Protein AF-A0A158KS24-F1 (afdb_monomer)

Mean predicted aligned error: 11.57 Å

Structure (mmCIF, N/CA/C/O backbone):
data_AF-A0A158KS24-F1
#
_entry.id   AF-A0A158KS24-F1
#
loop_
_atom_site.group_PDB
_atom_site.id
_atom_site.type_symbol
_atom_site.label_atom_id
_atom_site.label_alt_id
_atom_site.label_comp_id
_atom_site.label_asym_id
_atom_site.label_entity_id
_atom_site.label_seq_id
_atom_site.pdbx_PDB_ins_code
_atom_site.Cartn_x
_atom_site.Cartn_y
_atom_site.Cartn_z
_atom_site.occupancy
_atom_site.B_iso_or_equiv
_atom_site.auth_seq_id
_atom_site.auth_comp_id
_atom_site.auth_asym_id
_atom_site.auth_atom_id
_atom_site.pdbx_PDB_model_num
ATOM 1 N N . MET A 1 1 ? 11.435 8.955 0.960 1.00 73.62 1 MET A N 1
ATOM 2 C CA . MET A 1 1 ? 10.889 8.291 2.183 1.00 73.62 1 MET A CA 1
ATOM 3 C C . MET A 1 1 ? 10.671 9.324 3.294 1.00 73.62 1 MET A C 1
ATOM 5 O O . MET A 1 1 ? 11.313 10.362 3.196 1.00 73.62 1 MET A O 1
ATOM 9 N N . PRO A 1 2 ? 9.770 9.121 4.281 1.00 81.19 2 PRO A N 1
ATOM 10 C CA . PRO A 1 2 ? 9.557 10.105 5.346 1.00 81.19 2 PRO A CA 1
ATOM 11 C C . PRO A 1 2 ? 10.813 10.253 6.207 1.00 81.19 2 PRO A C 1
ATOM 13 O O . PRO A 1 2 ? 11.483 9.257 6.505 1.00 81.19 2 PRO A O 1
ATOM 16 N N . ILE A 1 3 ? 11.122 11.485 6.601 1.00 86.06 3 ILE A N 1
ATOM 17 C CA . ILE A 1 3 ? 12.305 11.804 7.416 1.00 86.06 3 ILE A CA 1
ATOM 18 C C . ILE A 1 3 ? 11.972 12.008 8.900 1.00 86.06 3 ILE A C 1
ATOM 20 O O . ILE A 1 3 ? 12.880 12.151 9.714 1.00 86.06 3 ILE A O 1
ATOM 24 N N . TYR A 1 4 ? 10.691 11.911 9.259 1.00 86.12 4 TYR A N 1
ATOM 25 C CA . TYR A 1 4 ? 10.131 12.095 10.598 1.00 86.12 4 TYR A CA 1
ATOM 26 C C . TYR A 1 4 ? 10.320 13.515 11.140 1.00 86.12 4 TYR A C 1
ATOM 28 O O . TYR A 1 4 ? 10.617 13.713 12.319 1.00 86.12 4 TYR A O 1
ATOM 36 N N . ASP A 1 5 ? 10.112 14.490 10.255 1.00 84.88 5 ASP A N 1
ATOM 37 C CA . ASP A 1 5 ? 10.090 15.924 10.547 1.00 84.88 5 ASP A CA 1
ATOM 38 C C . ASP A 1 5 ? 8.749 16.511 10.087 1.00 84.88 5 ASP A C 1
ATOM 40 O O . ASP A 1 5 ? 8.489 16.598 8.889 1.00 84.88 5 ASP A O 1
ATOM 44 N N . ASP A 1 6 ? 7.900 16.923 11.032 1.00 77.44 6 ASP A N 1
ATOM 45 C CA . ASP A 1 6 ? 6.547 17.435 10.769 1.00 77.44 6 ASP A CA 1
ATOM 46 C C . ASP A 1 6 ? 6.523 18.676 9.858 1.00 77.44 6 ASP A C 1
ATOM 48 O O . ASP A 1 6 ? 5.489 18.965 9.251 1.00 77.44 6 ASP A O 1
ATOM 52 N N . GLU A 1 7 ? 7.619 19.442 9.779 1.00 79.44 7 GLU A N 1
ATOM 53 C CA . GLU A 1 7 ? 7.696 20.623 8.910 1.00 79.44 7 GLU A CA 1
ATOM 54 C C . GLU A 1 7 ? 7.936 20.258 7.439 1.00 79.44 7 GLU A C 1
ATOM 56 O O . GLU A 1 7 ? 7.632 21.054 6.545 1.00 79.44 7 GLU A O 1
ATOM 61 N N . GLN A 1 8 ? 8.465 19.062 7.183 1.00 81.88 8 GLN A N 1
ATOM 62 C CA . GLN A 1 8 ? 8.869 18.607 5.852 1.00 81.88 8 GLN A CA 1
ATOM 63 C C . GLN A 1 8 ? 8.015 17.445 5.347 1.00 81.88 8 GLN A C 1
ATOM 65 O O . GLN A 1 8 ? 7.700 17.376 4.159 1.00 81.88 8 GLN A O 1
ATOM 70 N N . ASP A 1 9 ? 7.621 16.541 6.235 1.00 86.25 9 ASP A N 1
ATOM 71 C CA . ASP A 1 9 ? 6.818 15.383 5.893 1.00 86.25 9 ASP A CA 1
ATOM 72 C C . ASP A 1 9 ? 5.349 15.745 5.631 1.00 86.25 9 ASP A C 1
ATOM 74 O O . ASP A 1 9 ? 4.784 16.718 6.133 1.00 86.25 9 ASP A O 1
ATOM 78 N N . VAL A 1 10 ? 4.699 14.918 4.814 1.00 88.31 10 VAL A N 1
ATOM 79 C CA . VAL A 1 10 ? 3.306 15.095 4.411 1.00 88.31 10 VAL A CA 1
ATOM 80 C C . VAL A 1 10 ? 2.449 14.014 5.045 1.00 88.31 10 VAL A C 1
ATOM 82 O O . VAL A 1 10 ? 2.680 12.822 4.862 1.00 88.31 10 VAL A O 1
ATOM 85 N N . PHE A 1 11 ? 1.384 14.426 5.725 1.00 91.00 11 PHE A N 1
ATOM 86 C CA . PHE A 1 11 ? 0.417 13.496 6.298 1.00 91.00 11 PHE A CA 1
ATOM 87 C C . PHE A 1 11 ? -0.672 13.118 5.291 1.00 91.00 11 PHE A C 1
ATOM 89 O O . PHE A 1 11 ? -1.158 13.939 4.510 1.00 91.00 11 PHE A O 1
ATOM 96 N N . LEU A 1 12 ? -1.107 11.867 5.352 1.00 90.62 12 LEU A N 1
ATOM 97 C CA . LEU A 1 12 ? -2.225 11.308 4.606 1.00 90.62 12 LEU A CA 1
ATOM 98 C C . LEU A 1 12 ? -3.311 10.873 5.582 1.00 90.62 12 LEU A C 1
ATOM 100 O O . LEU A 1 12 ? -3.012 10.261 6.602 1.00 90.62 12 LEU A O 1
ATOM 104 N N . LEU A 1 13 ? -4.571 11.108 5.226 1.00 85.38 13 LEU A N 1
ATOM 105 C CA . LEU A 1 13 ? -5.719 10.469 5.867 1.00 85.38 13 LEU A CA 1
ATOM 106 C C . LEU A 1 13 ? -6.294 9.429 4.901 1.00 85.38 13 LEU A C 1
ATOM 108 O O . LEU A 1 13 ? -6.628 9.765 3.767 1.00 85.38 13 LEU A O 1
ATOM 112 N N . SER A 1 14 ? -6.439 8.175 5.335 1.00 71.75 14 SER A N 1
ATOM 113 C CA . SER A 1 14 ? -7.040 7.122 4.506 1.00 71.75 14 SER A CA 1
ATOM 114 C C . SER A 1 14 ? -8.435 7.517 4.000 1.00 71.75 14 SER A C 1
ATOM 116 O O . SER A 1 14 ? -9.307 7.909 4.776 1.00 71.75 14 SER A O 1
ATOM 118 N N . GLY A 1 15 ? -8.644 7.425 2.683 1.00 64.00 15 GLY A N 1
ATOM 119 C CA . GLY A 1 15 ? -9.870 7.886 2.017 1.00 64.00 15 GLY A CA 1
ATOM 120 C C . GLY A 1 15 ? -9.907 9.389 1.700 1.00 64.00 15 GLY A C 1
ATOM 121 O O . GLY A 1 15 ? -10.891 9.855 1.130 1.00 64.00 15 GLY A O 1
ATOM 122 N N . ALA A 1 16 ? -8.850 10.134 2.031 1.00 65.19 16 ALA A N 1
ATOM 123 C CA . ALA A 1 16 ? -8.622 11.524 1.647 1.00 65.19 16 ALA A CA 1
ATOM 124 C C . ALA A 1 16 ? -7.295 11.672 0.877 1.00 65.19 16 ALA A C 1
ATOM 126 O O . ALA A 1 16 ? -6.543 10.713 0.702 1.00 65.19 16 ALA A O 1
ATOM 127 N N . GLU A 1 17 ? -7.011 12.889 0.415 1.00 77.94 17 GLU A N 1
ATOM 128 C CA . GLU A 1 17 ? -5.713 13.249 -0.163 1.00 77.94 17 GLU A CA 1
ATOM 129 C C . GLU A 1 17 ? -4.698 13.692 0.906 1.00 77.94 17 GLU A C 1
ATOM 131 O O . GLU A 1 17 ? -4.988 13.736 2.103 1.00 77.94 17 GLU A O 1
ATOM 136 N N . GLN A 1 18 ? -3.503 14.060 0.439 1.00 88.38 18 GLN A N 1
ATOM 137 C CA . GLN A 1 18 ? -2.458 14.728 1.213 1.00 88.38 18 GLN A CA 1
ATOM 138 C C . GLN A 1 18 ? -3.012 15.907 2.009 1.00 88.38 18 GLN A C 1
ATOM 140 O O . GLN A 1 18 ? -3.777 16.723 1.493 1.00 88.38 18 GLN A O 1
ATOM 145 N N . LEU A 1 19 ? -2.610 15.991 3.268 1.00 89.81 19 LEU A N 1
ATOM 146 C CA . LEU A 1 19 ? -3.019 17.031 4.189 1.00 89.81 19 LEU A CA 1
ATOM 147 C C . LEU A 1 19 ? -2.045 18.201 4.126 1.00 89.81 19 LEU A C 1
ATOM 149 O O . LEU A 1 19 ? -0.838 18.028 3.995 1.00 89.81 19 LEU A O 1
ATOM 153 N N . VAL A 1 20 ? -2.593 19.405 4.240 1.00 91.56 20 VAL A N 1
ATOM 154 C CA . VAL A 1 20 ? -1.836 20.654 4.269 1.00 91.56 20 VAL A CA 1
ATOM 155 C C . VAL A 1 20 ? -2.144 21.373 5.583 1.00 91.56 20 VAL A C 1
ATOM 157 O O . VAL A 1 20 ? -3.329 21.489 5.935 1.00 91.56 20 VAL A O 1
ATOM 160 N N . PRO A 1 21 ? -1.129 21.846 6.328 1.00 92.88 21 PRO A N 1
ATOM 161 C CA . PRO A 1 21 ? -1.353 22.628 7.536 1.00 92.88 21 PRO A CA 1
ATOM 162 C C . PRO A 1 21 ? -2.006 23.971 7.182 1.00 92.88 21 PRO A C 1
ATOM 164 O O . PRO A 1 21 ? -1.619 24.638 6.226 1.00 92.88 21 PRO A O 1
ATOM 167 N N . VAL A 1 22 ? -3.021 24.378 7.949 1.00 93.56 22 VAL A N 1
ATOM 168 C CA . VAL A 1 22 ? -3.781 25.621 7.700 1.00 93.56 22 VAL A CA 1
ATOM 169 C C . VAL A 1 22 ? -3.715 26.630 8.843 1.00 93.56 22 VAL A C 1
ATOM 171 O O . VAL A 1 22 ? -3.898 27.822 8.612 1.00 93.56 22 VAL A O 1
ATOM 174 N N . SER A 1 23 ? -3.509 26.182 10.083 1.00 93.19 23 SER A N 1
ATOM 175 C CA . SER A 1 23 ? -3.396 27.069 11.250 1.00 93.19 23 SER A CA 1
ATOM 176 C C . SER A 1 23 ? -2.910 26.310 12.481 1.00 93.19 23 SER A C 1
ATOM 178 O O . SER A 1 23 ? -3.326 25.169 12.666 1.00 93.19 23 SER A O 1
ATOM 180 N N . ALA A 1 24 ? -2.194 26.975 13.385 1.00 92.12 24 ALA A N 1
ATOM 181 C CA . ALA A 1 24 ? -1.879 26.467 14.722 1.00 92.12 24 ALA A CA 1
ATOM 182 C C . ALA A 1 24 ? -2.664 27.266 15.786 1.00 92.12 24 ALA A C 1
ATOM 184 O O . ALA A 1 24 ? -2.213 28.332 16.208 1.00 92.12 24 ALA A O 1
ATOM 185 N N . PRO A 1 25 ? -3.891 26.849 16.166 1.00 89.81 25 PRO A N 1
ATOM 186 C CA . PRO A 1 25 ? -4.750 27.634 17.061 1.00 89.81 25 PRO A CA 1
ATOM 187 C C . PRO A 1 25 ? -4.211 27.780 18.493 1.00 89.81 25 PRO A C 1
ATOM 189 O O . PRO A 1 25 ? -4.613 28.704 19.197 1.00 89.81 25 PRO A O 1
ATOM 192 N N . SER A 1 26 ? -3.349 26.868 18.936 1.00 91.44 26 SER A N 1
ATOM 193 C CA . SER A 1 26 ? -2.714 26.875 20.254 1.00 91.44 26 SER A CA 1
ATOM 194 C C . SER A 1 26 ? -1.425 26.048 20.213 1.00 91.44 26 SER A C 1
ATOM 196 O O . SER A 1 26 ? -1.286 25.215 19.314 1.00 91.44 26 SER A O 1
ATOM 198 N N . PRO A 1 27 ? -0.4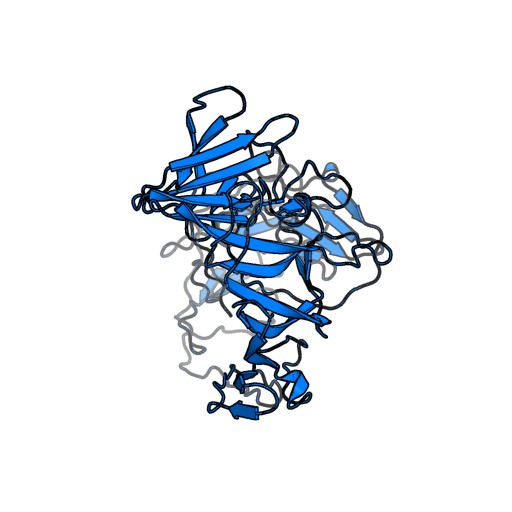98 26.226 21.174 1.00 90.44 27 PRO A N 1
ATOM 199 C CA . PRO A 1 27 ? 0.679 25.367 21.286 1.00 90.44 27 PRO A CA 1
ATOM 200 C C . PRO A 1 27 ? 0.288 23.885 21.304 1.00 90.44 27 PRO A C 1
ATOM 202 O O . PRO A 1 27 ? -0.660 23.509 21.995 1.00 90.44 27 PRO A O 1
ATOM 205 N N . GLY A 1 28 ? 0.989 23.075 20.510 1.00 90.38 28 GLY A N 1
ATOM 206 C CA . GLY A 1 28 ? 0.746 21.637 20.399 1.00 90.38 28 GLY A CA 1
ATOM 207 C C . GLY A 1 28 ? -0.499 21.233 19.605 1.00 90.38 28 GLY A C 1
ATOM 208 O O . GLY A 1 28 ? -0.863 20.065 19.618 1.00 90.38 28 GLY A O 1
ATOM 209 N N . ILE A 1 29 ? -1.183 22.161 18.924 1.00 93.62 29 ILE A N 1
ATOM 210 C CA . ILE A 1 29 ? -2.303 21.823 18.036 1.00 93.62 29 ILE A CA 1
ATOM 211 C C . ILE A 1 29 ? -2.079 22.444 16.664 1.00 93.62 29 ILE A C 1
ATOM 213 O O . ILE A 1 29 ? -2.064 23.668 16.527 1.00 93.62 29 ILE A O 1
ATOM 217 N N . THR A 1 30 ? -2.044 21.600 15.636 1.00 95.06 30 THR A N 1
ATOM 218 C CA . THR A 1 30 ? -1.982 22.013 14.231 1.00 95.06 30 THR A CA 1
ATOM 219 C C . THR A 1 30 ? -3.238 21.546 13.511 1.00 95.06 30 THR A C 1
ATOM 221 O O . THR A 1 30 ? -3.623 20.381 13.574 1.00 95.06 30 THR A O 1
ATOM 224 N N . ARG A 1 31 ? -3.931 22.457 12.825 1.00 95.25 31 ARG A N 1
ATOM 225 C CA . ARG A 1 31 ? -5.082 22.117 11.980 1.00 95.25 31 ARG A CA 1
ATOM 226 C C . ARG A 1 31 ? -4.636 21.855 10.560 1.00 95.25 31 ARG A C 1
ATOM 228 O O . ARG A 1 31 ? -3.862 22.632 10.004 1.00 95.25 31 ARG A O 1
ATOM 235 N N . TYR A 1 32 ? -5.257 20.850 9.963 1.00 93.75 32 TYR A N 1
ATOM 236 C CA . TYR A 1 32 ? -5.006 20.417 8.601 1.00 93.75 32 TYR A CA 1
ATOM 237 C C . TYR A 1 32 ? -6.282 20.444 7.761 1.00 93.75 32 TYR A C 1
ATOM 239 O O . TYR A 1 32 ? -7.402 20.428 8.285 1.00 93.75 32 TYR A O 1
ATOM 247 N N . ARG A 1 33 ? -6.105 20.468 6.440 1.00 91.62 33 ARG A N 1
ATOM 248 C CA . ARG A 1 33 ? -7.152 20.186 5.451 1.00 91.62 33 ARG A CA 1
ATOM 249 C C . ARG A 1 33 ? -6.604 19.295 4.339 1.00 91.62 33 ARG A C 1
ATOM 251 O O . ARG A 1 33 ? -5.416 19.405 4.041 1.00 91.62 33 ARG A O 1
ATOM 258 N N . PRO A 1 34 ? -7.435 18.459 3.699 1.00 90.25 34 PRO A N 1
ATOM 259 C CA . PRO A 1 34 ? -7.043 17.785 2.467 1.00 90.25 34 PRO A CA 1
ATOM 260 C C . PRO A 1 34 ? -6.690 18.803 1.377 1.00 90.25 34 PRO A C 1
ATOM 262 O O . PRO A 1 34 ? -7.338 19.847 1.273 1.00 90.25 34 PRO A O 1
ATOM 265 N N . ARG A 1 35 ? -5.687 18.494 0.552 1.00 88.06 35 ARG A N 1
ATOM 266 C CA . ARG A 1 35 ? -5.273 19.322 -0.589 1.00 88.06 35 ARG A CA 1
ATOM 267 C C . ARG A 1 35 ? -6.436 19.559 -1.552 1.00 88.06 35 ARG A C 1
ATOM 269 O O . ARG A 1 35 ? -6.678 20.700 -1.938 1.00 88.06 35 ARG A O 1
ATOM 276 N N . THR A 1 36 ? -7.178 18.503 -1.875 1.00 84.62 36 THR A N 1
ATOM 277 C CA . THR A 1 36 ? -8.478 18.596 -2.543 1.00 84.62 36 THR A CA 1
ATOM 278 C C . THR A 1 36 ? -9.585 18.366 -1.522 1.00 84.62 36 THR A C 1
ATOM 280 O O . THR A 1 36 ? -9.767 17.262 -1.011 1.00 84.62 36 THR A O 1
ATOM 283 N N . GLU A 1 37 ? -10.321 19.428 -1.196 1.00 83.69 37 GLU A N 1
ATOM 284 C CA . GLU A 1 37 ? -11.391 19.369 -0.199 1.00 83.69 37 GLU A CA 1
ATOM 285 C C . GLU A 1 37 ? -12.585 18.543 -0.701 1.00 83.69 37 GLU A C 1
ATOM 287 O O . GLU A 1 37 ? -13.064 18.715 -1.822 1.00 83.69 37 GLU A O 1
ATOM 292 N N . GLY A 1 38 ? -13.109 17.685 0.171 1.00 79.75 38 GLY A N 1
ATOM 293 C CA . GLY A 1 38 ? -14.256 16.823 -0.127 1.00 79.75 38 GLY A CA 1
ATOM 294 C C . GLY A 1 38 ? -14.955 16.295 1.123 1.00 79.75 38 GLY A C 1
ATOM 295 O O . GLY A 1 38 ? -16.163 16.064 1.109 1.00 79.75 38 GLY A O 1
ATOM 296 N N . LEU A 1 39 ? -14.219 16.170 2.231 1.00 80.75 39 LEU A N 1
ATOM 297 C CA . LEU A 1 39 ? -14.751 15.702 3.509 1.00 80.75 39 LEU A CA 1
ATOM 298 C C . LEU A 1 39 ? -15.432 16.820 4.306 1.00 80.75 39 LEU A C 1
ATOM 300 O O . LEU A 1 39 ? -16.329 16.540 5.105 1.00 80.75 39 LEU A O 1
ATOM 304 N N . PHE A 1 40 ? -14.996 18.072 4.123 1.00 84.12 40 PHE A N 1
ATOM 305 C CA . PHE A 1 40 ? -15.385 19.222 4.948 1.00 84.12 40 PHE A CA 1
ATOM 306 C C . PHE A 1 40 ? -15.275 18.915 6.451 1.00 84.12 40 PHE A C 1
ATOM 308 O O . PHE A 1 40 ? -16.082 19.371 7.266 1.00 84.12 40 PHE A O 1
ATOM 315 N N . ALA A 1 41 ? -14.292 18.085 6.806 1.00 89.50 41 ALA A N 1
ATOM 316 C CA . ALA A 1 41 ? -14.011 17.672 8.166 1.00 89.50 41 ALA A CA 1
ATOM 317 C C . ALA A 1 41 ? -13.015 18.640 8.806 1.00 89.50 41 ALA A C 1
ATOM 319 O O . ALA A 1 41 ? -12.132 19.190 8.148 1.00 89.50 41 ALA A O 1
ATOM 320 N N . ARG A 1 42 ? -13.134 18.834 10.118 1.00 92.69 42 ARG A N 1
ATOM 321 C CA . ARG A 1 42 ? -12.117 19.537 10.895 1.00 92.69 42 ARG A CA 1
ATOM 322 C C . ARG A 1 42 ? -11.087 18.522 11.368 1.00 92.69 42 ARG A C 1
ATOM 324 O O . ARG A 1 42 ? -11.419 17.679 12.196 1.00 92.69 42 ARG A O 1
ATOM 331 N N . ILE A 1 43 ? -9.869 18.635 10.854 1.00 94.75 43 ILE A N 1
ATOM 332 C CA . ILE A 1 43 ? -8.756 17.731 11.151 1.00 94.75 43 ILE A CA 1
ATOM 333 C C . ILE A 1 43 ? -7.741 18.491 12.004 1.00 94.75 43 ILE A C 1
ATOM 335 O O . ILE A 1 43 ? -7.317 19.587 11.629 1.00 94.75 43 ILE A O 1
ATOM 339 N N . SER A 1 44 ? -7.386 17.932 13.156 1.00 95.12 44 SER A N 1
ATOM 340 C CA . SER A 1 44 ? -6.373 18.493 14.053 1.00 95.12 44 SER A CA 1
ATOM 341 C C . SER A 1 44 ? -5.381 17.407 14.444 1.00 95.12 44 SER A C 1
ATOM 343 O O . SER A 1 44 ? -5.797 16.308 14.799 1.00 95.12 44 SER A O 1
ATOM 345 N N . HIS A 1 45 ? -4.098 17.734 14.403 1.00 94.69 45 HIS A N 1
ATOM 346 C CA . HIS A 1 45 ? -3.024 16.972 15.027 1.00 94.69 45 HIS A CA 1
ATOM 347 C C . HIS A 1 45 ? -2.725 17.615 16.375 1.00 94.69 45 HIS A C 1
ATOM 349 O O . HIS A 1 45 ? -2.569 18.838 16.450 1.00 94.69 45 HIS A O 1
ATOM 355 N N . ILE A 1 46 ? -2.736 16.813 17.431 1.00 93.31 46 ILE A N 1
ATOM 356 C CA . ILE A 1 46 ? -2.461 17.231 18.797 1.00 93.31 46 ILE A CA 1
ATOM 357 C C . ILE A 1 46 ? -1.154 16.560 19.198 1.00 93.31 46 ILE A C 1
ATOM 359 O O . ILE A 1 46 ? -1.100 15.334 19.276 1.00 93.31 46 ILE A O 1
ATOM 363 N N . ARG A 1 47 ? -0.12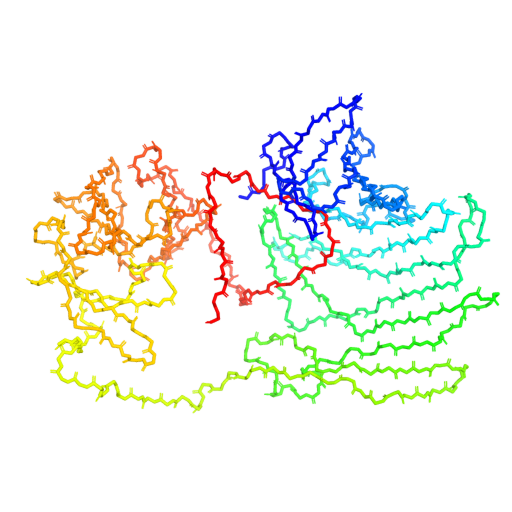7 17.370 19.448 1.00 89.38 47 ARG A N 1
ATOM 364 C CA . ARG A 1 47 ? 1.213 16.924 19.816 1.00 89.38 47 ARG A CA 1
ATOM 365 C C . ARG A 1 47 ? 1.731 17.696 21.029 1.00 89.38 47 ARG A C 1
ATOM 367 O O . ARG A 1 47 ? 1.809 18.924 21.014 1.00 89.38 47 ARG A O 1
ATOM 374 N N . SER A 1 48 ? 2.082 16.976 22.083 1.00 86.06 48 SER A N 1
ATOM 375 C CA . SER A 1 48 ? 2.690 17.472 23.319 1.00 86.06 48 SER A CA 1
ATOM 376 C C . SER A 1 48 ? 3.829 16.530 23.735 1.00 86.06 48 SER A C 1
ATOM 378 O O . SER A 1 48 ? 4.110 15.557 23.043 1.00 86.06 48 SER A O 1
ATOM 380 N N . GLU A 1 49 ? 4.490 16.779 24.869 1.00 80.50 49 GLU A N 1
ATOM 381 C CA . GLU A 1 49 ? 5.461 15.815 25.421 1.00 80.50 49 GLU A CA 1
ATOM 382 C C . GLU A 1 49 ? 4.822 14.460 25.788 1.00 80.50 49 GLU A C 1
ATOM 384 O O . GLU A 1 49 ? 5.532 13.472 25.950 1.00 80.50 49 GLU A O 1
ATOM 389 N N . GLN A 1 50 ? 3.497 14.417 25.963 1.00 78.06 50 GLN A N 1
ATOM 390 C CA . GLN A 1 50 ? 2.758 13.252 26.463 1.00 78.06 50 GLN A CA 1
ATOM 391 C C . GLN A 1 50 ? 1.750 12.693 25.454 1.00 78.06 50 GLN A C 1
ATOM 393 O O . GLN A 1 50 ? 1.330 11.548 25.592 1.00 78.06 50 GLN A O 1
ATOM 398 N N . ASP A 1 51 ? 1.366 13.483 24.454 1.00 84.88 51 ASP A N 1
ATOM 399 C CA . ASP A 1 51 ? 0.304 13.156 23.511 1.00 84.88 51 ASP A CA 1
ATOM 400 C C . ASP A 1 51 ? 0.800 13.298 22.075 1.00 84.88 51 ASP A C 1
ATOM 402 O O . ASP A 1 51 ? 1.400 14.310 21.729 1.00 84.88 51 ASP A O 1
ATOM 406 N N . ASP A 1 52 ? 0.472 12.334 21.222 1.00 90.75 52 ASP A N 1
ATOM 407 C CA . ASP A 1 52 ? 0.604 12.460 19.771 1.00 90.75 52 ASP A CA 1
ATOM 408 C C . ASP A 1 52 ? -0.558 11.718 19.101 1.00 90.75 52 ASP A C 1
ATOM 410 O O . ASP A 1 52 ? -0.586 10.484 19.031 1.00 90.75 52 ASP A O 1
ATOM 414 N N . TYR A 1 53 ? -1.578 12.468 18.683 1.00 92.81 53 TYR A N 1
ATOM 415 C CA . TYR A 1 53 ? -2.789 11.894 18.105 1.00 92.81 53 TYR A CA 1
ATOM 416 C C . TYR A 1 53 ? -3.518 12.836 17.158 1.00 92.81 53 TYR A C 1
ATOM 418 O O . TYR A 1 53 ? -3.344 14.056 17.164 1.00 92.81 53 TYR A O 1
ATOM 426 N N . TRP A 1 54 ? -4.412 12.254 16.365 1.00 94.12 54 TRP A N 1
ATOM 427 C CA . TRP A 1 54 ? -5.247 12.995 15.431 1.00 94.12 54 TRP A CA 1
ATOM 428 C C . TRP A 1 54 ? -6.710 12.983 15.856 1.00 94.12 54 TRP A C 1
ATOM 430 O O . TRP A 1 54 ? -7.270 11.941 16.193 1.00 94.12 54 TRP A O 1
ATOM 440 N N . GLU A 1 55 ? -7.351 14.145 15.769 1.00 94.62 55 GLU A N 1
ATOM 441 C CA . GLU A 1 55 ? -8.791 14.320 15.921 1.00 94.62 55 GLU A CA 1
ATOM 442 C C . GLU A 1 55 ? -9.410 14.727 14.579 1.00 94.62 55 GLU A C 1
ATOM 444 O O . GLU A 1 55 ? -9.060 15.755 13.992 1.00 94.62 55 GLU A O 1
ATOM 449 N N . VAL A 1 56 ? -10.403 13.961 14.127 1.00 94.00 56 VAL A N 1
ATOM 450 C CA . VAL A 1 56 ? -11.209 14.268 12.941 1.00 94.00 56 VAL A CA 1
ATOM 451 C C . VAL A 1 56 ? -12.663 14.453 13.345 1.00 94.00 56 VAL A C 1
ATOM 453 O O . VAL A 1 56 ? -13.320 13.513 13.789 1.00 94.00 56 VAL A O 1
ATOM 456 N N . ARG A 1 57 ? -13.205 15.656 13.141 1.00 94.19 57 ARG A N 1
ATOM 457 C CA . ARG A 1 57 ? -14.638 15.939 13.314 1.00 94.19 57 ARG A CA 1
ATOM 458 C C . ARG A 1 57 ? -15.307 16.108 11.962 1.00 94.19 57 ARG A C 1
ATOM 460 O O . ARG A 1 57 ? -15.035 17.069 11.244 1.00 94.19 57 ARG A O 1
ATOM 467 N N . SER A 1 58 ? -16.188 15.178 11.613 1.00 91.56 58 SER A N 1
ATOM 468 C CA . SER A 1 58 ? -16.949 15.233 10.361 1.00 91.56 58 SER A CA 1
ATOM 469 C C . SER A 1 58 ? -18.049 16.302 10.404 1.00 91.56 58 SER A C 1
ATOM 471 O O . SER A 1 58 ? -18.481 16.734 11.476 1.00 91.56 58 SER A O 1
ATOM 473 N N . ARG A 1 59 ? -18.600 16.660 9.235 1.00 90.50 59 ARG A N 1
ATOM 474 C CA . ARG A 1 59 ? -19.771 17.550 9.120 1.00 90.50 59 ARG A CA 1
ATOM 475 C C . ARG A 1 59 ? -21.008 17.038 9.873 1.00 90.50 59 ARG A C 1
ATOM 477 O O . ARG A 1 59 ? -21.835 17.839 10.295 1.00 90.50 59 ARG A O 1
ATOM 484 N N . SER A 1 60 ? -21.135 15.721 10.036 1.00 88.56 60 SER A N 1
ATOM 485 C CA . SER A 1 60 ? -22.253 15.099 10.762 1.00 88.56 60 SER A CA 1
ATOM 486 C C . SER A 1 60 ? -22.138 15.223 12.287 1.00 88.56 60 SER A C 1
ATOM 488 O O . SER A 1 60 ? -23.064 14.853 13.001 1.00 88.56 60 SER A O 1
ATOM 490 N N . GLY A 1 61 ? -21.010 15.736 12.793 1.00 89.69 61 GLY A N 1
ATOM 491 C CA . GLY A 1 61 ? -20.709 15.820 14.221 1.00 89.69 61 GLY A CA 1
ATOM 492 C C . GLY A 1 61 ? -20.031 14.571 14.797 1.00 89.69 61 GLY A C 1
ATOM 493 O O . GLY A 1 61 ? -19.613 14.604 15.950 1.00 89.69 61 GLY A O 1
ATOM 494 N N . LEU A 1 62 ? -19.856 13.506 14.002 1.00 93.62 62 LEU A N 1
ATOM 495 C CA . LEU A 1 62 ? -19.031 12.351 14.371 1.00 93.62 62 LEU A CA 1
ATOM 496 C C . LEU A 1 62 ? -17.585 12.791 14.637 1.00 93.62 62 LEU A C 1
ATOM 498 O O . LEU A 1 62 ? -16.974 13.422 13.767 1.00 93.62 62 LEU A O 1
ATOM 502 N N . THR A 1 63 ? -17.048 12.431 15.799 1.00 94.44 63 THR A N 1
ATOM 503 C CA . THR A 1 63 ? -15.650 12.662 16.187 1.00 94.44 63 THR A CA 1
ATOM 504 C C . THR A 1 63 ? -14.895 11.341 16.162 1.00 94.44 63 THR A C 1
ATOM 506 O O . THR A 1 63 ? -15.358 10.358 16.730 1.00 94.44 63 THR A O 1
ATOM 509 N N . SER A 1 64 ? -13.755 11.307 15.479 1.00 93.38 64 SER A N 1
ATOM 510 C CA . SER A 1 64 ? -12.869 10.145 15.369 1.00 93.38 64 SER A CA 1
ATOM 511 C C . SER A 1 64 ? -11.480 10.496 15.886 1.00 93.38 64 SER A C 1
ATOM 513 O O . SER A 1 64 ? -10.953 11.551 15.533 1.00 93.38 64 SER A O 1
ATOM 515 N N . LEU A 1 65 ? -10.908 9.617 16.702 1.00 92.56 65 LEU A N 1
ATOM 516 C CA . LEU A 1 65 ? -9.581 9.763 17.298 1.00 92.56 65 LEU A CA 1
ATOM 517 C C . LEU A 1 65 ? -8.649 8.683 16.757 1.00 92.56 65 LEU A C 1
ATOM 519 O O . LEU A 1 65 ? -9.059 7.528 16.654 1.00 92.56 65 LEU A O 1
ATOM 523 N N . TYR A 1 66 ? -7.415 9.052 16.421 1.00 93.25 66 TYR A N 1
ATOM 524 C CA . TYR A 1 66 ? -6.407 8.141 15.881 1.00 93.25 66 TYR A CA 1
ATOM 525 C C . TYR A 1 66 ? -5.127 8.230 16.711 1.00 93.25 66 TYR A C 1
ATOM 527 O O . TYR A 1 66 ? -4.621 9.327 16.928 1.00 93.25 66 TYR A O 1
ATOM 535 N N . GLY A 1 67 ? -4.595 7.092 17.161 1.00 87.31 67 GLY A N 1
ATOM 536 C CA . GLY A 1 67 ? -3.474 7.020 18.106 1.00 87.31 67 GLY A CA 1
ATOM 537 C C . GLY A 1 67 ? -3.915 7.052 19.574 1.00 87.31 67 GLY A C 1
ATOM 538 O O . GLY A 1 67 ? -3.840 6.028 20.247 1.00 87.31 67 GLY A O 1
ATOM 539 N N . GLN A 1 68 ? -4.421 8.184 20.083 1.00 74.38 68 GLN A N 1
ATOM 540 C CA . GLN A 1 68 ? -4.802 8.371 21.504 1.00 74.38 68 GLN A CA 1
ATOM 541 C C . GLN A 1 68 ? -5.953 9.384 21.686 1.00 74.38 68 GLN A C 1
ATOM 543 O O . GLN A 1 68 ? -6.169 10.147 20.747 1.00 74.38 68 GLN A O 1
ATOM 548 N N . PRO A 1 69 ? -6.714 9.441 22.817 1.00 55.44 69 PRO A N 1
ATOM 549 C CA . PRO A 1 69 ? -6.528 8.811 24.149 1.00 55.44 69 PRO A CA 1
ATOM 550 C C . PRO A 1 69 ? -7.850 8.250 24.768 1.00 55.44 69 PRO A C 1
ATOM 552 O O . PRO A 1 69 ? -8.801 8.979 25.007 1.00 55.44 69 PRO A O 1
ATOM 555 N N . ALA A 1 70 ? -8.086 7.005 25.149 1.00 58.78 70 ALA A N 1
ATOM 556 C CA . ALA A 1 70 ? -7.258 5.852 25.394 1.00 58.78 70 ALA A CA 1
ATOM 557 C C . ALA A 1 70 ? -8.182 4.617 25.388 1.00 58.78 70 ALA A C 1
ATOM 559 O O . ALA A 1 70 ? -9.165 4.572 26.133 1.00 58.78 70 ALA A O 1
ATOM 560 N N . PRO A 1 71 ? -7.854 3.578 24.616 1.00 57.12 71 PRO A N 1
ATOM 561 C CA . PRO A 1 71 ? -8.145 2.208 24.990 1.00 57.12 71 PRO A CA 1
ATOM 562 C C . PRO A 1 71 ? -7.039 1.675 25.923 1.00 57.12 71 PRO A C 1
ATOM 564 O O . PRO A 1 71 ? -5.965 2.258 25.992 1.00 57.12 71 PRO A O 1
ATOM 567 N N . THR A 1 72 ? -7.295 0.585 26.656 1.00 62.47 72 THR A N 1
ATOM 568 C CA . THR A 1 72 ? -6.503 0.058 27.803 1.00 62.47 72 THR A CA 1
ATOM 569 C C . THR A 1 72 ? -4.970 0.010 27.681 1.00 62.47 72 THR A C 1
ATOM 571 O O . THR A 1 72 ? -4.313 -0.066 28.714 1.00 62.47 72 THR A O 1
ATOM 574 N N . ASP A 1 73 ? -4.418 0.032 26.468 1.00 66.38 73 ASP A N 1
ATOM 575 C CA . ASP A 1 73 ? -2.986 0.166 26.201 1.00 66.38 73 ASP A CA 1
ATOM 576 C C . ASP A 1 73 ? -2.767 1.097 24.986 1.00 66.38 73 ASP A C 1
ATOM 578 O O . ASP A 1 73 ? -2.948 0.688 23.832 1.00 66.38 73 ASP A O 1
ATOM 582 N N . PRO A 1 74 ? -2.447 2.371 25.250 1.00 59.97 74 PRO A N 1
ATOM 583 C CA . PRO A 1 74 ? -2.186 3.401 24.263 1.00 59.97 74 PRO A CA 1
ATOM 584 C C . PRO A 1 74 ? -1.208 3.119 23.140 1.00 59.97 74 PRO A C 1
ATOM 586 O O . PRO A 1 74 ? -1.431 3.528 21.999 1.00 59.97 74 PRO A O 1
ATOM 589 N N . GLU A 1 75 ? -0.115 2.445 23.465 1.00 71.06 75 GLU A N 1
ATOM 590 C CA . GLU A 1 75 ? 1.010 2.296 22.554 1.00 71.06 75 GLU A CA 1
ATOM 591 C C . GLU A 1 75 ? 0.662 1.329 21.416 1.00 71.06 75 GLU A C 1
ATOM 593 O O . GLU A 1 75 ? 1.297 1.334 20.368 1.00 71.06 75 GLU A O 1
ATOM 598 N N . LEU A 1 76 ? -0.393 0.521 21.554 1.00 79.56 76 LEU A N 1
ATOM 599 C CA . LEU A 1 76 ? -0.767 -0.488 20.563 1.00 79.56 76 LEU A CA 1
ATOM 600 C C . LEU A 1 76 ? -1.458 0.070 19.311 1.00 79.56 76 LEU A C 1
ATOM 602 O O . LEU A 1 76 ? -1.613 -0.682 18.356 1.00 79.56 76 LEU A O 1
ATOM 606 N N . ALA A 1 77 ? -1.883 1.336 19.287 1.00 90.19 77 ALA A N 1
ATOM 607 C CA . ALA A 1 77 ? -2.658 1.909 18.175 1.00 90.19 77 ALA A CA 1
ATOM 608 C C . ALA A 1 77 ? -1.826 2.715 17.160 1.00 90.19 77 ALA A C 1
ATOM 610 O O . ALA A 1 77 ? -2.377 3.349 16.253 1.00 90.19 77 ALA A O 1
ATOM 611 N N . VAL A 1 78 ? -0.504 2.704 17.302 1.00 92.62 78 VAL A N 1
ATOM 612 C CA . VAL A 1 78 ? 0.422 3.359 16.378 1.00 92.62 78 VAL A CA 1
ATOM 613 C C . VAL A 1 78 ? 1.406 2.347 15.804 1.00 92.62 78 VAL A C 1
ATOM 615 O O . VAL A 1 78 ? 1.751 1.374 16.469 1.00 92.62 78 VAL A O 1
ATOM 618 N N . VAL A 1 79 ? 1.864 2.582 14.577 1.00 93.50 79 VAL A N 1
ATOM 619 C CA . VAL A 1 79 ? 3.025 1.888 14.001 1.00 93.50 79 VAL A CA 1
ATOM 620 C C . VAL A 1 79 ? 4.181 2.873 14.013 1.00 93.50 79 VAL A C 1
ATOM 622 O O . VAL A 1 79 ? 4.054 3.958 13.446 1.00 93.50 79 VAL A O 1
ATOM 625 N N . CYS A 1 80 ? 5.281 2.522 14.666 1.00 93.19 80 CYS A N 1
ATOM 626 C CA . CYS A 1 80 ? 6.423 3.403 14.900 1.00 93.19 80 CYS A CA 1
ATOM 627 C C . CYS A 1 80 ? 7.747 2.680 14.651 1.00 93.19 80 CYS A C 1
ATOM 629 O O . CYS A 1 80 ? 7.792 1.455 14.536 1.00 93.19 80 CYS A O 1
ATOM 631 N N . HIS A 1 81 ? 8.838 3.438 14.580 1.00 93.19 81 HIS A N 1
ATOM 632 C CA . HIS A 1 81 ? 10.163 2.855 14.436 1.00 93.19 81 HIS A CA 1
ATOM 633 C C . HIS A 1 81 ? 10.454 1.891 15.611 1.00 93.19 81 HIS A C 1
ATOM 635 O O . HIS A 1 81 ? 10.236 2.264 16.767 1.00 93.19 81 HIS A O 1
ATOM 641 N N . PRO A 1 82 ? 10.961 0.665 15.360 1.00 91.06 82 PRO A N 1
ATOM 642 C CA . PRO A 1 82 ? 11.161 -0.345 16.407 1.00 91.06 82 PRO A CA 1
ATOM 643 C C . PRO A 1 82 ? 12.091 0.097 17.544 1.00 91.06 82 PRO A C 1
ATOM 645 O O . PRO A 1 82 ? 11.888 -0.298 18.691 1.00 91.06 82 PRO A O 1
ATOM 648 N N . ASP A 1 83 ? 13.087 0.926 17.226 1.00 89.81 83 ASP A N 1
ATOM 649 C CA . ASP A 1 83 ? 14.071 1.440 18.190 1.00 89.81 83 ASP A CA 1
ATOM 650 C C . ASP A 1 83 ? 13.782 2.879 18.670 1.00 89.81 83 ASP A C 1
ATOM 652 O O . ASP A 1 83 ? 14.497 3.385 19.531 1.00 89.81 83 ASP A O 1
ATOM 656 N N . ASP A 1 84 ? 12.764 3.550 18.116 1.00 90.00 84 ASP A N 1
ATOM 657 C CA . ASP A 1 84 ? 12.423 4.940 18.456 1.00 90.00 84 ASP A CA 1
ATOM 658 C C . ASP A 1 84 ? 10.910 5.182 18.332 1.00 90.00 84 ASP A C 1
ATOM 660 O O . ASP A 1 84 ? 10.372 5.436 17.253 1.00 90.00 84 ASP A O 1
ATOM 664 N N . SER A 1 85 ? 10.204 5.124 19.461 1.00 87.50 85 SER A N 1
ATOM 665 C CA . SER A 1 85 ? 8.747 5.267 19.493 1.00 87.50 85 SER A CA 1
ATOM 666 C C . SER A 1 85 ? 8.244 6.671 19.147 1.00 87.50 85 SER A C 1
ATOM 668 O O . SER A 1 85 ? 7.053 6.820 18.883 1.00 87.50 85 SER A O 1
ATOM 670 N N . GLN A 1 86 ? 9.115 7.688 19.103 1.00 87.06 86 GLN A N 1
ATOM 671 C CA . GLN A 1 86 ? 8.742 9.043 18.678 1.00 87.06 86 GLN A CA 1
ATOM 672 C C . GLN A 1 86 ? 8.597 9.153 17.157 1.00 87.06 86 GLN A C 1
ATOM 674 O O . GLN A 1 86 ? 7.927 10.052 16.654 1.00 87.06 86 GLN A O 1
ATOM 679 N N . ARG A 1 87 ? 9.190 8.218 16.408 1.00 91.44 87 ARG A N 1
ATOM 680 C CA . ARG A 1 87 ? 9.079 8.144 14.949 1.00 91.44 87 ARG A CA 1
ATOM 681 C C . ARG A 1 87 ? 7.853 7.324 14.563 1.00 91.44 87 ARG A C 1
ATOM 683 O O . ARG A 1 87 ? 7.956 6.158 14.176 1.00 91.44 87 ARG A O 1
ATOM 690 N N . ILE A 1 88 ? 6.676 7.926 14.715 1.00 93.00 88 ILE A N 1
ATOM 691 C CA . ILE A 1 88 ? 5.390 7.305 14.379 1.00 93.00 88 ILE A CA 1
ATOM 692 C C . ILE A 1 88 ? 5.158 7.403 12.873 1.00 93.00 88 ILE A C 1
ATOM 694 O O . ILE A 1 88 ? 5.154 8.485 12.309 1.00 93.00 88 ILE A O 1
ATOM 698 N N . PHE A 1 89 ? 4.943 6.269 12.212 1.00 93.50 89 PHE A N 1
ATOM 699 C CA . PHE A 1 89 ? 4.591 6.218 10.795 1.00 93.50 89 PHE A CA 1
ATOM 700 C C . PHE A 1 89 ? 3.078 6.269 10.568 1.00 93.50 89 PHE A C 1
ATOM 702 O O . PHE A 1 89 ? 2.624 6.843 9.577 1.00 93.50 89 PHE A O 1
ATOM 709 N N . ALA A 1 90 ? 2.294 5.640 11.452 1.00 93.44 90 ALA A N 1
ATOM 710 C CA . ALA A 1 90 ? 0.847 5.574 11.289 1.00 93.44 90 ALA A CA 1
ATOM 711 C C . ALA A 1 90 ? 0.068 5.616 12.606 1.00 93.44 90 ALA A C 1
ATOM 713 O O . ALA A 1 90 ? 0.368 4.865 13.533 1.00 93.44 90 ALA A O 1
ATOM 714 N N . TRP A 1 91 ? -1.011 6.405 12.626 1.00 93.94 91 TRP A N 1
ATOM 715 C CA . TRP A 1 91 ? -1.979 6.479 13.725 1.00 93.94 91 TRP A CA 1
ATOM 716 C C . TRP A 1 91 ? -3.281 5.790 13.315 1.00 93.94 91 TRP A C 1
ATOM 718 O O . TRP A 1 91 ? -3.924 6.183 12.335 1.00 93.94 91 TRP A O 1
ATOM 728 N N . HIS A 1 92 ? -3.689 4.768 14.065 1.00 93.81 92 HIS A N 1
ATOM 729 C CA . HIS A 1 92 ? -4.895 3.997 13.771 1.00 93.81 92 HIS A CA 1
ATOM 730 C C . HIS A 1 92 ? -6.089 4.497 14.577 1.00 93.81 92 HIS A C 1
ATOM 732 O O . HIS A 1 92 ? -5.932 4.993 15.691 1.00 93.81 92 HIS A O 1
ATOM 738 N N . LEU A 1 93 ? -7.290 4.359 14.007 1.00 93.50 93 LEU A N 1
ATOM 739 C CA . LEU A 1 93 ? -8.546 4.762 14.639 1.00 93.50 93 LEU A CA 1
ATOM 740 C C . LEU A 1 93 ? -8.705 4.031 15.974 1.00 93.50 93 LEU A C 1
ATOM 742 O O . LEU A 1 93 ? -8.745 2.806 15.979 1.00 93.50 93 LEU A O 1
ATOM 746 N N . THR A 1 94 ? -8.812 4.759 17.080 1.00 92.75 94 THR A N 1
ATOM 747 C CA . THR A 1 94 ? -8.967 4.207 18.436 1.00 92.75 94 THR A CA 1
ATOM 748 C C . THR A 1 94 ? -10.363 4.402 18.987 1.00 92.75 94 THR A C 1
ATOM 750 O O . THR A 1 94 ? -10.854 3.560 19.743 1.00 92.75 94 THR A O 1
ATOM 753 N N . GLN A 1 95 ? -11.034 5.482 18.587 1.00 91.62 95 GLN A N 1
ATOM 754 C CA . GLN A 1 95 ? -12.364 5.796 19.078 1.00 91.62 95 GLN A CA 1
ATOM 755 C C . GLN A 1 95 ? -13.187 6.559 18.047 1.00 91.62 95 GLN A C 1
ATOM 757 O O . GLN A 1 95 ? -12.688 7.422 17.324 1.00 91.62 95 GLN A O 1
ATOM 7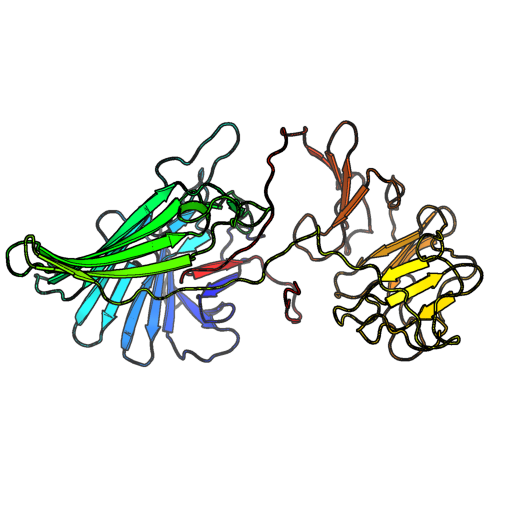62 N N . THR A 1 96 ? -14.486 6.283 18.037 1.00 92.88 96 THR A N 1
ATOM 763 C CA . THR A 1 96 ? -15.483 7.104 17.357 1.00 92.88 96 THR A CA 1
ATOM 764 C C . THR A 1 96 ? -16.600 7.450 18.332 1.00 92.88 96 THR A C 1
ATOM 766 O O . THR A 1 96 ? -17.106 6.562 19.013 1.00 92.88 96 THR A O 1
ATOM 769 N N . VAL A 1 97 ? -16.998 8.720 18.385 1.00 92.62 97 VAL A N 1
ATOM 770 C CA . VAL A 1 97 ? -18.105 9.208 19.218 1.00 92.62 97 VAL A CA 1
ATOM 771 C C . VAL A 1 97 ? -19.077 9.999 18.353 1.00 92.62 97 VAL A C 1
ATOM 773 O O . VAL A 1 97 ? -18.674 10.908 17.620 1.00 92.62 97 VAL A O 1
ATOM 776 N N . ASP A 1 98 ? -20.356 9.640 18.413 1.00 93.19 98 ASP A N 1
ATOM 777 C CA . ASP A 1 98 ? -21.419 10.357 17.712 1.00 93.19 98 ASP A CA 1
ATOM 778 C C . ASP A 1 98 ? -21.948 11.563 18.527 1.00 93.19 98 ASP A C 1
ATOM 780 O O . ASP A 1 98 ? -21.620 11.717 19.707 1.00 93.19 98 ASP A O 1
ATOM 784 N N . PRO A 1 99 ? -22.778 12.445 17.935 1.00 94.00 99 PRO A N 1
ATOM 785 C CA . PRO A 1 99 ? -23.335 13.600 18.647 1.00 94.00 99 PRO A CA 1
ATOM 786 C C . PRO A 1 99 ? -24.239 13.262 19.842 1.00 94.00 99 PRO A C 1
ATOM 788 O O . PRO A 1 99 ? -24.527 14.145 20.648 1.00 94.00 99 PRO A O 1
ATOM 791 N N . PHE A 1 100 ? -24.710 12.018 19.947 1.00 91.44 100 PHE A N 1
ATOM 792 C CA . PHE A 1 100 ? -25.536 11.538 21.054 1.00 91.44 100 PHE A CA 1
ATOM 793 C C . PHE A 1 100 ? -24.695 10.928 22.184 1.00 91.44 100 PHE A C 1
ATOM 795 O O . PHE A 1 100 ? -25.247 10.557 23.218 1.00 91.44 100 PHE A O 1
ATOM 802 N N . GLY A 1 101 ? -23.372 10.850 22.010 1.00 88.62 101 GLY A N 1
ATOM 803 C CA . GLY A 1 101 ? -22.442 10.266 22.970 1.00 88.62 101 GLY A CA 1
ATOM 804 C C . GLY A 1 101 ? -22.277 8.753 22.833 1.00 88.62 101 GLY A C 1
ATOM 805 O O . GLY A 1 101 ? -21.575 8.160 23.650 1.00 88.62 101 GLY A O 1
ATOM 806 N N . ASN A 1 102 ? -22.870 8.114 21.815 1.00 90.19 102 ASN A N 1
ATOM 807 C CA . ASN A 1 102 ? -22.604 6.701 21.559 1.00 90.19 102 ASN A CA 1
ATOM 808 C C . ASN A 1 102 ? -21.156 6.552 21.100 1.00 90.19 102 ASN A C 1
ATOM 810 O O . ASN A 1 102 ? -20.714 7.256 20.185 1.00 90.19 102 ASN A O 1
ATOM 814 N N . ARG A 1 103 ? -20.432 5.614 21.715 1.00 90.50 103 ARG A N 1
ATOM 815 C CA . ARG A 1 103 ? -19.021 5.381 21.415 1.00 90.50 103 ARG A CA 1
ATOM 816 C C . ARG A 1 103 ? -18.740 3.992 20.853 1.00 90.50 103 ARG A C 1
ATOM 818 O O . ARG A 1 103 ? -19.362 3.004 21.248 1.00 90.50 103 ARG A O 1
ATOM 825 N N . ILE A 1 104 ? -17.759 3.946 19.960 1.00 92.94 104 ILE A N 1
ATOM 826 C CA . ILE A 1 104 ? -17.124 2.738 19.436 1.00 92.94 104 ILE A CA 1
ATOM 827 C C . ILE A 1 104 ? -15.641 2.820 19.785 1.00 92.94 104 ILE A C 1
ATOM 829 O O . ILE A 1 104 ? -15.013 3.848 19.535 1.00 92.94 104 ILE A O 1
ATOM 833 N N . GLU A 1 105 ? -15.094 1.752 20.353 1.00 92.94 105 GLU A N 1
ATOM 834 C CA . GLU A 1 105 ? -13.667 1.617 20.653 1.00 92.94 105 GLU A CA 1
ATOM 835 C C . GLU A 1 105 ? -13.031 0.540 19.783 1.00 92.94 105 GLU A C 1
ATOM 837 O O . GLU A 1 105 ? -13.631 -0.508 19.534 1.00 92.94 105 GLU A O 1
ATOM 842 N N . TYR A 1 106 ? -11.796 0.797 19.364 1.00 93.19 106 TYR A N 1
ATOM 843 C CA . TYR A 1 106 ? -11.004 -0.072 18.505 1.00 93.19 106 TYR A CA 1
ATOM 844 C C . TYR A 1 106 ? -9.697 -0.386 19.231 1.00 93.19 106 TYR A C 1
ATOM 846 O O . TYR A 1 106 ? -8.901 0.504 19.534 1.00 93.19 106 TYR A O 1
ATOM 854 N N . LEU A 1 107 ? -9.506 -1.659 19.554 1.00 93.00 107 LEU A N 1
ATOM 855 C CA . LEU A 1 107 ? -8.356 -2.166 20.290 1.00 93.00 107 LEU A CA 1
ATOM 856 C C . LEU A 1 107 ? -7.464 -2.929 19.340 1.00 93.00 107 LEU A C 1
ATOM 858 O O . LEU A 1 107 ? -7.953 -3.732 18.545 1.00 93.00 107 LEU A O 1
ATOM 862 N N . TYR A 1 108 ? -6.166 -2.743 19.490 1.00 93.31 108 TYR A N 1
ATOM 863 C CA . TYR A 1 108 ? -5.161 -3.387 18.665 1.00 93.31 108 TYR A CA 1
ATOM 864 C C . TYR A 1 108 ? -4.303 -4.314 19.520 1.00 93.31 108 TYR A C 1
ATOM 866 O O . TYR A 1 108 ? -4.240 -4.188 20.742 1.00 93.31 108 TYR A O 1
ATOM 874 N N . GLU A 1 109 ? -3.647 -5.262 18.870 1.00 92.50 109 GLU A N 1
ATOM 875 C CA . GLU A 1 109 ? -2.492 -5.956 19.416 1.00 92.50 109 GLU A CA 1
ATOM 876 C C . GLU A 1 109 ? -1.290 -5.728 18.519 1.00 92.50 109 GLU A C 1
ATOM 878 O O . GLU A 1 109 ? -1.404 -5.715 17.296 1.00 92.50 109 GLU A O 1
ATOM 883 N N . ARG A 1 110 ? -0.129 -5.568 19.139 1.00 91.62 110 ARG A N 1
ATOM 884 C CA . ARG A 1 110 ? 1.142 -5.495 18.433 1.00 91.62 110 ARG A CA 1
ATOM 885 C C . ARG A 1 110 ? 1.662 -6.905 18.178 1.00 91.62 110 ARG A C 1
ATOM 887 O O . ARG A 1 110 ? 1.384 -7.817 18.962 1.00 91.62 110 ARG A O 1
ATOM 894 N N . ASP A 1 111 ? 2.380 -7.098 17.075 1.00 91.00 111 ASP A N 1
ATOM 895 C CA . ASP A 1 111 ? 2.983 -8.393 16.764 1.00 91.00 111 ASP A CA 1
ATOM 896 C C . ASP A 1 111 ? 3.876 -8.845 17.939 1.00 91.00 111 ASP A C 1
ATOM 898 O O . ASP A 1 111 ? 4.712 -8.063 18.404 1.00 91.00 111 ASP A O 1
ATOM 902 N N . PRO A 1 112 ? 3.695 -10.061 18.492 1.00 86.44 112 PRO A N 1
ATOM 903 C CA . PRO A 1 112 ? 4.500 -10.506 19.626 1.00 86.44 112 PRO A CA 1
ATOM 904 C C . PRO A 1 112 ? 5.951 -10.805 19.253 1.00 86.44 112 PRO A C 1
ATOM 906 O O . PRO A 1 112 ? 6.804 -10.814 20.138 1.00 86.44 112 PRO A O 1
ATOM 909 N N . SER A 1 113 ? 6.237 -11.077 17.976 1.00 87.19 113 SER A N 1
ATOM 910 C CA . SER A 1 113 ? 7.602 -11.148 17.464 1.00 87.19 113 SER A CA 1
ATOM 911 C C . SER A 1 113 ? 7.866 -9.883 16.661 1.00 87.19 113 SER A C 1
ATOM 913 O O . SER A 1 113 ? 7.049 -9.489 15.833 1.00 87.19 113 SER A O 1
ATOM 915 N N . ARG A 1 114 ? 8.986 -9.224 16.958 1.00 88.12 114 ARG A N 1
ATOM 916 C CA . ARG A 1 114 ? 9.422 -7.973 16.316 1.00 88.12 114 ARG A CA 1
ATOM 917 C C . ARG A 1 114 ? 10.897 -7.989 15.942 1.00 88.12 114 ARG A C 1
ATOM 919 O O . ARG A 1 114 ? 11.438 -6.976 15.515 1.00 88.12 114 ARG A O 1
ATOM 926 N N . GLU A 1 115 ? 11.544 -9.128 16.157 1.00 90.25 115 GLU A N 1
ATOM 927 C CA . GLU A 1 115 ? 12.956 -9.319 15.889 1.00 90.25 115 GLU A CA 1
ATOM 928 C C . GLU A 1 115 ? 13.201 -10.763 15.447 1.00 90.25 115 GLU A C 1
ATOM 930 O O . GLU A 1 115 ? 12.725 -11.704 16.089 1.00 90.25 115 GLU A O 1
ATOM 935 N N . ASP A 1 116 ? 13.933 -10.922 14.347 1.00 87.06 116 ASP A N 1
ATOM 936 C CA . ASP A 1 116 ? 14.422 -12.204 13.840 1.00 87.06 116 ASP A CA 1
ATOM 937 C C . ASP A 1 116 ? 15.759 -11.986 13.119 1.00 87.06 116 ASP A C 1
ATOM 939 O O . ASP A 1 116 ? 15.824 -11.436 12.015 1.00 87.06 116 ASP A O 1
ATOM 943 N N . GLY A 1 117 ? 16.856 -12.370 13.776 1.00 87.31 117 GLY A N 1
ATOM 944 C CA . GLY A 1 117 ? 18.205 -12.094 13.289 1.00 87.31 117 GLY A CA 1
ATOM 945 C C . GLY A 1 117 ? 18.441 -10.585 13.101 1.00 87.31 117 GLY A C 1
ATOM 946 O O . GLY A 1 117 ? 18.324 -9.845 14.074 1.00 87.31 117 GLY A O 1
ATOM 947 N N . PRO A 1 118 ? 18.797 -10.108 11.890 1.00 84.50 118 PRO A N 1
ATOM 948 C CA . PRO A 1 118 ? 19.002 -8.683 11.626 1.00 84.50 118 PRO A CA 1
ATOM 949 C C . PRO A 1 118 ? 17.694 -7.900 11.415 1.00 84.50 118 PRO A C 1
ATOM 951 O O . PRO A 1 118 ? 17.739 -6.678 11.298 1.00 84.50 118 PRO A O 1
ATOM 954 N N . HIS A 1 119 ? 16.545 -8.576 11.314 1.00 86.94 119 HIS A N 1
ATOM 955 C CA . HIS A 1 119 ? 15.264 -7.930 11.051 1.00 86.94 119 HIS A CA 1
ATOM 956 C C . HIS A 1 119 ? 14.662 -7.401 12.339 1.00 86.94 119 HIS A C 1
ATOM 958 O O . HIS A 1 119 ? 14.479 -8.162 13.287 1.00 86.94 119 HIS A O 1
ATOM 964 N N . ARG A 1 120 ? 14.294 -6.121 12.337 1.00 92.38 120 ARG A N 1
ATOM 965 C CA . ARG A 1 120 ? 13.510 -5.478 13.390 1.00 92.38 120 ARG A CA 1
ATOM 966 C C . ARG A 1 120 ? 12.351 -4.753 12.748 1.00 92.38 120 ARG A C 1
ATOM 968 O O . ARG A 1 120 ? 12.572 -3.923 11.870 1.00 92.38 120 ARG A O 1
ATOM 975 N N . TRP A 1 121 ? 11.136 -5.071 13.171 1.00 94.38 121 TRP A N 1
ATOM 976 C CA . TRP A 1 121 ? 9.933 -4.520 12.561 1.00 94.38 121 TRP A CA 1
ATOM 977 C C . TRP A 1 121 ? 8.909 -4.077 13.588 1.00 94.38 121 TRP A C 1
ATOM 979 O O . TRP A 1 121 ? 8.947 -4.466 14.756 1.00 94.38 121 TRP A O 1
ATOM 989 N N . ASP A 1 122 ? 7.953 -3.290 13.110 1.00 94.31 122 ASP A N 1
ATOM 990 C CA . ASP A 1 122 ? 6.754 -2.975 13.862 1.00 94.31 122 ASP A CA 1
ATOM 991 C C . ASP A 1 122 ? 5.500 -3.255 13.039 1.00 94.31 122 ASP A C 1
ATOM 993 O O . ASP A 1 122 ? 5.462 -3.015 11.832 1.00 94.31 122 ASP A O 1
ATOM 997 N N . GLN A 1 123 ? 4.483 -3.816 13.687 1.00 93.88 123 GLN A N 1
ATOM 998 C CA . GLN A 1 123 ? 3.189 -4.098 13.076 1.00 93.88 123 GLN A CA 1
ATOM 999 C C . GLN A 1 123 ? 2.128 -4.278 14.158 1.00 93.88 123 GLN A C 1
ATOM 1001 O O . GLN A 1 123 ? 2.384 -4.884 15.203 1.00 93.88 123 GLN A O 1
ATOM 1006 N N . ILE A 1 124 ? 0.919 -3.800 13.875 1.00 94.00 124 ILE A N 1
ATOM 1007 C CA . ILE A 1 124 ? -0.242 -3.952 14.748 1.00 94.00 124 ILE A CA 1
ATOM 1008 C C . ILE A 1 124 ? -1.417 -4.564 13.983 1.00 94.00 124 ILE A C 1
ATOM 1010 O O . ILE A 1 124 ? -1.543 -4.429 12.767 1.00 94.00 124 ILE A O 1
ATOM 1014 N N . TYR A 1 125 ? -2.304 -5.231 14.708 1.00 94.50 125 TYR A N 1
ATOM 10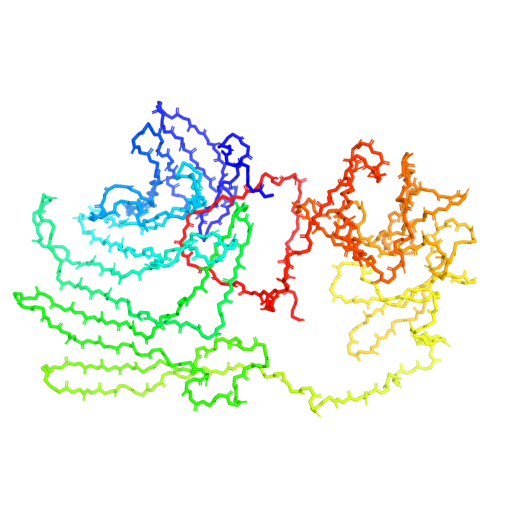15 C CA . TYR A 1 125 ? -3.490 -5.884 14.173 1.00 94.50 125 TYR A CA 1
ATOM 1016 C C . TYR A 1 125 ? -4.706 -5.456 14.988 1.00 94.50 125 TYR A C 1
ATOM 1018 O O . TYR A 1 125 ? -4.660 -5.434 16.218 1.00 94.50 125 TYR A O 1
ATOM 1026 N N . LEU A 1 126 ? -5.805 -5.113 14.314 1.00 95.06 126 LEU A N 1
ATOM 1027 C CA . LEU A 1 126 ? -7.067 -4.813 14.987 1.00 95.06 126 LEU A CA 1
ATOM 1028 C C . LEU A 1 126 ? -7.539 -6.064 15.726 1.00 95.06 126 LEU A C 1
ATOM 1030 O O . LEU A 1 126 ? -7.832 -7.070 15.099 1.00 95.06 126 LEU A O 1
ATOM 1034 N N . LYS A 1 127 ? -7.621 -6.000 17.049 1.00 94.75 127 LYS A N 1
ATOM 1035 C CA . LYS A 1 127 ? -7.934 -7.136 17.916 1.00 94.75 127 LYS A CA 1
ATOM 1036 C C . LYS A 1 127 ? -9.408 -7.203 18.272 1.00 94.75 127 LYS A C 1
ATOM 1038 O O . LYS A 1 127 ? -10.016 -8.263 18.167 1.00 94.75 127 LYS A O 1
ATOM 1043 N N . THR A 1 128 ? -9.975 -6.079 18.701 1.00 95.12 128 THR A N 1
ATOM 1044 C CA . THR A 1 128 ? -11.348 -6.029 19.207 1.00 95.12 128 THR A CA 1
ATOM 1045 C C . THR A 1 128 ? -11.996 -4.699 18.853 1.00 95.12 128 THR A C 1
ATOM 1047 O O . THR A 1 128 ? -11.418 -3.647 19.107 1.00 95.12 128 THR A O 1
ATOM 1050 N N . ILE A 1 129 ? -13.231 -4.728 18.354 1.00 95.88 129 ILE A N 1
ATOM 1051 C CA . ILE A 1 129 ? -14.114 -3.556 18.315 1.00 95.88 129 ILE A CA 1
ATOM 1052 C C . ILE A 1 129 ? -15.160 -3.705 19.415 1.00 95.88 129 ILE A C 1
ATOM 1054 O O . ILE A 1 129 ? -15.754 -4.774 19.565 1.00 95.88 129 ILE A O 1
ATOM 1058 N N . ARG A 1 130 ? -15.416 -2.639 20.172 1.00 94.31 130 ARG A N 1
ATOM 1059 C CA . ARG A 1 130 ? -16.450 -2.607 21.211 1.00 94.31 130 ARG A CA 1
ATOM 1060 C C . ARG A 1 130 ? -17.448 -1.496 20.934 1.00 94.31 130 ARG A C 1
ATOM 1062 O O . ARG A 1 130 ? -17.046 -0.370 20.656 1.00 94.31 130 ARG A O 1
ATOM 1069 N N . TYR A 1 131 ? -18.742 -1.796 21.007 1.00 94.69 131 TYR A N 1
ATOM 1070 C CA . TYR A 1 131 ? -19.795 -0.800 20.792 1.00 94.69 131 TYR A CA 1
ATOM 1071 C C . TYR A 1 131 ? -21.079 -1.125 21.561 1.00 94.69 131 TYR A C 1
ATOM 1073 O O . TYR A 1 131 ? -21.208 -2.176 22.195 1.00 94.69 131 TYR A O 1
ATOM 1081 N N . GLY A 1 132 ? -22.026 -0.184 21.530 1.00 93.38 132 GLY A N 1
ATOM 1082 C CA . GLY A 1 132 ? -23.221 -0.235 22.370 1.00 93.38 132 GLY A CA 1
ATOM 1083 C C . GLY A 1 132 ? -22.853 0.015 23.827 1.00 93.38 132 GLY A C 1
ATOM 1084 O O . GLY A 1 132 ? -23.127 -0.826 24.681 1.00 93.38 132 GLY A O 1
ATOM 1085 N N . ASP A 1 133 ? -22.150 1.122 24.077 1.00 91.06 133 ASP A N 1
ATOM 1086 C CA . ASP A 1 133 ? -21.774 1.530 25.426 1.00 91.06 133 ASP A CA 1
ATOM 1087 C C . ASP A 1 133 ? -23.010 1.778 26.297 1.00 91.06 133 ASP A C 1
ATOM 1089 O O . ASP A 1 133 ? -23.907 2.528 25.919 1.00 91.06 133 ASP A O 1
ATOM 1093 N N . TYR A 1 134 ? -23.039 1.150 27.466 1.00 89.88 134 TYR A N 1
ATOM 1094 C CA . TYR A 1 134 ? -24.061 1.336 28.496 1.00 89.88 134 TYR A CA 1
ATOM 1095 C C . TYR A 1 134 ? -23.445 1.581 29.885 1.00 89.88 134 TYR A C 1
ATOM 1097 O O . TYR A 1 134 ? -24.160 1.589 30.891 1.00 89.88 134 TYR A O 1
ATOM 1105 N N . GLY A 1 135 ? -22.118 1.737 29.956 1.00 86.19 135 GLY A N 1
ATOM 1106 C CA . GLY A 1 135 ? -21.389 2.000 31.193 1.00 86.19 135 GLY A CA 1
ATOM 1107 C C . GLY A 1 135 ? -21.467 3.460 31.640 1.00 86.19 135 GLY A C 1
ATOM 1108 O O . GLY A 1 135 ? -22.114 4.303 31.020 1.00 86.19 135 GLY A O 1
ATOM 1109 N N . SER A 1 136 ? -20.777 3.775 32.738 1.00 84.81 136 SER A N 1
ATOM 1110 C CA . SER A 1 136 ? -20.536 5.174 33.101 1.00 84.81 136 SER A CA 1
ATOM 1111 C C . SER A 1 136 ? -19.339 5.718 32.307 1.00 84.81 136 SER A C 1
ATOM 1113 O O . SER A 1 136 ? -18.482 4.938 31.887 1.00 84.81 136 SER A O 1
ATOM 1115 N N . PRO A 1 137 ? -19.197 7.048 32.159 1.00 78.81 137 PRO A N 1
ATOM 1116 C CA . PRO A 1 137 ? -18.044 7.634 31.470 1.00 78.81 137 PRO A CA 1
ATOM 1117 C C . PRO A 1 137 ? -16.677 7.226 32.044 1.00 78.81 137 PRO A C 1
ATOM 1119 O O . PRO A 1 137 ? -15.698 7.179 31.310 1.00 78.81 137 PRO A O 1
ATOM 1122 N N . SER A 1 138 ? -16.600 6.925 33.346 1.00 81.88 138 SER A N 1
ATOM 1123 C CA . SER A 1 138 ? -15.371 6.486 34.023 1.00 81.88 138 SER A CA 1
ATOM 1124 C C . SER A 1 138 ? -15.183 4.965 34.059 1.00 81.88 138 SER A C 1
ATOM 1126 O O . SER A 1 138 ? -14.103 4.495 34.406 1.00 81.88 138 SER A O 1
ATOM 1128 N N . ALA A 1 139 ? -16.226 4.198 33.741 1.00 84.88 139 ALA A N 1
ATOM 1129 C CA . ALA A 1 139 ? -16.232 2.739 33.745 1.00 84.88 139 ALA A CA 1
ATOM 1130 C C . ALA A 1 139 ? -17.018 2.234 32.518 1.00 84.88 139 ALA A C 1
ATOM 1132 O O . ALA A 1 139 ? -18.155 1.760 32.658 1.00 84.88 139 ALA A O 1
ATOM 1133 N N . PRO A 1 140 ? -16.430 2.380 31.317 1.00 86.88 140 PRO A N 1
ATOM 1134 C CA . PRO A 1 140 ? -17.020 1.946 30.057 1.00 86.88 140 PRO A CA 1
ATOM 1135 C C . PRO A 1 140 ? -17.479 0.477 30.084 1.00 86.88 140 PRO A C 1
ATOM 1137 O O . PRO A 1 140 ? -16.725 -0.397 30.510 1.00 86.88 140 PRO A O 1
ATOM 1140 N N . GLN A 1 141 ? -18.688 0.180 29.591 1.00 90.31 141 GLN A N 1
ATOM 1141 C CA . GLN A 1 141 ? -19.181 -1.196 29.408 1.00 90.31 141 GLN A CA 1
ATOM 1142 C C . GLN A 1 141 ? -19.888 -1.329 28.068 1.00 90.31 141 GLN A C 1
ATOM 1144 O O . GLN A 1 141 ? -20.675 -0.465 27.710 1.00 90.31 141 GLN A O 1
ATOM 1149 N N . PHE A 1 142 ? -19.639 -2.414 27.340 1.00 92.50 142 PHE A N 1
ATOM 1150 C CA . PHE A 1 142 ? -20.062 -2.547 25.949 1.00 92.50 142 PHE A CA 1
ATOM 1151 C C . PHE A 1 142 ? -20.964 -3.749 25.734 1.00 92.50 142 PHE A C 1
ATOM 1153 O O . PHE A 1 142 ? -20.623 -4.862 26.125 1.00 92.50 142 PHE A O 1
ATOM 1160 N N . MET A 1 143 ? -22.099 -3.525 25.073 1.00 95.44 143 MET A N 1
ATOM 1161 C CA . MET A 1 143 ? -23.075 -4.572 24.779 1.00 95.44 143 MET A CA 1
ATOM 1162 C C . MET A 1 143 ? -22.556 -5.565 23.740 1.00 95.44 143 MET A C 1
ATOM 1164 O O . MET A 1 143 ? -22.961 -6.725 23.760 1.00 95.44 143 MET A O 1
ATOM 1168 N N . VAL A 1 144 ? -21.684 -5.129 22.828 1.00 96.94 144 VAL A N 1
ATOM 1169 C CA . VAL A 1 144 ? -21.167 -5.971 21.746 1.00 96.94 144 VAL A CA 1
ATOM 1170 C C . VAL A 1 144 ? -19.651 -5.869 21.654 1.00 96.94 144 VAL A C 1
ATOM 1172 O O . VAL A 1 144 ? -19.088 -4.773 21.694 1.00 96.94 144 VAL A O 1
ATOM 1175 N N . THR A 1 145 ? -19.005 -7.021 21.482 1.00 96.62 145 THR A N 1
ATOM 1176 C CA . THR A 1 145 ? -17.595 -7.126 21.102 1.00 96.62 145 THR A CA 1
ATOM 1177 C C . THR A 1 145 ? -17.458 -7.884 19.790 1.00 96.62 145 THR A C 1
ATOM 1179 O O . THR A 1 145 ? -18.172 -8.855 19.540 1.00 96.62 145 THR A O 1
ATOM 1182 N N . VAL A 1 146 ? -16.548 -7.415 18.944 1.00 98.19 146 VAL A N 1
ATOM 1183 C CA . VAL A 1 146 ? -16.154 -8.058 17.691 1.00 98.19 146 VAL A CA 1
ATOM 1184 C C . VAL A 1 146 ? -14.671 -8.360 17.794 1.00 98.19 146 VAL A C 1
ATOM 1186 O O . VAL A 1 146 ? -13.861 -7.440 17.725 1.00 98.19 146 VAL A O 1
ATOM 1189 N N . ASP A 1 147 ? -14.328 -9.624 17.989 1.00 98.12 147 ASP A N 1
ATOM 1190 C CA . ASP A 1 147 ? -12.963 -10.087 18.195 1.00 98.12 147 ASP A CA 1
ATOM 1191 C C . ASP A 1 147 ? -12.394 -10.683 16.905 1.00 98.12 147 ASP A C 1
ATOM 1193 O O . ASP A 1 147 ? -13.037 -11.482 16.220 1.00 98.12 147 ASP A O 1
ATOM 1197 N N . PHE A 1 148 ? -11.173 -10.288 16.567 1.00 98.25 148 PHE A N 1
ATOM 1198 C CA . PHE A 1 148 ? -10.451 -10.747 15.391 1.00 98.25 148 PHE A CA 1
ATOM 1199 C C . PHE A 1 148 ? -9.427 -11.789 15.821 1.00 98.25 148 PHE A C 1
ATOM 1201 O O . PHE A 1 148 ? -8.522 -11.525 16.612 1.00 98.25 148 PHE A O 1
ATOM 1208 N N . VAL A 1 149 ? -9.567 -12.994 15.283 1.00 98.31 149 VAL A N 1
ATOM 1209 C CA . VAL A 1 149 ? -8.673 -14.111 15.570 1.00 98.31 149 VAL A CA 1
ATOM 1210 C C . VAL A 1 149 ? -7.740 -14.293 14.389 1.00 98.31 149 VAL A C 1
ATOM 1212 O O . VAL A 1 149 ? -8.176 -14.594 13.275 1.00 98.31 149 VAL A O 1
ATOM 1215 N N . TYR A 1 150 ? -6.451 -14.129 14.649 1.00 97.50 150 TYR A N 1
ATOM 1216 C CA . TYR A 1 150 ? -5.400 -14.227 13.650 1.00 97.50 150 TYR A CA 1
ATOM 1217 C C . TYR A 1 150 ? -4.680 -15.573 13.701 1.00 97.50 150 TYR A C 1
ATOM 1219 O O . TYR A 1 150 ? -4.572 -16.208 14.749 1.00 97.50 150 TYR A O 1
ATOM 1227 N N . GLU A 1 151 ? -4.147 -15.974 12.554 1.00 96.38 151 GLU A N 1
ATOM 1228 C CA . GLU A 1 151 ? -3.207 -17.082 12.409 1.00 96.38 151 GLU A CA 1
ATOM 1229 C C . GLU A 1 151 ? -1.934 -16.596 11.708 1.00 96.38 151 GLU A C 1
ATOM 1231 O O . GLU A 1 151 ? -1.949 -15.586 10.996 1.00 96.38 151 GLU A O 1
ATOM 1236 N N . THR A 1 152 ? -0.829 -17.318 11.894 1.00 94.56 152 THR A N 1
ATOM 1237 C CA . THR A 1 152 ? 0.392 -17.080 11.118 1.00 94.56 152 THR A CA 1
ATOM 1238 C C . THR A 1 152 ? 0.125 -17.402 9.654 1.00 94.56 152 THR A C 1
ATOM 1240 O O . THR A 1 152 ? -0.380 -18.477 9.328 1.00 94.56 152 THR A O 1
ATOM 1243 N N . ARG A 1 153 ? 0.469 -16.473 8.765 1.00 93.81 153 ARG A N 1
ATOM 1244 C CA . ARG A 1 153 ? 0.346 -16.689 7.322 1.00 93.81 153 ARG A CA 1
ATOM 1245 C C . ARG A 1 153 ? 1.575 -17.436 6.774 1.00 93.81 153 ARG A C 1
ATOM 1247 O O . ARG A 1 153 ? 2.671 -17.231 7.295 1.00 93.81 153 ARG A O 1
ATOM 1254 N N . PRO A 1 154 ? 1.431 -18.260 5.723 1.00 91.75 154 PRO A N 1
ATOM 1255 C CA . PRO A 1 154 ? 2.557 -18.972 5.107 1.00 91.75 154 PRO A CA 1
ATOM 1256 C C . PRO A 1 154 ? 3.476 -18.071 4.262 1.00 91.75 154 PRO A C 1
ATOM 1258 O O . PRO A 1 154 ? 4.575 -18.477 3.900 1.00 91.75 154 PRO A O 1
ATOM 1261 N N . ASP A 1 155 ? 3.028 -16.860 3.946 1.00 92.12 155 ASP A N 1
ATOM 1262 C CA . ASP A 1 155 ? 3.648 -15.902 3.030 1.00 92.12 155 ASP A CA 1
ATOM 1263 C C . ASP A 1 155 ? 3.869 -14.537 3.712 1.00 92.12 155 ASP A C 1
ATOM 1265 O O . ASP A 1 155 ? 3.217 -13.550 3.355 1.00 92.12 155 ASP A O 1
ATOM 1269 N N . PRO A 1 156 ? 4.721 -14.458 4.753 1.00 92.00 156 PRO A N 1
ATOM 1270 C CA . PRO A 1 156 ? 5.031 -13.185 5.390 1.00 92.00 156 PRO A CA 1
ATOM 1271 C C . PRO A 1 156 ? 5.687 -12.237 4.384 1.00 92.00 156 PRO A C 1
ATOM 1273 O O . PRO A 1 156 ? 6.500 -12.656 3.561 1.00 92.00 156 PRO A O 1
ATOM 1276 N N . PHE A 1 157 ? 5.360 -10.953 4.481 1.00 89.50 157 PHE A N 1
ATOM 1277 C CA . PHE A 1 157 ? 5.951 -9.920 3.636 1.00 89.50 157 PHE A CA 1
ATOM 1278 C C . PHE A 1 157 ? 6.266 -8.669 4.450 1.00 89.50 157 PHE A C 1
ATOM 1280 O O . PHE A 1 157 ? 5.649 -8.426 5.493 1.00 89.50 157 PHE A O 1
ATOM 1287 N N . SER A 1 158 ? 7.193 -7.868 3.937 1.00 91.81 158 SER A N 1
ATOM 1288 C CA . SER A 1 158 ? 7.643 -6.627 4.560 1.00 91.81 158 SER A CA 1
ATOM 1289 C C . SER A 1 158 ? 7.464 -5.451 3.612 1.00 91.81 158 SER A C 1
ATOM 1291 O O . SER A 1 158 ? 7.521 -5.603 2.395 1.00 91.81 158 SER A O 1
ATOM 1293 N N . THR A 1 159 ? 7.255 -4.267 4.175 1.00 87.62 159 THR A N 1
ATOM 1294 C CA . THR A 1 159 ? 7.272 -3.003 3.435 1.00 87.62 159 THR A CA 1
ATOM 1295 C C . THR A 1 159 ? 8.180 -2.010 4.140 1.00 87.62 159 THR A C 1
ATOM 1297 O O . THR A 1 159 ? 8.221 -2.005 5.368 1.00 87.62 159 THR A O 1
ATOM 1300 N N . TYR A 1 160 ? 8.858 -1.160 3.368 1.00 87.06 160 TYR A N 1
ATOM 1301 C CA . TYR A 1 160 ? 9.862 -0.215 3.877 1.00 87.06 160 TYR A CA 1
ATOM 1302 C C . TYR A 1 160 ? 9.554 1.242 3.523 1.00 87.06 160 TYR A C 1
ATOM 1304 O O . TYR A 1 160 ? 10.401 2.115 3.674 1.00 87.06 160 TYR A O 1
ATOM 1312 N N . LYS A 1 161 ? 8.325 1.540 3.082 1.00 83.38 161 LYS A N 1
ATOM 1313 C CA . LYS A 1 161 ? 7.911 2.917 2.756 1.00 83.38 161 LYS A CA 1
ATOM 1314 C C . LYS A 1 161 ? 8.023 3.871 3.951 1.00 83.38 161 LYS A C 1
ATOM 1316 O O . LYS A 1 161 ? 8.155 5.070 3.748 1.00 83.38 161 LYS A O 1
ATOM 1321 N N . SER A 1 162 ? 8.003 3.333 5.170 1.00 86.38 162 SER A N 1
ATOM 1322 C CA . SER A 1 162 ? 8.232 4.054 6.421 1.00 86.38 162 SER A CA 1
ATOM 1323 C C . SER A 1 162 ? 9.715 4.317 6.721 1.00 86.38 162 SER A C 1
ATOM 1325 O O . SER A 1 162 ? 10.030 5.028 7.663 1.00 86.38 162 SER A O 1
ATOM 1327 N N . GLY A 1 163 ? 10.667 3.744 5.988 1.00 86.81 163 GLY A N 1
ATOM 1328 C CA . GLY A 1 163 ? 12.085 3.789 6.372 1.00 86.81 163 GLY A CA 1
ATOM 1329 C C . GLY A 1 163 ? 12.471 2.917 7.553 1.00 86.81 163 GLY A C 1
ATOM 1330 O O . GLY A 1 163 ? 13.580 3.030 8.060 1.00 86.81 163 GLY A O 1
ATOM 1331 N N . PHE A 1 164 ? 11.589 2.003 7.941 1.00 89.81 164 PHE A N 1
ATOM 1332 C CA . PHE A 1 164 ? 11.898 0.845 8.768 1.00 89.81 164 PHE A CA 1
ATOM 1333 C C . PHE A 1 164 ? 11.042 -0.336 8.299 1.00 89.81 164 PHE A C 1
ATOM 1335 O O . PHE A 1 164 ? 10.137 -0.170 7.481 1.00 89.81 164 PHE A O 1
ATOM 1342 N N . GLU A 1 165 ? 11.325 -1.544 8.777 1.00 92.94 165 GLU A N 1
ATOM 1343 C CA . GLU A 1 165 ? 10.550 -2.714 8.372 1.00 92.94 165 GLU A CA 1
ATOM 1344 C C . GLU A 1 165 ? 9.154 -2.695 9.014 1.00 92.94 165 GLU A C 1
ATOM 1346 O O . GLU A 1 165 ? 9.015 -2.686 10.235 1.00 92.94 165 GLU A O 1
ATOM 1351 N N . ILE A 1 166 ? 8.103 -2.749 8.198 1.00 94.50 166 ILE A N 1
ATOM 1352 C CA . ILE A 1 166 ? 6.758 -3.134 8.642 1.00 94.50 166 ILE A CA 1
ATOM 1353 C C . ILE A 1 166 ? 6.492 -4.523 8.086 1.00 94.50 166 ILE A C 1
ATOM 1355 O O . ILE A 1 166 ? 6.301 -4.680 6.877 1.00 94.50 166 ILE A O 1
ATOM 1359 N N . ARG A 1 167 ? 6.491 -5.535 8.956 1.00 94.75 167 ARG A N 1
ATOM 1360 C CA . ARG A 1 167 ? 6.353 -6.941 8.561 1.00 94.75 167 ARG A CA 1
ATOM 1361 C C . ARG A 1 167 ? 4.983 -7.485 8.926 1.00 94.75 167 ARG A C 1
ATOM 1363 O O . ARG A 1 167 ? 4.567 -7.448 10.079 1.00 94.75 167 ARG A O 1
ATOM 1370 N N . THR A 1 168 ? 4.287 -8.043 7.942 1.00 94.00 168 THR A N 1
ATOM 1371 C CA . THR A 1 168 ? 2.984 -8.684 8.136 1.00 94.00 168 THR A CA 1
ATOM 1372 C C . THR A 1 168 ? 3.166 -10.191 8.227 1.00 94.00 168 THR A C 1
ATOM 1374 O O . THR A 1 168 ? 3.395 -10.860 7.221 1.00 94.00 168 THR A O 1
ATOM 1377 N N . MET A 1 169 ? 3.036 -10.736 9.436 1.00 93.81 169 MET A N 1
ATOM 1378 C CA . MET A 1 169 ? 3.210 -12.169 9.714 1.00 93.81 169 MET A CA 1
ATOM 1379 C C . MET A 1 169 ? 1.901 -12.916 9.955 1.00 93.81 169 MET A C 1
ATOM 1381 O O . MET A 1 169 ? 1.886 -14.146 10.049 1.00 93.81 169 MET A O 1
ATOM 1385 N N . ARG A 1 170 ? 0.788 -12.190 10.057 1.00 95.12 170 ARG A N 1
ATOM 1386 C CA . ARG A 1 170 ? -0.513 -12.765 10.386 1.00 95.12 170 ARG A CA 1
ATOM 1387 C C . ARG A 1 170 ? -1.567 -12.435 9.345 1.00 95.12 170 ARG A C 1
ATOM 1389 O O . ARG A 1 170 ? -1.494 -11.422 8.651 1.00 95.12 170 ARG A O 1
ATOM 1396 N N . ARG A 1 171 ? -2.575 -13.298 9.268 1.00 96.19 171 ARG A N 1
ATOM 1397 C CA . ARG A 1 171 ? -3.815 -13.082 8.516 1.00 96.19 171 ARG A CA 1
ATOM 1398 C C . ARG A 1 171 ? -5.012 -13.415 9.404 1.00 96.19 171 ARG A C 1
ATOM 1400 O O . ARG A 1 171 ? -4.904 -14.243 10.306 1.00 96.19 171 ARG A O 1
ATOM 1407 N N . CYS A 1 172 ? -6.137 -12.735 9.198 1.00 98.06 172 CYS A N 1
ATOM 1408 C CA . CYS A 1 172 ? -7.338 -12.967 10.001 1.00 98.06 172 CYS A CA 1
ATOM 1409 C C . CYS A 1 172 ? -7.975 -14.302 9.592 1.00 98.06 172 CYS A C 1
ATOM 1411 O O . CYS A 1 172 ? -8.284 -14.495 8.418 1.00 98.06 172 CYS A O 1
ATOM 1413 N N . ALA A 1 173 ? -8.167 -15.212 10.542 1.00 98.31 173 ALA A N 1
ATOM 1414 C CA . ALA A 1 173 ? -8.804 -16.509 10.325 1.00 98.31 173 ALA A CA 1
ATOM 1415 C C . ALA A 1 173 ? -10.291 -16.478 10.699 1.00 98.31 173 ALA A C 1
ATOM 1417 O O . ALA A 1 173 ? -11.119 -17.138 10.065 1.00 98.31 173 ALA A O 1
ATOM 1418 N N . ARG A 1 174 ? -10.650 -15.729 11.750 1.00 98.25 174 ARG A N 1
ATOM 1419 C CA . ARG A 1 174 ? -12.039 -15.600 12.203 1.00 98.25 174 ARG A CA 1
ATOM 1420 C C . ARG A 1 174 ? -12.354 -14.207 12.722 1.00 98.25 174 ARG A C 1
ATOM 1422 O O . ARG A 1 174 ? -11.491 -13.543 13.285 1.00 98.25 174 ARG A O 1
ATOM 1429 N N . ILE A 1 175 ? -13.622 -13.834 12.601 1.00 98.75 175 ILE A N 1
ATOM 1430 C CA . ILE A 1 175 ? -14.217 -12.692 13.293 1.00 98.75 175 ILE A CA 1
ATOM 1431 C C . ILE A 1 175 ? -15.359 -13.224 14.153 1.00 98.75 175 ILE A C 1
ATOM 1433 O O . ILE A 1 175 ? -16.280 -13.865 13.642 1.00 98.75 175 ILE A O 1
ATOM 1437 N N . GLU A 1 176 ? -15.294 -12.981 15.454 1.00 98.44 176 GLU A N 1
ATOM 1438 C CA . GLU A 1 176 ? -16.217 -13.512 16.452 1.00 98.44 176 GLU A CA 1
ATOM 1439 C C . GLU A 1 176 ? -17.011 -12.373 17.086 1.00 98.44 176 GLU A C 1
ATOM 1441 O O . GLU A 1 176 ? -16.440 -11.414 17.591 1.00 98.44 176 GLU A O 1
ATOM 1446 N N . ILE A 1 177 ? -18.341 -12.460 17.047 1.00 98.31 177 ILE A N 1
ATOM 1447 C CA . ILE A 1 177 ? -19.230 -11.436 17.599 1.00 98.31 177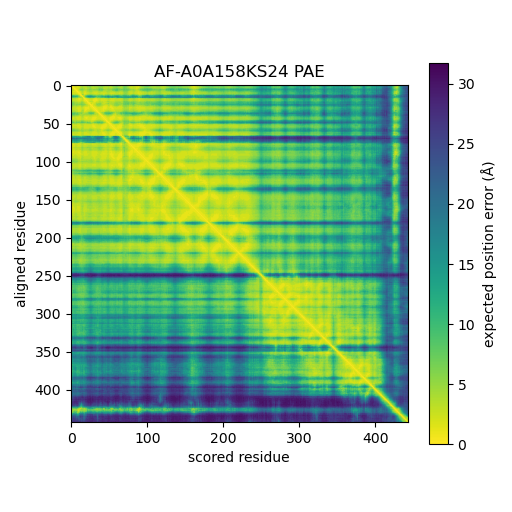 ILE A CA 1
ATOM 1448 C C . ILE A 1 177 ? -19.888 -11.974 18.860 1.00 98.31 177 ILE A C 1
ATOM 1450 O O . ILE A 1 177 ? -20.663 -12.938 18.808 1.00 98.31 177 ILE A O 1
ATOM 1454 N N . SER A 1 178 ? -19.632 -11.302 19.978 1.00 97.50 178 SER A N 1
ATOM 1455 C CA . SER A 1 178 ? -20.225 -11.624 21.272 1.00 97.50 178 SER A CA 1
ATOM 1456 C C . SER A 1 178 ? -21.114 -10.496 21.783 1.00 97.50 178 SER A C 1
ATOM 1458 O O . SER A 1 178 ? -20.791 -9.319 21.638 1.00 97.50 178 SER A O 1
ATOM 1460 N N . THR A 1 179 ? -22.228 -10.861 22.413 1.00 95.88 179 THR A N 1
ATOM 1461 C CA . THR A 1 179 ? -23.118 -9.927 23.119 1.00 95.88 179 THR A CA 1
ATOM 1462 C C . THR A 1 179 ? -22.985 -10.091 24.629 1.00 95.88 179 THR A C 1
ATOM 1464 O O . THR A 1 179 ? -22.847 -11.216 25.111 1.00 95.88 179 THR A O 1
ATOM 1467 N N . HIS A 1 180 ? -23.094 -8.994 25.374 1.00 91.69 180 HIS A N 1
ATOM 1468 C CA . HIS A 1 180 ? -22.849 -8.917 26.817 1.00 91.69 180 HIS A CA 1
ATOM 1469 C C . HIS A 1 180 ? -24.089 -8.416 27.570 1.00 91.69 180 HIS A C 1
ATOM 1471 O O . HIS A 1 180 ? -24.060 -7.405 28.263 1.00 91.69 180 HIS A O 1
ATOM 1477 N N . ALA A 1 181 ? -25.205 -9.139 27.463 1.00 81.19 181 ALA A N 1
ATOM 1478 C CA . ALA A 1 181 ? -26.412 -8.881 28.257 1.00 81.19 181 ALA A CA 1
ATOM 1479 C C . ALA A 1 181 ? -26.344 -9.627 29.608 1.00 81.19 181 ALA A C 1
ATOM 1481 O O . ALA A 1 181 ? -27.109 -10.556 29.869 1.00 81.19 181 ALA A O 1
ATOM 1482 N N . GLY A 1 182 ? -25.361 -9.273 30.443 1.00 79.00 182 GLY A N 1
ATOM 1483 C CA . GLY A 1 182 ? -25.088 -9.885 31.754 1.00 79.00 182 GLY A CA 1
ATOM 1484 C C . GLY A 1 182 ? -24.073 -11.037 31.733 1.00 79.00 182 GLY A C 1
ATOM 1485 O O . GLY A 1 182 ? -23.232 -11.116 32.622 1.00 79.00 182 GLY A O 1
ATOM 1486 N N . VAL A 1 183 ? -24.096 -11.893 30.706 1.00 85.88 183 VAL A N 1
ATOM 1487 C CA . VAL A 1 183 ? -23.064 -12.917 30.448 1.00 85.88 183 VAL A CA 1
ATOM 1488 C C . VAL A 1 183 ? -22.620 -12.803 28.994 1.00 85.88 183 VAL A C 1
ATOM 1490 O O . VAL A 1 183 ? -23.466 -12.637 28.115 1.00 85.88 183 VAL A O 1
ATOM 1493 N N . ALA A 1 184 ? -21.313 -12.907 28.745 1.00 90.75 184 ALA A N 1
ATOM 1494 C CA . ALA A 1 184 ? -20.758 -12.930 27.397 1.00 90.75 184 ALA A CA 1
ATOM 1495 C C . ALA A 1 184 ? -21.264 -14.162 26.634 1.00 90.75 184 ALA A C 1
ATOM 1497 O O . ALA A 1 184 ? -21.099 -15.297 27.085 1.00 90.75 184 ALA A O 1
ATOM 1498 N N . ARG A 1 185 ? -21.892 -13.937 25.479 1.00 94.75 185 ARG A N 1
ATOM 1499 C CA . ARG A 1 185 ? -22.400 -14.997 24.602 1.00 94.75 185 ARG A CA 1
ATOM 1500 C C . ARG A 1 185 ? -21.901 -14.775 23.190 1.00 94.75 185 ARG A C 1
ATOM 1502 O O . ARG A 1 185 ? -22.188 -13.732 22.607 1.00 94.75 185 ARG A O 1
ATOM 1509 N N . LEU A 1 186 ? -21.205 -15.765 22.642 1.00 96.69 186 LEU A N 1
ATOM 1510 C CA . LEU A 1 186 ? -20.865 -15.803 21.226 1.00 96.69 186 LEU A CA 1
ATOM 1511 C C . LEU A 1 186 ? -22.154 -15.992 20.421 1.00 96.69 186 LEU A C 1
ATOM 1513 O O . LEU A 1 186 ? -22.903 -16.929 20.678 1.00 96.69 186 LEU A O 1
ATOM 1517 N N . THR A 1 187 ? -22.404 -15.103 19.466 1.00 97.00 187 THR A N 1
ATOM 1518 C CA . THR A 1 187 ? -23.644 -15.098 18.667 1.00 97.00 187 THR A CA 1
ATOM 1519 C C . THR A 1 187 ? -23.391 -15.355 17.191 1.00 97.00 187 THR A C 1
ATOM 1521 O O . THR A 1 187 ? -24.253 -15.893 16.495 1.00 97.00 187 THR A O 1
ATOM 1524 N N . ARG A 1 188 ? -22.213 -14.972 16.686 1.00 97.94 188 ARG A N 1
ATOM 1525 C CA . ARG A 1 188 ? -21.882 -15.104 15.268 1.00 97.94 188 ARG A CA 1
ATOM 1526 C C . ARG A 1 188 ? -20.388 -15.280 15.056 1.00 97.94 188 ARG A C 1
ATOM 1528 O O . ARG A 1 188 ? -19.588 -14.619 15.711 1.00 97.94 188 ARG A O 1
ATOM 1535 N N . VAL A 1 189 ? -20.025 -16.134 14.107 1.00 98.38 189 VAL A N 1
ATOM 1536 C CA . VAL A 1 189 ? -18.642 -16.367 13.683 1.00 98.38 189 VAL A CA 1
ATOM 1537 C C . VAL A 1 189 ? -18.560 -16.233 12.169 1.00 98.38 189 VAL A C 1
ATOM 1539 O O . VAL A 1 189 ? -19.304 -16.889 11.444 1.00 98.38 189 VAL A O 1
ATOM 1542 N N . TYR A 1 190 ? -17.633 -15.410 11.695 1.00 98.56 190 TYR A N 1
ATOM 1543 C CA . TYR A 1 190 ? -17.192 -15.390 10.305 1.00 98.56 190 TYR A CA 1
ATOM 1544 C C . TYR A 1 190 ? -15.878 -16.155 10.232 1.00 98.56 190 TYR A C 1
ATOM 1546 O O . TYR A 1 190 ? -14.937 -15.810 10.944 1.00 98.56 190 TYR A O 1
ATOM 1554 N N . ARG A 1 191 ? -15.796 -17.188 9.397 1.00 98.44 191 ARG A N 1
ATOM 1555 C CA . ARG A 1 191 ? -14.555 -17.926 9.138 1.00 98.44 191 ARG A CA 1
ATOM 1556 C C . ARG A 1 191 ? -14.037 -17.519 7.772 1.00 98.44 191 ARG A C 1
ATOM 1558 O O . ARG A 1 191 ? -14.751 -17.668 6.784 1.00 98.44 191 ARG A O 1
ATOM 1565 N N . LEU A 1 192 ? -12.821 -16.992 7.741 1.00 98.50 192 LEU A N 1
ATOM 1566 C CA . LEU A 1 192 ? -12.120 -16.603 6.529 1.00 98.50 192 LEU A CA 1
ATOM 1567 C C . LEU A 1 192 ? -11.239 -17.780 6.122 1.00 98.50 192 LEU A C 1
ATOM 1569 O O . LEU A 1 192 ? -10.307 -18.132 6.840 1.00 98.50 192 LEU A O 1
ATOM 1573 N N . ILE A 1 193 ? -11.569 -18.409 5.000 1.00 97.62 193 ILE A N 1
ATOM 1574 C CA . ILE A 1 193 ? -10.886 -19.604 4.510 1.00 97.62 193 ILE A CA 1
ATOM 1575 C C . ILE A 1 193 ? -10.051 -19.210 3.300 1.00 97.62 193 ILE A C 1
ATOM 1577 O O . ILE A 1 193 ? -10.569 -18.637 2.341 1.00 97.62 193 ILE A O 1
ATOM 1581 N N . TYR A 1 194 ? -8.763 -19.530 3.326 1.00 96.12 194 TYR A N 1
ATOM 1582 C CA . TYR A 1 194 ? -7.807 -19.187 2.279 1.00 96.12 194 TYR A CA 1
ATOM 1583 C C . TYR A 1 194 ? -7.567 -20.357 1.316 1.00 96.12 194 TYR A C 1
ATOM 1585 O O . TYR A 1 194 ? -7.784 -21.526 1.639 1.00 96.12 194 TYR A O 1
ATOM 1593 N N . ARG A 1 195 ? -7.120 -20.049 0.094 1.00 93.31 195 ARG A N 1
ATOM 1594 C CA . ARG A 1 195 ? -6.909 -21.042 -0.970 1.00 93.31 195 ARG A CA 1
ATOM 1595 C C . ARG A 1 195 ? -5.935 -22.141 -0.558 1.00 93.31 195 ARG A C 1
ATOM 1597 O O . ARG A 1 195 ? -6.252 -23.307 -0.776 1.00 93.31 195 ARG A O 1
ATOM 1604 N N . ASP A 1 196 ? -4.832 -21.784 0.093 1.00 91.19 196 ASP A N 1
ATOM 1605 C CA . ASP A 1 196 ? -3.825 -22.719 0.606 1.00 91.19 196 ASP A CA 1
ATOM 1606 C C . ASP A 1 196 ? -4.383 -23.707 1.642 1.00 91.19 196 ASP A C 1
ATOM 1608 O O . ASP A 1 196 ? -3.869 -24.814 1.755 1.00 91.19 196 ASP A O 1
ATOM 1612 N N . GLN A 1 197 ? -5.464 -23.357 2.347 1.00 93.25 197 GLN A N 1
ATOM 1613 C CA . GLN A 1 197 ? -6.117 -24.245 3.318 1.00 93.25 197 GLN A CA 1
ATOM 1614 C C . GLN A 1 197 ? -7.068 -25.247 2.656 1.00 93.25 197 GLN A C 1
ATOM 1616 O O . GLN A 1 197 ? -7.325 -26.313 3.208 1.00 93.25 197 GLN A O 1
ATOM 1621 N N . THR A 1 198 ? -7.605 -24.905 1.482 1.00 91.06 198 THR A N 1
ATOM 1622 C CA . THR A 1 198 ? -8.561 -25.760 0.755 1.00 91.06 198 THR A CA 1
ATOM 1623 C C . THR A 1 198 ? -7.891 -26.679 -0.255 1.00 91.06 198 THR A C 1
ATOM 1625 O O . THR A 1 198 ? -8.194 -27.868 -0.302 1.00 91.06 198 THR A O 1
ATOM 1628 N N . ASP A 1 199 ? -6.965 -26.141 -1.046 1.00 87.12 199 ASP A N 1
ATOM 1629 C CA . ASP A 1 199 ? -6.153 -26.888 -1.995 1.00 87.12 199 ASP A CA 1
ATOM 1630 C C . ASP A 1 199 ? -4.788 -26.192 -2.123 1.00 87.12 199 ASP A C 1
ATOM 1632 O O . ASP A 1 199 ? -4.646 -25.240 -2.899 1.00 87.12 199 ASP A O 1
ATOM 1636 N N . PRO A 1 200 ? -3.761 -26.670 -1.395 1.00 81.56 200 PRO A N 1
ATOM 1637 C CA . PRO A 1 200 ? -2.408 -26.130 -1.479 1.00 81.56 200 PRO A CA 1
ATOM 1638 C C . PRO A 1 200 ? -1.832 -26.112 -2.901 1.00 81.56 200 PRO A C 1
ATOM 1640 O O . PRO A 1 200 ? -0.971 -25.291 -3.198 1.00 81.56 200 PRO A O 1
ATOM 1643 N N . ARG A 1 201 ? -2.292 -26.991 -3.805 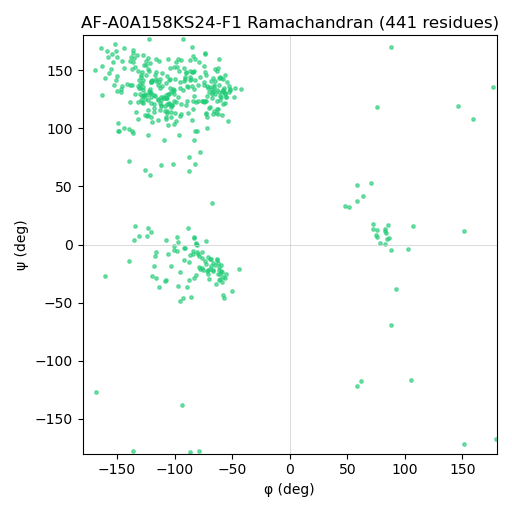1.00 80.75 201 ARG A N 1
ATOM 1644 C CA . ARG A 1 201 ? -1.825 -27.028 -5.204 1.00 80.75 201 ARG A CA 1
ATOM 1645 C C . ARG A 1 201 ? -2.476 -25.952 -6.068 1.00 80.75 201 ARG A C 1
ATOM 1647 O O . ARG A 1 201 ? -1.955 -25.635 -7.132 1.00 80.75 201 ARG A O 1
ATOM 1654 N N . ALA A 1 202 ? -3.611 -25.416 -5.627 1.00 79.00 202 ALA A N 1
ATOM 1655 C CA . ALA A 1 202 ? -4.290 -24.294 -6.260 1.00 79.00 202 ALA A CA 1
ATOM 1656 C C . ALA A 1 202 ? -3.848 -22.937 -5.691 1.00 79.00 202 ALA A C 1
ATOM 1658 O O . ALA A 1 202 ? -4.315 -21.902 -6.178 1.00 79.00 202 ALA A O 1
ATOM 1659 N N . ALA A 1 203 ? -2.972 -22.925 -4.679 1.00 81.19 203 ALA A N 1
ATOM 1660 C CA . ALA A 1 203 ? -2.311 -21.710 -4.234 1.00 81.19 203 ALA A CA 1
ATOM 1661 C C . ALA A 1 203 ? -1.472 -21.125 -5.388 1.00 81.19 203 ALA A C 1
ATOM 1663 O O . ALA A 1 203 ? -0.923 -21.873 -6.204 1.00 81.19 203 ALA A O 1
ATOM 1664 N N . PRO A 1 204 ? -1.392 -19.792 -5.507 1.00 84.31 204 PRO A N 1
ATOM 1665 C CA . PRO A 1 204 ? -0.601 -19.173 -6.558 1.00 84.31 204 PRO A CA 1
ATOM 1666 C C . PRO A 1 204 ? 0.883 -19.522 -6.381 1.00 84.31 204 PRO A C 1
ATOM 1668 O O . PRO A 1 204 ? 1.369 -19.695 -5.266 1.00 84.31 204 PRO A O 1
ATOM 1671 N N . ALA A 1 205 ? 1.621 -19.607 -7.491 1.00 81.94 205 ALA A N 1
ATOM 1672 C CA . ALA A 1 205 ? 3.025 -20.031 -7.485 1.00 81.94 205 ALA A CA 1
ATOM 1673 C C . ALA A 1 205 ? 3.951 -19.115 -6.660 1.00 81.94 205 ALA A C 1
ATOM 1675 O O . ALA A 1 205 ? 5.013 -19.550 -6.227 1.00 81.94 205 ALA A O 1
ATOM 1676 N N . ASN A 1 206 ? 3.546 -17.862 -6.428 1.00 82.50 206 ASN A N 1
ATOM 1677 C CA . ASN A 1 206 ? 4.250 -16.917 -5.559 1.00 82.50 206 ASN A CA 1
ATOM 1678 C C . ASN A 1 206 ? 3.954 -17.123 -4.058 1.00 82.50 206 ASN A C 1
ATOM 1680 O O . ASN A 1 206 ? 4.468 -16.373 -3.238 1.00 82.50 206 ASN A O 1
ATOM 1684 N N . GLY A 1 207 ? 3.118 -18.101 -3.697 1.00 85.69 207 GLY A N 1
ATOM 1685 C CA . GLY A 1 207 ? 2.756 -18.412 -2.314 1.00 85.69 207 GLY A CA 1
ATOM 1686 C C . GLY A 1 207 ? 1.721 -17.477 -1.688 1.00 85.69 207 GLY A C 1
ATOM 1687 O O . GLY A 1 207 ? 1.363 -17.685 -0.534 1.00 85.69 207 GLY A O 1
ATOM 1688 N N . ALA A 1 208 ? 1.213 -16.481 -2.420 1.00 90.19 208 ALA A N 1
ATOM 1689 C CA . ALA A 1 208 ? 0.305 -15.484 -1.866 1.00 90.19 208 ALA A CA 1
ATOM 1690 C C . ALA A 1 208 ? -0.984 -16.102 -1.286 1.00 90.19 208 ALA A C 1
ATOM 1692 O O . ALA A 1 208 ? -1.695 -16.868 -1.944 1.00 90.19 208 ALA A O 1
ATOM 1693 N N . SER A 1 209 ? -1.324 -15.699 -0.066 1.00 93.44 209 SER A N 1
ATOM 1694 C CA . SER A 1 209 ? -2.581 -16.016 0.605 1.00 93.44 209 SER A CA 1
ATOM 1695 C C . SER A 1 209 ? -3.754 -15.358 -0.126 1.00 93.44 209 SER A C 1
ATOM 1697 O O . SER A 1 209 ? -3.886 -14.135 -0.136 1.00 93.44 209 SER A O 1
ATOM 1699 N N . LEU A 1 210 ? -4.648 -16.164 -0.702 1.00 94.81 210 LEU A N 1
ATOM 1700 C CA . LEU A 1 210 ? -5.859 -15.691 -1.382 1.00 94.81 210 LEU A CA 1
ATOM 1701 C C . LEU A 1 210 ? -7.096 -16.110 -0.589 1.00 94.81 210 LEU A C 1
ATOM 1703 O O . LEU A 1 210 ? -7.314 -17.307 -0.404 1.00 94.81 210 LEU A O 1
ATOM 1707 N N . LEU A 1 211 ? -7.916 -15.156 -0.139 1.00 97.06 211 LEU A N 1
ATOM 1708 C CA . LEU A 1 211 ? -9.174 -15.456 0.552 1.00 97.06 211 LEU A CA 1
ATOM 1709 C C . LEU A 1 211 ? -10.109 -16.208 -0.401 1.00 97.06 211 LEU A C 1
ATOM 1711 O O . LEU A 1 211 ? -10.573 -15.658 -1.390 1.00 97.06 211 LEU A O 1
ATOM 1715 N N . HIS A 1 212 ? -10.388 -17.475 -0.127 1.00 96.19 212 HIS A N 1
ATOM 1716 C CA . HIS A 1 212 ? -11.252 -18.293 -0.965 1.00 96.19 212 HIS A CA 1
ATOM 1717 C C . HIS A 1 212 ? -12.721 -18.117 -0.602 1.00 96.19 212 HIS A C 1
ATOM 1719 O O . HIS A 1 212 ? -13.546 -17.990 -1.509 1.00 96.19 212 HIS A O 1
ATOM 1725 N N . SER A 1 213 ? -13.059 -18.137 0.683 1.00 97.75 213 SER A N 1
ATOM 1726 C CA . SER A 1 213 ? -14.451 -18.079 1.110 1.00 97.75 213 SER A CA 1
ATOM 1727 C C . SER A 1 213 ? -14.628 -17.477 2.499 1.00 97.75 213 SER A C 1
ATOM 1729 O O . SER A 1 213 ? -13.710 -17.457 3.320 1.00 97.75 213 SER A O 1
ATOM 1731 N N . ILE A 1 214 ? -15.833 -16.961 2.743 1.00 98.44 214 ILE A N 1
ATOM 1732 C CA . ILE A 1 214 ? -16.299 -16.542 4.063 1.00 98.44 214 ILE A CA 1
ATOM 1733 C C . ILE A 1 214 ? -17.502 -17.408 4.427 1.00 98.44 214 ILE A C 1
ATOM 1735 O O . ILE A 1 214 ? -18.563 -17.311 3.805 1.00 98.44 214 ILE A O 1
ATOM 1739 N N . GLU A 1 215 ? -17.339 -18.240 5.452 1.00 98.00 215 GLU A N 1
ATOM 1740 C CA . GLU A 1 215 ? -18.440 -18.978 6.069 1.00 98.00 215 GLU A CA 1
ATOM 1741 C C . GLU A 1 215 ? -18.995 -18.189 7.246 1.00 98.00 215 GLU A C 1
ATOM 1743 O O . GLU A 1 215 ? -18.240 -17.733 8.107 1.00 98.00 215 GLU A O 1
ATOM 1748 N N . VAL A 1 216 ? -20.318 -18.067 7.316 1.00 98.25 216 VAL A N 1
ATOM 1749 C CA . VAL A 1 216 ? -20.986 -17.375 8.417 1.00 98.25 216 VAL A CA 1
ATOM 1750 C C . VAL A 1 216 ? -21.811 -18.363 9.219 1.00 98.25 216 VAL A C 1
ATOM 1752 O O . VAL A 1 216 ? -22.680 -19.039 8.672 1.00 98.25 216 VAL A O 1
ATOM 1755 N N . GLU A 1 217 ? -21.551 -18.416 10.519 1.00 97.75 217 GLU A N 1
ATOM 1756 C CA . GLU A 1 217 ? -22.207 -19.304 11.472 1.00 97.75 217 GLU A CA 1
ATOM 1757 C C . GLU A 1 217 ? -22.901 -18.482 12.564 1.00 97.75 217 GLU A C 1
ATOM 1759 O O . GLU A 1 217 ? -22.277 -17.622 13.187 1.00 97.75 217 GLU A O 1
ATOM 1764 N N . GLY A 1 218 ? -24.192 -18.728 12.784 1.00 97.75 218 GLY A N 1
ATOM 1765 C CA . GLY A 1 218 ? -24.933 -18.271 13.957 1.00 97.75 218 GLY A CA 1
ATOM 1766 C C . GLY A 1 218 ? -24.776 -19.271 15.100 1.00 97.75 218 GLY A C 1
ATOM 1767 O O . GLY A 1 218 ? -24.750 -20.479 14.863 1.00 97.75 218 GLY A O 1
ATOM 1768 N N . VAL A 1 219 ? -24.657 -18.768 16.326 1.00 96.88 219 VAL A N 1
ATOM 1769 C CA . VAL A 1 219 ? -24.429 -19.570 17.534 1.00 96.88 219 VAL A CA 1
ATOM 1770 C C . VAL A 1 219 ? -25.503 -19.245 18.573 1.00 96.88 219 VAL A C 1
ATOM 1772 O O . VAL A 1 219 ? -25.720 -18.075 18.883 1.00 96.88 219 VAL A O 1
ATOM 1775 N N . ASP A 1 220 ? -26.148 -20.278 19.120 1.00 93.19 220 ASP A N 1
ATOM 1776 C CA . ASP A 1 220 ? -27.075 -20.181 20.255 1.00 93.19 220 ASP A CA 1
ATOM 1777 C C . ASP A 1 220 ? -26.807 -21.323 21.251 1.00 93.19 220 ASP A C 1
ATOM 1779 O O . ASP A 1 220 ? -27.226 -22.469 21.068 1.00 93.19 220 ASP A O 1
ATOM 1783 N N . GLY A 1 221 ? -26.017 -21.030 22.288 1.00 88.69 221 GLY A N 1
ATOM 1784 C CA . GLY A 1 221 ? -25.484 -22.049 23.192 1.00 88.69 221 GLY A CA 1
ATOM 1785 C C . GLY A 1 221 ? -24.586 -23.039 22.444 1.00 88.69 221 GLY A C 1
ATOM 1786 O O . GLY A 1 221 ? -23.563 -22.652 21.882 1.00 88.69 221 GLY A O 1
ATOM 1787 N N . GLU A 1 222 ? -24.980 -24.312 22.427 1.00 91.00 222 GLU A N 1
ATOM 1788 C CA . GLU A 1 222 ? -24.293 -25.364 21.663 1.00 91.00 222 GLU A CA 1
ATOM 1789 C C . GLU A 1 222 ? -24.797 -25.475 20.212 1.00 91.00 222 GLU A C 1
ATOM 1791 O O . GLU A 1 222 ? -24.149 -26.110 19.377 1.00 91.00 222 GLU A O 1
ATOM 1796 N N . ALA A 1 223 ? -25.950 -24.874 19.889 1.00 95.69 223 ALA A N 1
ATOM 1797 C CA . ALA A 1 223 ? -26.516 -24.930 18.548 1.00 95.69 223 ALA A CA 1
ATOM 1798 C C . ALA A 1 223 ? -25.737 -24.020 17.591 1.00 95.69 223 ALA A C 1
ATOM 1800 O O . ALA A 1 223 ? -25.382 -22.886 17.927 1.00 95.69 223 ALA A O 1
ATOM 1801 N N . ARG A 1 224 ? -25.478 -24.527 16.382 1.00 97.06 224 ARG A N 1
ATOM 1802 C CA . ARG A 1 224 ? -24.774 -23.809 15.316 1.00 97.06 224 ARG A CA 1
ATOM 1803 C C . ARG A 1 224 ? -25.506 -23.987 13.997 1.00 97.06 224 ARG A C 1
ATOM 1805 O O . ARG A 1 224 ? -25.780 -25.115 13.594 1.00 97.06 224 ARG A O 1
ATOM 1812 N N . GLU A 1 225 ? -25.765 -22.883 13.310 1.00 97.38 225 GLU A N 1
ATOM 1813 C CA . GLU A 1 225 ? -26.359 -22.880 11.971 1.00 97.38 225 GLU A CA 1
ATOM 1814 C C . GLU A 1 225 ? -25.511 -22.049 11.015 1.00 97.38 225 GLU A C 1
ATOM 1816 O O . GLU A 1 225 ? -24.985 -21.003 11.392 1.00 97.38 225 GLU A O 1
ATOM 1821 N N . LYS A 1 226 ? -25.374 -22.502 9.766 1.00 96.94 226 LYS A N 1
ATOM 1822 C CA . LYS A 1 226 ? -24.523 -21.854 8.764 1.00 96.94 226 LYS A CA 1
ATOM 1823 C C . LYS A 1 226 ? -25.345 -21.260 7.630 1.00 96.94 226 LYS A C 1
ATOM 1825 O O . LYS A 1 226 ? -26.274 -21.889 7.128 1.00 96.94 226 LYS A O 1
ATOM 1830 N N . LEU A 1 227 ? -24.943 -20.076 7.180 1.00 97.19 227 LEU A N 1
ATOM 1831 C CA . LEU A 1 227 ? -25.361 -19.550 5.885 1.00 97.19 227 LEU A CA 1
ATOM 1832 C C . LEU A 1 227 ? -24.547 -20.212 4.761 1.00 97.19 227 LEU A C 1
ATOM 1834 O O . LEU A 1 227 ? -23.424 -20.663 5.009 1.00 97.19 227 LEU A O 1
ATOM 1838 N N . PRO A 1 228 ? -25.067 -20.241 3.521 1.00 97.62 228 PRO A N 1
ATOM 1839 C CA . PRO A 1 228 ? -24.261 -20.594 2.359 1.00 97.62 228 PRO A CA 1
ATOM 1840 C C . PRO A 1 228 ? -22.990 -19.726 2.292 1.00 97.62 228 PRO A C 1
ATOM 1842 O O . PRO A 1 228 ? -23.080 -18.517 2.530 1.00 97.62 228 PRO A O 1
ATOM 1845 N N . PRO A 1 229 ? -21.816 -20.310 1.991 1.00 96.94 229 PRO A N 1
ATOM 1846 C CA . PRO A 1 229 ? -20.564 -19.566 1.952 1.00 96.94 229 PRO A CA 1
ATOM 1847 C C . PRO A 1 229 ? -20.551 -18.546 0.812 1.00 96.94 229 PRO A C 1
ATOM 1849 O O . PRO A 1 229 ? -21.037 -18.810 -0.288 1.00 96.94 229 PRO A O 1
ATOM 1852 N N . LEU A 1 230 ? -19.936 -17.391 1.065 1.00 97.94 230 LEU A N 1
ATOM 1853 C CA . LEU A 1 230 ? -19.538 -16.465 0.008 1.00 97.94 230 LEU A CA 1
ATOM 1854 C C . LEU A 1 230 ? -18.181 -16.912 -0.535 1.00 97.94 230 LEU A C 1
ATOM 1856 O O . LEU A 1 230 ? -17.228 -16.996 0.236 1.00 97.94 230 LEU A O 1
ATOM 1860 N N . GLU A 1 231 ? -18.080 -17.168 -1.837 1.00 97.38 231 GLU A N 1
ATOM 1861 C CA . GLU A 1 231 ? -16.842 -17.621 -2.477 1.00 97.38 231 GLU A CA 1
ATOM 1862 C C . GLU A 1 231 ? -16.236 -16.569 -3.411 1.00 97.38 231 GLU A C 1
ATOM 1864 O O . GLU A 1 231 ? -16.937 -15.822 -4.094 1.00 97.38 231 GLU A O 1
ATOM 1869 N N . PHE A 1 232 ? -14.906 -16.570 -3.480 1.00 95.94 232 PHE A N 1
ATOM 1870 C CA . PHE A 1 232 ? -14.098 -15.693 -4.316 1.00 95.94 232 PHE A CA 1
ATOM 1871 C C . PHE A 1 232 ? -13.246 -16.495 -5.310 1.00 95.94 232 PHE A C 1
ATOM 1873 O O . PHE A 1 232 ? -12.668 -17.553 -5.010 1.00 95.94 232 PHE A O 1
ATOM 1880 N N . GLY A 1 233 ? -13.146 -15.953 -6.522 1.00 92.19 233 GLY A N 1
ATOM 1881 C CA . GLY A 1 233 ? -12.286 -16.441 -7.593 1.00 92.19 233 GLY A CA 1
ATOM 1882 C C . GLY A 1 233 ? -11.215 -15.415 -7.950 1.00 92.19 233 GLY A C 1
ATOM 1883 O O . GLY A 1 233 ? -11.451 -14.212 -7.882 1.00 92.19 233 GLY A O 1
ATOM 1884 N N . TYR A 1 234 ? -10.050 -15.905 -8.370 1.00 91.19 234 TYR A N 1
ATOM 1885 C CA . TYR A 1 234 ? -8.929 -15.078 -8.815 1.00 91.19 234 TYR A CA 1
ATOM 1886 C C . TYR A 1 234 ? -8.453 -15.550 -10.186 1.00 91.19 234 TYR A C 1
ATOM 1888 O O . TYR A 1 234 ? -8.515 -16.744 -10.501 1.00 91.19 234 TYR A O 1
ATOM 1896 N N . THR A 1 235 ? -7.952 -14.614 -10.991 1.00 89.50 235 THR A N 1
ATOM 1897 C CA . THR A 1 235 ? -7.219 -14.928 -12.221 1.00 89.50 235 THR A CA 1
ATOM 1898 C C . THR A 1 235 ? -6.026 -15.815 -11.887 1.00 89.50 235 THR A C 1
ATOM 1900 O O . THR A 1 235 ? -5.272 -15.514 -10.963 1.00 89.50 235 THR A O 1
ATOM 1903 N N . ARG A 1 236 ? -5.854 -16.907 -12.633 1.00 83.44 236 ARG A N 1
ATOM 1904 C CA . ARG A 1 236 ? -4.766 -17.864 -12.418 1.00 83.44 236 ARG A CA 1
ATOM 1905 C C . ARG A 1 236 ? -3.642 -17.609 -13.411 1.00 83.44 236 ARG A C 1
ATOM 1907 O O . ARG A 1 236 ? -3.911 -17.336 -14.578 1.00 83.44 236 ARG A O 1
ATOM 1914 N N . PHE A 1 237 ? -2.407 -17.760 -12.952 1.00 83.25 237 PHE A N 1
ATOM 1915 C CA . PHE A 1 237 ? -1.230 -17.790 -13.809 1.00 83.25 237 PHE A CA 1
ATOM 1916 C C . PHE A 1 237 ? -0.767 -19.237 -13.960 1.00 83.25 237 PHE A C 1
ATOM 1918 O O . PHE A 1 237 ? -0.363 -19.866 -12.984 1.00 83.25 237 PHE A O 1
ATOM 1925 N N . ASP A 1 238 ? -0.866 -19.767 -15.177 1.00 82.94 238 ASP A N 1
ATOM 1926 C CA . ASP A 1 238 ? -0.412 -21.113 -15.514 1.00 82.94 238 ASP A CA 1
ATOM 1927 C C . ASP A 1 238 ? 0.605 -21.029 -16.662 1.00 82.94 238 ASP A C 1
ATOM 1929 O O . ASP A 1 238 ? 0.214 -21.001 -17.835 1.00 82.94 238 ASP A O 1
ATOM 1933 N N . PRO A 1 239 ? 1.913 -20.982 -16.354 1.00 83.62 239 PRO A N 1
ATOM 1934 C CA . PRO A 1 239 ? 2.947 -20.844 -17.373 1.00 83.62 239 PRO A CA 1
ATOM 1935 C C . PRO A 1 239 ? 3.040 -22.065 -18.297 1.00 83.62 239 PRO A C 1
ATOM 1937 O O . PRO A 1 239 ? 3.626 -21.965 -19.376 1.00 83.62 239 PRO A O 1
ATOM 1940 N N . THR A 1 240 ? 2.456 -23.211 -17.923 1.00 86.56 240 THR A N 1
ATOM 1941 C CA . THR A 1 240 ? 2.427 -24.406 -18.782 1.00 86.56 240 THR A CA 1
ATOM 1942 C C . THR A 1 240 ? 1.476 -24.240 -19.965 1.00 86.56 240 THR A C 1
ATOM 1944 O O . THR A 1 240 ? 1.673 -24.861 -21.007 1.00 86.56 240 THR A O 1
ATOM 1947 N N . ARG A 1 241 ? 0.495 -23.337 -19.844 1.00 87.75 241 ARG A N 1
ATOM 1948 C CA . ARG A 1 241 ? -0.457 -22.979 -20.903 1.00 87.75 241 ARG A CA 1
ATOM 1949 C C . ARG A 1 241 ? 0.032 -21.848 -21.805 1.00 87.75 241 ARG A C 1
ATOM 1951 O O . ARG A 1 241 ? -0.768 -21.284 -22.549 1.00 87.75 241 ARG A O 1
ATOM 1958 N N . ARG A 1 242 ? 1.322 -21.499 -21.749 1.00 87.75 242 ARG A N 1
ATOM 1959 C CA . ARG A 1 242 ? 1.907 -20.493 -22.643 1.00 87.75 242 ARG A CA 1
ATOM 1960 C C . ARG A 1 242 ? 1.691 -20.884 -24.106 1.00 87.75 242 ARG A C 1
ATOM 1962 O O . ARG A 1 242 ? 1.930 -22.026 -24.499 1.00 87.75 242 ARG A O 1
ATOM 1969 N N . VAL A 1 243 ? 1.272 -19.916 -24.908 1.00 86.00 243 VAL A N 1
ATOM 1970 C CA . VAL A 1 243 ? 1.121 -20.058 -26.356 1.00 86.00 243 VAL A CA 1
ATOM 1971 C C . VAL A 1 243 ? 2.080 -19.077 -27.006 1.00 86.00 243 VAL A C 1
ATOM 1973 O O . VAL A 1 243 ? 2.091 -17.900 -26.660 1.00 86.00 243 VAL A O 1
ATOM 1976 N N . TYR A 1 244 ? 2.894 -19.570 -27.936 1.00 85.44 244 TYR A N 1
ATOM 1977 C CA . TYR A 1 244 ? 3.697 -18.714 -28.799 1.00 85.44 244 TYR A CA 1
ATOM 1978 C C . TYR A 1 244 ? 2.878 -18.409 -30.041 1.00 85.44 244 TYR A C 1
ATOM 1980 O O . TYR A 1 244 ? 2.479 -19.321 -30.765 1.00 85.44 244 TYR A O 1
ATOM 1988 N N . GLN A 1 245 ? 2.626 -17.130 -30.272 1.00 79.56 245 GLN A N 1
ATOM 1989 C CA . GLN A 1 245 ? 1.981 -16.654 -31.480 1.00 79.56 245 GLN A CA 1
ATOM 1990 C C . GLN A 1 245 ? 3.008 -15.858 -32.274 1.00 79.56 245 GLN A C 1
ATOM 1992 O O . GLN A 1 245 ? 3.652 -14.960 -31.736 1.00 79.56 245 GLN A O 1
ATOM 1997 N N . ALA A 1 246 ? 3.185 -16.213 -33.546 1.00 78.06 246 ALA A N 1
ATOM 1998 C CA . ALA A 1 246 ? 3.920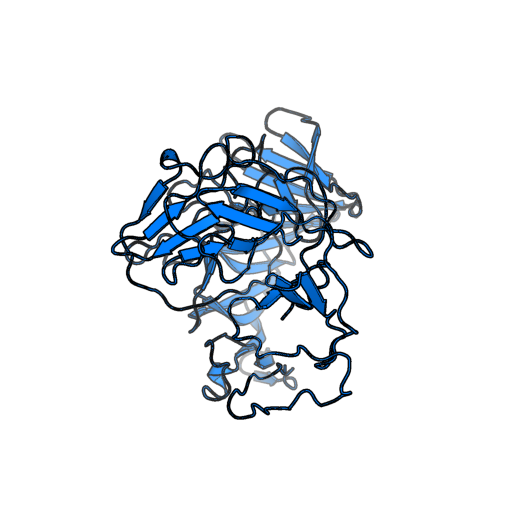 -15.352 -34.454 1.00 78.06 246 ALA A CA 1
ATOM 1999 C C . ALA A 1 246 ? 3.113 -14.062 -34.643 1.00 78.06 246 ALA A C 1
ATOM 2001 O O . ALA A 1 246 ? 1.908 -14.120 -34.894 1.00 78.06 246 ALA A O 1
ATOM 2002 N N . MET A 1 247 ? 3.775 -12.915 -34.525 1.00 73.44 247 MET A N 1
ATOM 2003 C CA . MET A 1 247 ? 3.235 -11.662 -35.045 1.00 73.44 247 MET A CA 1
ATOM 2004 C C . MET A 1 247 ? 3.167 -11.858 -36.563 1.00 73.44 247 MET A C 1
ATOM 2006 O O . MET A 1 247 ? 4.183 -12.176 -37.172 1.00 73.44 247 MET A O 1
ATOM 2010 N N . SER A 1 248 ? 1.962 -11.896 -37.132 1.00 58.44 248 SER A N 1
ATOM 2011 C CA . SER A 1 248 ? 1.767 -12.260 -38.543 1.00 58.44 248 SER A CA 1
ATOM 2012 C C . SER A 1 248 ? 0.810 -11.326 -39.277 1.00 58.44 248 SER A C 1
ATOM 2014 O O . SER A 1 248 ? 0.312 -11.678 -40.347 1.00 58.44 248 SER A O 1
ATOM 2016 N N . ASP A 1 249 ? 0.519 -10.156 -38.708 1.00 56.88 249 ASP A N 1
ATOM 2017 C CA . ASP A 1 249 ? -0.327 -9.157 -39.355 1.00 56.88 249 ASP A CA 1
ATOM 2018 C C . ASP A 1 249 ? 0.531 -8.115 -40.088 1.00 56.88 249 ASP A C 1
ATOM 2020 O O . ASP A 1 249 ? 0.906 -7.072 -39.563 1.00 56.88 249 ASP A O 1
ATOM 2024 N N . SER A 1 250 ? 0.714 -8.403 -41.378 1.00 54.50 250 SER A N 1
ATOM 2025 C CA . SER A 1 250 ? 1.081 -7.507 -42.481 1.00 54.50 250 SER A CA 1
ATOM 2026 C C . SER A 1 250 ? 2.543 -7.035 -42.588 1.00 54.50 250 SER A C 1
ATOM 2028 O O . SER A 1 250 ? 3.098 -6.294 -41.784 1.00 54.50 250 SER A O 1
ATOM 2030 N N . SER A 1 251 ? 3.132 -7.420 -43.718 1.00 54.97 251 SER A N 1
ATOM 2031 C CA . SER A 1 251 ? 4.528 -7.318 -44.148 1.00 54.97 251 SER A CA 1
ATOM 2032 C C . SER A 1 251 ? 5.062 -5.895 -44.418 1.00 54.97 251 SER A C 1
ATOM 2034 O O . SER A 1 251 ? 5.839 -5.708 -45.354 1.00 54.97 251 SER A O 1
ATOM 2036 N N . ALA A 1 252 ? 4.639 -4.883 -43.655 1.00 58.50 252 ALA A N 1
ATOM 2037 C CA . ALA A 1 252 ? 5.134 -3.504 -43.782 1.00 58.50 252 ALA A CA 1
ATOM 2038 C C . ALA A 1 252 ? 5.361 -2.771 -42.446 1.00 58.50 252 ALA A C 1
ATOM 2040 O O . ALA A 1 252 ? 6.015 -1.729 -42.442 1.00 58.50 252 ALA A O 1
ATOM 2041 N N . SER A 1 253 ? 4.848 -3.285 -41.324 1.00 68.50 253 SER A N 1
ATOM 2042 C CA . SER A 1 253 ? 4.949 -2.632 -40.010 1.00 68.50 253 SER A CA 1
ATOM 2043 C C . SER A 1 253 ? 5.669 -3.469 -38.951 1.00 68.50 253 SER A C 1
ATOM 2045 O O . SER A 1 253 ? 5.682 -3.100 -37.782 1.00 68.50 253 SER A O 1
ATOM 2047 N N . GLU A 1 254 ? 6.308 -4.572 -39.338 1.00 75.75 254 GLU A N 1
ATOM 2048 C CA . GLU A 1 254 ? 7.101 -5.389 -38.418 1.00 75.75 254 GLU A CA 1
ATOM 2049 C C . GLU A 1 254 ? 8.567 -4.919 -38.373 1.00 75.75 254 GLU A C 1
ATOM 2051 O O . GLU A 1 254 ? 9.103 -4.455 -39.389 1.00 75.75 254 GLU A O 1
ATOM 2056 N N . PRO A 1 255 ? 9.245 -5.041 -37.218 1.00 81.75 255 PRO A N 1
ATOM 2057 C CA . PRO A 1 255 ? 10.687 -4.856 -37.138 1.00 81.75 255 PRO A CA 1
ATOM 2058 C C . PRO A 1 255 ? 11.423 -5.800 -38.095 1.00 81.75 255 PRO A C 1
ATOM 2060 O O . PRO A 1 255 ? 11.219 -7.010 -38.093 1.00 81.75 255 PRO A O 1
ATOM 2063 N N . GLU A 1 256 ? 12.332 -5.247 -38.896 1.00 82.19 256 GLU A N 1
ATOM 2064 C CA . GLU A 1 256 ? 13.071 -5.998 -39.926 1.00 82.19 256 GLU A CA 1
ATOM 2065 C C . GLU A 1 256 ? 14.091 -7.001 -39.345 1.00 82.19 256 GLU A C 1
ATOM 2067 O O . GLU A 1 256 ? 14.648 -7.826 -40.072 1.00 82.19 256 GLU A O 1
ATOM 2072 N N . ARG A 1 257 ? 14.389 -6.911 -38.042 1.00 84.62 257 ARG A N 1
ATOM 2073 C CA . ARG A 1 257 ? 15.355 -7.757 -37.328 1.00 84.62 257 ARG A CA 1
ATOM 2074 C C . ARG A 1 257 ? 14.760 -8.267 -36.019 1.00 84.62 257 ARG A C 1
ATOM 2076 O O . ARG A 1 257 ? 13.783 -7.734 -35.507 1.00 84.62 257 ARG A O 1
ATOM 2083 N N . SER A 1 258 ? 15.397 -9.300 -35.468 1.00 86.12 258 SER A N 1
ATOM 2084 C CA . SER A 1 258 ? 15.102 -9.799 -34.123 1.00 86.12 258 SER A CA 1
ATOM 2085 C C . SER A 1 258 ? 15.209 -8.682 -33.083 1.00 86.12 258 SER A C 1
ATOM 2087 O O . SER A 1 258 ? 16.173 -7.920 -33.108 1.00 86.12 258 SER A O 1
ATOM 2089 N N . LEU A 1 259 ? 14.289 -8.664 -32.115 1.00 85.50 259 LEU A N 1
ATOM 2090 C CA . LEU A 1 259 ? 14.375 -7.805 -30.926 1.00 85.50 259 LEU A CA 1
ATOM 2091 C C . LEU A 1 259 ? 15.586 -8.133 -30.037 1.00 85.50 259 LEU A C 1
ATOM 2093 O O . LEU A 1 259 ? 15.932 -7.352 -29.168 1.00 85.50 259 LEU A O 1
ATOM 2097 N N . GLY A 1 260 ? 16.244 -9.278 -30.251 1.00 86.31 260 GLY A N 1
ATOM 2098 C CA . GLY A 1 260 ? 17.527 -9.596 -29.615 1.00 86.31 260 GLY A CA 1
ATOM 2099 C C . GLY A 1 260 ? 18.743 -8.964 -30.304 1.00 86.31 260 GLY A C 1
ATOM 2100 O O . GLY A 1 260 ? 19.873 -9.254 -29.919 1.00 86.31 260 GLY A O 1
ATOM 2101 N N . HIS A 1 261 ? 18.548 -8.181 -31.369 1.00 92.56 261 HIS A N 1
ATOM 2102 C CA . HIS A 1 261 ? 19.629 -7.434 -32.005 1.00 92.56 261 HIS A CA 1
ATOM 2103 C C . HIS A 1 261 ? 20.054 -6.265 -31.096 1.00 92.56 261 HIS A C 1
ATOM 2105 O O . HIS A 1 261 ? 19.178 -5.562 -30.610 1.00 92.56 261 HIS A O 1
ATOM 2111 N N . PRO A 1 262 ? 21.361 -5.999 -30.905 1.00 91.06 262 PRO A N 1
ATOM 2112 C CA . PRO A 1 262 ? 21.839 -5.024 -29.913 1.00 91.06 262 PRO A CA 1
ATOM 2113 C C . PRO A 1 262 ? 21.374 -3.581 -30.164 1.00 91.06 262 PRO A C 1
ATOM 2115 O O . PRO A 1 262 ? 21.268 -2.802 -29.231 1.00 91.06 262 PRO A O 1
ATOM 2118 N N . ASP A 1 263 ? 21.062 -3.230 -31.413 1.00 93.12 263 ASP A N 1
ATOM 2119 C CA . ASP A 1 263 ? 20.522 -1.905 -31.762 1.00 93.12 263 ASP A CA 1
ATOM 2120 C C . ASP A 1 263 ? 18.996 -1.767 -31.560 1.00 93.12 263 ASP A C 1
ATOM 2122 O O . ASP A 1 263 ? 18.426 -0.771 -32.006 1.00 93.12 263 ASP A O 1
ATOM 2126 N N . PHE A 1 264 ? 18.323 -2.775 -30.989 1.00 92.44 264 PHE A N 1
ATOM 2127 C CA . PHE A 1 264 ? 16.875 -2.797 -30.763 1.00 92.44 264 PHE A CA 1
ATOM 2128 C C . PHE A 1 264 ? 16.549 -2.938 -29.277 1.00 92.44 264 PHE A C 1
ATOM 2130 O O . PHE A 1 264 ? 17.153 -3.747 -28.579 1.00 92.44 264 PHE A O 1
ATOM 2137 N N . GLU A 1 265 ? 15.531 -2.212 -28.822 1.00 90.69 265 GLU A N 1
ATOM 2138 C CA . GLU A 1 265 ? 15.057 -2.264 -27.439 1.00 90.69 265 GLU A CA 1
ATOM 2139 C C . GLU A 1 265 ? 13.533 -2.075 -27.363 1.00 90.69 265 GLU A C 1
ATOM 2141 O O . GLU A 1 265 ? 12.909 -1.555 -28.295 1.00 90.69 265 GLU A O 1
ATOM 2146 N N . LEU A 1 266 ? 12.927 -2.537 -26.266 1.00 90.56 266 LEU A N 1
ATOM 2147 C CA . LEU A 1 266 ? 11.519 -2.311 -25.945 1.00 90.56 266 LEU A CA 1
ATOM 2148 C C . LEU A 1 266 ? 11.397 -1.211 -24.891 1.00 90.56 266 LEU A C 1
ATOM 2150 O O . LEU A 1 266 ? 11.904 -1.364 -23.785 1.00 90.56 266 LEU A O 1
ATOM 2154 N N . ALA A 1 267 ? 10.695 -0.133 -25.227 1.00 88.38 267 ALA A N 1
ATOM 2155 C CA . ALA A 1 267 ? 10.644 1.084 -24.423 1.00 88.38 267 ALA A CA 1
ATOM 2156 C C . ALA A 1 267 ? 9.293 1.798 -24.605 1.00 88.38 267 ALA A C 1
ATOM 2158 O O . ALA A 1 267 ? 8.840 1.983 -25.730 1.00 88.38 267 ALA A O 1
ATOM 2159 N N . ASP A 1 268 ? 8.621 2.208 -23.525 1.00 86.69 268 ASP A N 1
ATOM 2160 C CA . ASP A 1 268 ? 7.384 3.005 -23.599 1.00 86.69 268 ASP A CA 1
ATOM 2161 C C . ASP A 1 268 ? 7.676 4.483 -23.905 1.00 86.69 268 ASP A C 1
ATOM 2163 O O . ASP A 1 268 ? 7.657 5.347 -23.031 1.00 86.69 268 ASP A O 1
ATOM 2167 N N . LEU A 1 269 ? 7.922 4.785 -25.181 1.00 85.81 269 LEU A N 1
ATOM 2168 C CA . LEU A 1 269 ? 8.289 6.126 -25.655 1.00 85.81 269 LEU A CA 1
ATOM 2169 C C . LEU A 1 269 ? 7.213 7.203 -25.431 1.00 85.81 269 LEU A C 1
ATOM 2171 O O . LEU A 1 269 ? 7.477 8.387 -25.635 1.00 85.81 269 LEU A O 1
ATOM 2175 N N . PHE A 1 270 ? 5.983 6.812 -25.088 1.00 83.06 270 PHE A N 1
ATOM 2176 C CA . PHE A 1 270 ? 4.848 7.733 -24.970 1.00 83.06 270 PHE A CA 1
ATOM 2177 C C . PHE A 1 270 ? 4.178 7.689 -23.591 1.00 83.06 270 PHE A C 1
ATOM 2179 O O . PHE A 1 270 ? 3.114 8.292 -23.439 1.00 83.06 270 PHE A O 1
ATOM 2186 N N . GLY A 1 271 ? 4.746 6.967 -22.618 1.00 80.19 271 GLY A N 1
ATOM 2187 C CA . GLY A 1 271 ? 4.209 6.865 -21.256 1.00 80.19 271 GLY A CA 1
ATOM 2188 C C . GLY A 1 271 ? 2.777 6.316 -21.191 1.00 80.19 271 GLY A C 1
ATOM 2189 O O . GLY A 1 271 ? 1.954 6.814 -20.423 1.00 80.19 271 GLY A O 1
ATOM 2190 N N . ARG A 1 272 ? 2.424 5.346 -22.046 1.00 84.38 272 ARG A N 1
ATOM 2191 C CA . ARG A 1 272 ? 1.061 4.778 -22.131 1.00 84.38 272 ARG A CA 1
ATOM 2192 C C . ARG A 1 272 ? 0.923 3.359 -21.573 1.00 84.38 272 ARG A C 1
ATOM 2194 O O . ARG A 1 272 ? -0.147 2.766 -21.703 1.00 84.38 272 ARG A O 1
ATOM 2201 N N . GLY A 1 273 ? 1.989 2.800 -21.009 1.00 84.56 273 GLY A N 1
ATOM 2202 C CA . GLY A 1 273 ? 2.062 1.432 -20.496 1.00 84.56 273 GLY A CA 1
ATOM 2203 C C . GLY A 1 273 ? 2.172 0.351 -21.576 1.00 84.56 273 GLY A C 1
ATOM 2204 O O . GLY A 1 273 ? 1.997 -0.827 -21.276 1.00 84.56 273 GLY A O 1
ATOM 2205 N N . LEU A 1 274 ? 2.443 0.722 -22.835 1.00 88.31 274 LEU A N 1
ATOM 2206 C CA . LEU A 1 274 ? 2.668 -0.222 -23.934 1.00 88.31 274 LEU A CA 1
ATOM 2207 C C . LEU A 1 274 ? 4.064 0.005 -24.524 1.00 88.31 274 LEU A C 1
ATOM 2209 O O . LEU A 1 274 ? 4.249 1.016 -25.204 1.00 88.31 274 LEU A O 1
ATOM 2213 N N . PRO A 1 275 ? 5.023 -0.919 -24.321 1.00 89.69 275 PRO A N 1
ATOM 2214 C CA . PRO A 1 275 ? 6.381 -0.737 -24.814 1.00 89.69 275 PRO A CA 1
ATOM 2215 C C . PRO A 1 275 ? 6.420 -0.775 -26.344 1.00 89.69 275 PRO A C 1
ATOM 2217 O O . PRO A 1 275 ? 5.890 -1.696 -26.970 1.00 89.69 275 PRO A O 1
ATOM 2220 N N . ASP A 1 276 ? 7.057 0.228 -26.935 1.00 90.38 276 ASP A N 1
ATOM 2221 C CA . ASP A 1 276 ? 7.346 0.367 -28.359 1.00 90.38 276 ASP A CA 1
ATOM 2222 C C . ASP A 1 276 ? 8.652 -0.328 -28.727 1.00 90.38 276 ASP A C 1
ATOM 2224 O O . ASP A 1 276 ? 9.511 -0.538 -27.876 1.00 90.38 276 ASP A O 1
ATOM 2228 N N . VAL A 1 277 ? 8.827 -0.657 -30.009 1.00 92.25 277 VAL A N 1
ATOM 2229 C CA . VAL A 1 277 ? 10.126 -1.127 -30.505 1.00 92.25 277 VAL A CA 1
ATOM 2230 C C . VAL A 1 277 ? 10.931 0.080 -30.944 1.00 92.25 277 VAL A C 1
ATOM 2232 O O . VAL A 1 277 ? 10.494 0.829 -31.818 1.00 92.25 277 VAL A O 1
ATOM 2235 N N . VAL A 1 278 ? 12.119 0.241 -30.381 1.00 91.50 278 VAL A N 1
ATOM 2236 C CA . VAL A 1 278 ? 13.041 1.331 -30.691 1.00 91.50 278 VAL A CA 1
ATOM 2237 C C . VAL A 1 278 ? 14.262 0.756 -31.383 1.00 91.50 278 VAL A C 1
ATOM 2239 O O . VAL A 1 278 ? 14.799 -0.257 -30.948 1.00 91.50 278 VAL A O 1
ATOM 2242 N N . GLN A 1 279 ? 14.695 1.396 -32.467 1.00 93.06 279 GLN A N 1
ATOM 2243 C CA . GLN A 1 279 ? 15.956 1.099 -33.129 1.00 93.06 279 GLN A CA 1
ATOM 2244 C C . GLN A 1 279 ? 16.810 2.361 -33.197 1.00 93.06 279 GLN A C 1
ATOM 2246 O O . GLN A 1 279 ? 16.390 3.364 -33.779 1.00 93.06 279 GLN A O 1
ATOM 2251 N N . ILE A 1 280 ? 18.032 2.284 -32.675 1.00 91.44 280 ILE A N 1
ATOM 2252 C CA . ILE A 1 280 ? 19.052 3.328 -32.816 1.00 91.44 280 ILE A CA 1
ATOM 2253 C C . ILE A 1 280 ? 20.342 2.632 -33.239 1.00 91.44 280 ILE A C 1
ATOM 2255 O O . ILE A 1 280 ? 20.954 1.897 -32.468 1.00 91.44 280 ILE A O 1
ATOM 2259 N N . GLY A 1 281 ? 20.732 2.827 -34.493 1.00 91.00 281 GLY A N 1
ATOM 2260 C CA . GLY A 1 281 ? 21.886 2.169 -35.098 1.00 91.00 281 GLY A CA 1
ATOM 2261 C C . GLY A 1 281 ? 22.227 2.814 -36.437 1.00 91.00 281 GLY A C 1
ATOM 2262 O O . GLY A 1 281 ? 22.342 4.032 -36.536 1.00 91.00 281 GLY A O 1
ATOM 2263 N N . ASP A 1 282 ? 22.320 2.011 -37.501 1.00 88.19 282 ASP A N 1
ATOM 2264 C CA . ASP A 1 282 ? 22.435 2.546 -38.873 1.00 88.19 282 ASP A CA 1
ATOM 2265 C C . ASP A 1 282 ? 21.222 3.412 -39.263 1.00 88.19 282 ASP A C 1
ATOM 2267 O O . ASP A 1 282 ? 21.329 4.338 -40.067 1.00 88.19 282 ASP A O 1
ATOM 2271 N N . THR A 1 283 ? 20.064 3.099 -38.682 1.00 88.69 283 THR A N 1
ATOM 2272 C CA . THR A 1 283 ? 18.827 3.867 -38.791 1.00 88.69 283 THR A CA 1
ATOM 2273 C C . THR A 1 283 ? 18.273 4.129 -37.405 1.00 88.69 283 THR A C 1
ATOM 2275 O O . THR A 1 283 ? 18.312 3.243 -36.549 1.00 88.69 283 THR A O 1
ATOM 2278 N N . THR A 1 284 ? 17.680 5.303 -37.238 1.00 90.50 284 THR A N 1
ATOM 2279 C CA . THR A 1 284 ? 17.078 5.743 -35.985 1.00 90.50 284 THR A CA 1
ATOM 2280 C C . THR A 1 284 ? 15.569 5.885 -36.177 1.00 90.50 284 THR A C 1
ATOM 2282 O O . THR A 1 284 ? 15.108 6.784 -36.885 1.00 90.50 284 THR A O 1
ATOM 2285 N N . ARG A 1 285 ? 14.791 4.961 -35.608 1.00 90.50 285 ARG A N 1
ATOM 2286 C CA . ARG A 1 285 ? 13.338 4.851 -35.816 1.00 90.50 285 ARG A CA 1
ATOM 2287 C C . ARG A 1 285 ? 12.656 4.080 -34.687 1.00 90.50 285 ARG A C 1
ATOM 2289 O O . ARG A 1 285 ? 13.318 3.395 -33.916 1.00 90.50 285 ARG A O 1
ATOM 2296 N N . TYR A 1 286 ? 11.333 4.150 -34.625 1.00 91.38 286 TYR A N 1
ATOM 2297 C CA . TYR A 1 286 ? 10.516 3.342 -33.722 1.00 91.38 286 TYR A CA 1
ATOM 2298 C C . TYR A 1 286 ? 9.286 2.771 -34.425 1.00 91.38 286 TYR A C 1
ATOM 2300 O O . TYR A 1 286 ? 8.797 3.341 -35.403 1.00 91.38 286 TYR A O 1
ATOM 2308 N N . TRP A 1 287 ? 8.754 1.682 -33.877 1.00 92.00 287 TRP A N 1
ATOM 2309 C CA . TRP A 1 287 ? 7.455 1.121 -34.223 1.00 92.00 287 TRP A CA 1
ATOM 2310 C C . TRP A 1 287 ? 6.511 1.271 -33.041 1.00 92.00 287 TRP A C 1
ATOM 2312 O O . TRP A 1 287 ? 6.776 0.755 -31.952 1.00 92.00 287 TRP A O 1
ATOM 2322 N N . ARG A 1 288 ? 5.391 1.965 -33.264 1.00 90.12 288 ARG A N 1
ATOM 2323 C CA . ARG A 1 288 ? 4.417 2.209 -32.203 1.00 90.12 288 ARG A CA 1
ATOM 2324 C C . ARG A 1 288 ? 3.616 0.941 -31.909 1.00 90.12 288 ARG A C 1
ATOM 2326 O O . ARG A 1 288 ? 2.938 0.446 -32.800 1.00 90.12 288 ARG A O 1
ATOM 2333 N N . ASN A 1 289 ? 3.632 0.459 -30.673 1.00 89.06 289 ASN A N 1
ATOM 2334 C CA . ASN A 1 289 ? 2.822 -0.659 -30.201 1.00 89.06 289 ASN A CA 1
ATOM 2335 C C . ASN A 1 289 ? 1.333 -0.276 -30.139 1.00 89.06 289 ASN A C 1
ATOM 2337 O O . ASN A 1 289 ? 0.933 0.633 -29.407 1.00 89.06 289 ASN A O 1
ATOM 2341 N N . LEU A 1 290 ? 0.505 -0.963 -30.918 1.00 88.69 290 LEU A N 1
ATOM 2342 C CA . LEU A 1 290 ? -0.936 -0.729 -31.009 1.00 88.69 290 LEU A CA 1
ATOM 2343 C C . LEU A 1 290 ? -1.751 -1.684 -30.117 1.00 88.69 290 LEU A C 1
ATOM 2345 O O . LEU A 1 290 ? -2.978 -1.601 -30.118 1.00 88.69 290 LEU A O 1
ATOM 2349 N N . GLY A 1 291 ? -1.087 -2.558 -29.354 1.00 87.94 291 GLY A N 1
ATOM 2350 C CA . GLY A 1 291 ? -1.708 -3.652 -28.610 1.00 87.94 291 GLY A CA 1
ATOM 2351 C C . GLY A 1 291 ? -1.848 -4.925 -29.449 1.00 87.94 291 GLY A C 1
ATOM 2352 O O . GLY A 1 291 ? -1.598 -4.927 -30.653 1.00 87.94 291 GLY A O 1
ATOM 2353 N N . ASP A 1 292 ? -2.211 -6.030 -28.794 1.00 85.44 292 ASP A N 1
ATOM 2354 C CA . ASP A 1 292 ? -2.496 -7.330 -29.429 1.00 85.44 292 ASP A CA 1
ATOM 2355 C C . ASP A 1 292 ? -1.401 -7.838 -30.392 1.00 85.44 292 ASP A C 1
ATOM 2357 O O . ASP A 1 292 ? -1.678 -8.502 -31.390 1.00 85.44 292 ASP A O 1
ATOM 2361 N N . GLY A 1 293 ? -0.136 -7.510 -30.103 1.00 81.25 293 GLY A N 1
ATOM 2362 C CA . GLY A 1 293 ? 1.013 -7.894 -30.932 1.00 81.25 293 GLY A CA 1
ATOM 2363 C C . GLY A 1 293 ? 1.114 -7.145 -32.265 1.00 81.25 293 GLY A C 1
ATOM 2364 O O . GLY A 1 293 ? 1.804 -7.614 -33.167 1.00 81.25 293 GLY A O 1
ATOM 2365 N N . ARG A 1 294 ? 0.428 -6.004 -32.412 1.00 85.31 294 ARG A N 1
ATOM 2366 C CA . ARG A 1 294 ? 0.448 -5.169 -33.617 1.00 85.31 294 ARG A CA 1
ATOM 2367 C C . ARG A 1 294 ? 1.301 -3.927 -33.419 1.00 85.31 294 ARG A C 1
ATOM 2369 O O . ARG A 1 294 ? 1.251 -3.275 -32.377 1.00 85.31 294 ARG A O 1
ATOM 2376 N N . PHE A 1 295 ? 2.008 -3.558 -34.476 1.00 87.50 295 PHE A N 1
ATOM 2377 C CA . PHE A 1 295 ? 2.824 -2.358 -34.531 1.00 87.50 295 PHE A CA 1
ATOM 2378 C C . PHE A 1 295 ? 2.429 -1.488 -35.726 1.00 87.50 295 PHE A C 1
ATOM 2380 O O . PHE A 1 295 ? 2.018 -1.997 -36.771 1.00 87.50 295 PHE A O 1
ATOM 2387 N N . ASP A 1 296 ? 2.527 -0.173 -35.553 1.00 88.50 296 ASP A N 1
ATOM 2388 C CA . ASP A 1 296 ? 2.392 0.806 -36.632 1.00 88.50 296 ASP A CA 1
ATOM 2389 C C . ASP A 1 296 ? 3.643 0.806 -37.528 1.00 88.50 296 ASP A C 1
ATOM 2391 O O . ASP A 1 296 ? 4.699 0.302 -37.143 1.00 88.50 296 ASP A O 1
ATOM 2395 N N . VAL A 1 297 ? 3.544 1.394 -38.721 1.00 88.44 297 VAL A N 1
ATOM 2396 C CA . VAL A 1 297 ? 4.694 1.559 -39.624 1.00 88.44 297 VAL A CA 1
ATOM 2397 C C . VAL A 1 297 ? 5.838 2.323 -38.938 1.00 88.44 297 VAL A C 1
ATOM 2399 O O . VAL A 1 297 ? 5.571 3.229 -38.138 1.00 88.44 297 VAL A O 1
ATOM 2402 N N . PRO A 1 298 ? 7.112 1.999 -39.244 1.00 90.25 298 PRO A N 1
ATOM 2403 C CA . PRO A 1 298 ? 8.245 2.638 -38.592 1.00 90.25 298 PRO A CA 1
ATOM 2404 C C . PRO A 1 298 ? 8.277 4.140 -38.858 1.00 90.25 298 PRO A C 1
ATOM 2406 O O . PRO A 1 298 ? 8.111 4.591 -39.994 1.00 90.25 298 PRO A O 1
ATOM 2409 N N . ARG A 1 299 ? 8.563 4.918 -37.815 1.00 89.06 299 ARG A N 1
ATOM 2410 C CA . ARG A 1 299 ? 8.713 6.376 -37.887 1.00 89.06 299 ARG A CA 1
ATOM 2411 C C . ARG A 1 299 ? 10.113 6.780 -37.427 1.00 89.06 299 ARG A C 1
ATOM 2413 O O . ARG A 1 299 ? 10.609 6.187 -36.472 1.00 89.06 299 ARG A O 1
ATOM 2420 N N . PRO A 1 300 ? 10.763 7.760 -38.075 1.00 88.94 300 PRO A N 1
ATOM 2421 C CA . PRO A 1 300 ? 12.089 8.210 -37.663 1.00 88.94 300 PRO A CA 1
ATOM 2422 C C . PRO A 1 300 ? 12.058 8.858 -36.271 1.00 88.94 300 PRO A C 1
ATOM 2424 O O . PRO A 1 300 ? 11.049 9.453 -35.881 1.00 88.94 300 PRO A O 1
ATOM 2427 N N . ILE A 1 301 ? 13.174 8.760 -35.540 1.00 86.00 301 ILE A N 1
ATOM 2428 C CA . ILE A 1 301 ? 13.436 9.599 -34.359 1.00 86.00 301 ILE A CA 1
ATOM 2429 C C . ILE A 1 301 ? 14.487 10.631 -34.763 1.00 86.00 301 ILE A C 1
ATOM 2431 O O . ILE A 1 301 ? 15.673 10.330 -34.877 1.00 86.00 301 ILE A O 1
ATOM 2435 N N . ASP A 1 302 ? 14.041 11.858 -35.003 1.00 81.50 302 ASP A N 1
ATOM 2436 C CA . ASP A 1 302 ? 14.927 12.968 -35.341 1.00 81.50 302 ASP A CA 1
ATOM 2437 C C . ASP A 1 302 ? 15.461 13.648 -34.076 1.00 81.50 302 ASP A C 1
ATOM 2439 O O . ASP A 1 302 ? 14.753 13.737 -33.073 1.00 81.50 302 ASP A O 1
ATOM 2443 N N . GLY A 1 303 ? 16.673 14.205 -34.145 1.00 78.38 303 GLY A N 1
ATOM 2444 C CA . GLY A 1 303 ? 17.257 15.022 -33.070 1.00 78.38 303 GLY A CA 1
ATOM 2445 C C . GLY A 1 303 ? 18.311 14.324 -32.209 1.00 78.38 303 GLY A C 1
ATOM 2446 O O . GLY A 1 303 ? 18.937 14.988 -31.388 1.00 78.38 303 GLY A O 1
ATOM 2447 N N . LEU A 1 304 ? 18.565 13.030 -32.429 1.00 81.75 304 LEU A N 1
ATOM 2448 C CA . LEU A 1 304 ? 19.663 12.329 -31.761 1.00 81.75 304 LEU A CA 1
ATOM 2449 C C . LEU A 1 304 ? 21.036 12.732 -32.325 1.00 81.75 304 LEU A C 1
ATOM 2451 O O . LEU A 1 304 ? 21.149 13.011 -33.526 1.00 81.75 304 LEU A O 1
ATOM 2455 N N . PRO A 1 305 ? 22.100 12.729 -31.499 1.00 81.06 305 PRO A N 1
ATOM 2456 C CA . PRO A 1 305 ? 23.453 12.934 -31.991 1.00 81.06 305 PRO A CA 1
ATOM 2457 C C . PRO A 1 305 ? 23.844 11.882 -33.044 1.00 81.06 305 PRO A C 1
ATOM 2459 O O . PRO A 1 305 ? 23.485 10.708 -32.926 1.00 81.06 305 PRO A O 1
ATOM 2462 N N . PRO A 1 306 ? 24.591 12.269 -34.092 1.00 81.50 306 PRO A N 1
ATOM 2463 C CA . PRO A 1 306 ? 24.964 11.345 -35.153 1.00 81.50 306 PRO A CA 1
ATOM 2464 C C . PRO A 1 306 ? 25.950 10.279 -34.658 1.00 81.50 306 PRO A C 1
ATOM 2466 O O . PRO A 1 306 ? 26.908 10.579 -33.943 1.00 81.50 306 PRO A O 1
ATOM 2469 N N . GLY A 1 307 ? 25.767 9.044 -35.130 1.00 84.19 307 GLY A N 1
ATOM 2470 C CA . GLY A 1 307 ? 26.690 7.932 -34.881 1.00 84.19 307 GLY A CA 1
ATOM 2471 C C . GLY A 1 307 ? 26.496 7.207 -33.549 1.00 84.19 307 GLY A C 1
ATOM 2472 O O . GLY A 1 307 ? 27.345 6.394 -33.206 1.00 84.19 307 GLY A O 1
ATOM 2473 N N . VAL A 1 308 ? 25.411 7.494 -32.831 1.00 86.88 308 VAL A N 1
ATOM 2474 C CA . VAL A 1 308 ? 25.003 6.777 -31.617 1.00 86.88 308 VAL A CA 1
ATOM 2475 C C . VAL A 1 308 ? 24.304 5.478 -32.007 1.00 86.88 308 VAL A C 1
ATOM 2477 O O . VAL A 1 308 ? 23.473 5.482 -32.918 1.00 86.88 308 VAL A O 1
ATOM 2480 N N . ARG A 1 309 ? 24.618 4.378 -31.318 1.00 90.94 309 ARG A N 1
ATOM 2481 C CA . ARG A 1 309 ? 23.929 3.089 -31.461 1.00 90.94 309 ARG A CA 1
ATOM 2482 C C . ARG A 1 309 ? 23.550 2.544 -30.090 1.00 90.94 309 ARG A C 1
ATOM 2484 O O . ARG A 1 309 ? 24.353 2.639 -29.171 1.00 90.94 309 ARG A O 1
ATOM 2491 N N . LEU A 1 310 ? 22.380 1.921 -29.964 1.00 89.56 310 LEU A N 1
ATOM 2492 C CA . LEU A 1 310 ? 21.999 1.221 -28.727 1.00 89.56 310 LEU A CA 1
ATOM 2493 C C . LEU A 1 310 ? 22.953 0.065 -28.409 1.00 89.56 310 LEU A C 1
ATOM 2495 O O . LEU A 1 310 ? 23.224 -0.207 -27.245 1.00 89.56 310 LEU A O 1
ATOM 2499 N N . GLY A 1 311 ? 23.530 -0.570 -29.433 1.00 87.75 311 GLY A N 1
ATOM 2500 C CA . GLY A 1 311 ? 24.529 -1.612 -29.235 1.00 87.75 311 GLY A CA 1
ATOM 2501 C C . GLY A 1 311 ? 25.889 -1.119 -28.733 1.00 87.75 311 GLY A C 1
ATOM 2502 O O . GLY A 1 311 ? 26.734 -1.949 -28.381 1.00 87.75 311 GLY A O 1
ATOM 2503 N N . ASP A 1 312 ? 26.138 0.195 -28.715 1.00 87.88 312 ASP A N 1
ATOM 2504 C CA . ASP A 1 312 ? 27.395 0.741 -28.215 1.00 87.88 312 ASP A CA 1
ATOM 2505 C C . ASP A 1 312 ? 27.460 0.645 -26.685 1.00 87.88 312 ASP A C 1
ATOM 2507 O O . ASP A 1 312 ? 26.473 0.782 -25.961 1.00 87.88 312 ASP A O 1
ATOM 2511 N N . ARG A 1 313 ? 28.668 0.429 -26.156 1.00 83.06 313 ARG A N 1
ATOM 2512 C CA . ARG A 1 313 ? 28.881 0.475 -24.705 1.00 83.06 313 ARG A CA 1
ATOM 2513 C C . ARG A 1 313 ? 28.588 1.878 -24.181 1.00 83.06 313 ARG A C 1
ATOM 2515 O O . ARG A 1 313 ? 29.111 2.847 -24.723 1.00 83.06 313 ARG A O 1
ATOM 2522 N N . GLY A 1 314 ? 27.821 1.944 -23.094 1.00 80.94 314 GLY A N 1
ATOM 2523 C CA . GLY A 1 314 ? 27.464 3.199 -22.435 1.00 80.94 314 GLY A CA 1
ATOM 2524 C C . GLY A 1 314 ? 26.276 3.931 -23.060 1.00 80.94 314 GLY A C 1
ATOM 2525 O O . GLY A 1 314 ? 26.040 5.078 -22.701 1.00 80.94 314 GLY A O 1
ATOM 2526 N N . VAL A 1 315 ? 25.529 3.297 -23.968 1.00 87.19 315 VAL A N 1
ATOM 2527 C CA . VAL A 1 315 ? 24.247 3.816 -24.461 1.00 87.19 315 VAL A CA 1
ATOM 2528 C C . VAL A 1 315 ? 23.111 3.008 -23.839 1.00 87.19 315 VAL A C 1
ATOM 2530 O O . VAL A 1 315 ? 23.165 1.780 -23.856 1.00 87.19 315 VAL A O 1
ATOM 2533 N N . GLN A 1 316 ? 22.113 3.679 -23.260 1.00 87.75 316 GLN A N 1
ATOM 2534 C CA . GLN A 1 316 ? 20.989 3.004 -22.602 1.00 87.75 316 GLN A CA 1
ATOM 2535 C C . GLN A 1 316 ? 19.729 3.870 -22.558 1.00 87.75 316 GLN A C 1
ATOM 2537 O O . GLN A 1 316 ? 19.821 5.097 -22.509 1.00 87.75 316 GLN A O 1
ATOM 2542 N N . LEU A 1 317 ? 18.565 3.218 -22.557 1.00 87.31 317 LEU A N 1
ATOM 2543 C CA . LEU A 1 317 ? 17.263 3.845 -22.364 1.00 87.31 317 LEU A CA 1
ATOM 2544 C C . LEU A 1 317 ? 16.793 3.686 -20.913 1.00 87.31 317 LEU A C 1
ATOM 2546 O O . LEU A 1 317 ? 16.681 2.563 -20.424 1.00 87.31 317 LEU A O 1
ATOM 2550 N N . ALA A 1 318 ? 16.510 4.796 -20.236 1.00 82.75 318 ALA A N 1
ATOM 2551 C CA . ALA A 1 318 ? 15.832 4.834 -18.936 1.00 82.75 318 ALA A CA 1
ATOM 2552 C C . ALA A 1 318 ? 15.324 6.255 -18.653 1.00 82.75 318 ALA A C 1
ATOM 2554 O O . ALA A 1 318 ? 15.681 7.176 -19.376 1.00 82.75 318 ALA A O 1
ATOM 2555 N N . ASP A 1 319 ? 14.500 6.431 -17.625 1.00 83.75 319 ASP A N 1
ATOM 2556 C CA . ASP A 1 319 ? 14.044 7.750 -17.165 1.00 83.75 319 ASP A CA 1
ATOM 2557 C C . ASP A 1 319 ? 15.124 8.374 -16.260 1.00 83.75 319 ASP A C 1
ATOM 2559 O O . ASP A 1 319 ? 15.266 7.989 -15.096 1.00 83.75 319 ASP A O 1
ATOM 2563 N N . PHE A 1 320 ? 15.960 9.257 -16.811 1.00 82.56 320 PHE A N 1
ATOM 2564 C CA . PHE A 1 320 ? 17.101 9.846 -16.093 1.00 82.56 320 PHE A CA 1
ATOM 2565 C C . PHE A 1 320 ? 16.790 11.228 -15.518 1.00 82.56 320 PHE A C 1
ATOM 2567 O O . PHE A 1 320 ? 17.630 11.812 -14.824 1.00 82.56 320 PHE A O 1
ATOM 2574 N N . ASP A 1 321 ? 15.612 11.766 -15.813 1.00 79.69 321 ASP A N 1
ATOM 2575 C CA . ASP A 1 321 ? 15.210 13.102 -15.406 1.00 79.69 321 ASP A CA 1
ATOM 2576 C C . ASP A 1 321 ? 13.992 13.119 -14.463 1.00 79.69 321 ASP A C 1
ATOM 2578 O O . ASP A 1 321 ? 13.744 14.156 -13.830 1.00 79.69 321 ASP A O 1
ATOM 2582 N N . GLY A 1 322 ? 13.339 11.963 -14.301 1.00 77.31 322 GLY A N 1
ATOM 2583 C CA . GLY A 1 322 ? 12.252 11.676 -13.373 1.00 77.31 322 GLY A CA 1
ATOM 2584 C C . GLY A 1 322 ? 10.872 12.099 -13.881 1.00 77.31 322 GLY A C 1
ATOM 2585 O O . GLY A 1 322 ? 9.930 12.195 -13.080 1.00 77.31 322 GLY A O 1
ATOM 2586 N N . ASP A 1 323 ? 10.731 12.418 -15.173 1.00 78.12 323 ASP A N 1
ATOM 2587 C CA . ASP A 1 323 ? 9.479 12.896 -15.765 1.00 78.12 323 ASP A CA 1
ATOM 2588 C C . ASP A 1 323 ? 8.502 11.771 -16.166 1.00 78.12 323 ASP A C 1
ATOM 2590 O O . ASP A 1 323 ? 7.343 12.044 -16.506 1.00 78.12 323 ASP A O 1
ATOM 2594 N N . GLY A 1 324 ? 8.917 10.506 -16.045 1.00 76.94 324 GLY A N 1
ATOM 2595 C CA . GLY A 1 324 ? 8.144 9.325 -16.421 1.00 76.94 324 GLY A CA 1
ATOM 2596 C C . GLY A 1 324 ? 8.250 8.956 -17.903 1.00 76.94 324 GLY A C 1
ATOM 2597 O O . GLY A 1 324 ? 7.549 8.041 -18.354 1.00 76.94 324 GLY A O 1
ATOM 2598 N N . HIS A 1 325 ? 9.081 9.654 -18.674 1.00 81.19 325 HIS A N 1
ATOM 2599 C CA . HIS A 1 325 ? 9.416 9.343 -20.053 1.00 81.19 325 HIS A CA 1
ATOM 2600 C C . HIS A 1 325 ? 10.825 8.761 -20.154 1.00 81.19 325 HIS A C 1
ATOM 2602 O O . HIS A 1 325 ? 11.652 8.838 -19.258 1.00 81.19 325 HIS A O 1
ATOM 2608 N N . ILE A 1 326 ? 11.072 8.064 -21.259 1.00 84.12 326 ILE A N 1
ATOM 2609 C CA . ILE A 1 326 ? 12.357 7.414 -21.481 1.00 84.12 326 ILE A CA 1
ATOM 2610 C C . ILE A 1 326 ? 13.326 8.427 -22.074 1.00 84.12 326 ILE A C 1
ATOM 2612 O O . ILE A 1 326 ? 13.004 9.106 -23.045 1.00 84.12 326 ILE A O 1
ATOM 2616 N N . ASP A 1 327 ? 14.547 8.424 -21.570 1.00 86.06 327 ASP A N 1
ATOM 2617 C CA . ASP A 1 327 ? 15.661 9.214 -22.060 1.00 86.06 327 ASP A CA 1
ATOM 2618 C C . ASP A 1 327 ? 16.744 8.319 -22.660 1.00 86.06 327 ASP A C 1
ATOM 2620 O O . ASP A 1 327 ? 16.858 7.135 -22.342 1.00 86.06 327 ASP A O 1
ATOM 2624 N N . LEU A 1 328 ? 17.573 8.890 -23.536 1.00 88.56 328 LEU A N 1
ATOM 2625 C CA . LEU A 1 328 ? 18.749 8.218 -24.082 1.00 88.56 328 LEU A CA 1
ATOM 2626 C C . LEU A 1 328 ? 20.006 8.690 -23.368 1.00 88.56 328 LEU A C 1
ATOM 2628 O O . LEU A 1 328 ? 20.526 9.764 -23.682 1.00 88.56 328 LEU A O 1
ATOM 2632 N N . LEU A 1 329 ? 20.539 7.863 -22.479 1.00 87.06 329 LEU A N 1
ATOM 2633 C CA . LEU A 1 329 ? 21.866 8.075 -21.927 1.00 87.06 329 LEU A CA 1
ATOM 2634 C C . LEU A 1 329 ? 22.940 7.716 -22.945 1.00 87.06 329 LEU A C 1
ATOM 2636 O O . LEU A 1 329 ? 22.864 6.698 -23.632 1.00 87.06 329 LEU A O 1
ATOM 2640 N N . MET A 1 330 ? 23.983 8.537 -22.981 1.00 87.06 330 MET A N 1
ATOM 2641 C CA . MET A 1 330 ? 25.230 8.272 -23.675 1.00 87.06 330 MET A CA 1
ATOM 2642 C C . MET A 1 330 ? 26.394 8.611 -22.745 1.00 87.06 330 MET A C 1
ATOM 2644 O O . MET A 1 330 ? 26.624 9.771 -22.407 1.00 87.06 330 MET A O 1
ATOM 2648 N N . SER A 1 331 ? 27.151 7.590 -22.359 1.00 81.81 331 SER A N 1
ATOM 2649 C CA . SER A 1 331 ? 28.344 7.700 -21.530 1.00 81.81 331 SER A CA 1
ATOM 2650 C C . SER A 1 331 ? 29.540 7.077 -22.246 1.00 81.81 331 SER A C 1
ATOM 2652 O O . SER A 1 331 ? 29.620 5.869 -22.463 1.00 81.81 331 SER A O 1
ATOM 2654 N N . GLY A 1 332 ? 30.480 7.916 -22.667 1.00 76.62 332 GLY A N 1
ATOM 2655 C CA . GLY A 1 332 ? 31.684 7.489 -23.361 1.00 76.62 332 GLY A CA 1
ATOM 2656 C C . GLY A 1 332 ? 32.582 8.658 -23.749 1.00 76.62 332 GLY A C 1
ATOM 2657 O O . GLY A 1 332 ? 32.400 9.792 -23.325 1.00 76.62 332 GLY A O 1
ATOM 2658 N N . ALA A 1 333 ? 33.567 8.398 -24.610 1.00 68.06 333 ALA A N 1
ATOM 2659 C CA . ALA A 1 333 ? 34.582 9.398 -24.960 1.00 68.06 333 ALA A CA 1
ATOM 2660 C C . ALA A 1 333 ? 34.042 10.632 -25.715 1.00 68.06 333 ALA A C 1
ATOM 2662 O O . ALA A 1 333 ? 34.747 11.632 -25.824 1.00 68.06 333 ALA A O 1
ATOM 2663 N N . ARG A 1 334 ? 32.839 10.546 -26.303 1.00 75.31 334 ARG A N 1
ATOM 2664 C CA . ARG A 1 334 ? 32.247 11.612 -27.135 1.00 75.31 334 ARG A CA 1
ATOM 2665 C C . ARG A 1 334 ? 31.087 12.347 -26.477 1.00 75.31 334 ARG A C 1
ATOM 2667 O O . ARG A 1 334 ? 30.892 13.518 -26.774 1.00 75.31 334 ARG A O 1
ATOM 2674 N N . PHE A 1 335 ? 30.325 11.653 -25.643 1.00 81.12 335 PHE A N 1
ATOM 2675 C CA . PHE A 1 335 ? 29.132 12.163 -24.984 1.00 81.12 335 PHE A CA 1
ATOM 2676 C C . PHE A 1 335 ? 29.145 11.649 -23.552 1.00 81.12 335 PHE A C 1
ATOM 2678 O O . PHE A 1 335 ? 29.474 10.483 -23.331 1.00 81.12 335 PHE A O 1
ATOM 2685 N N . ASN A 1 336 ? 28.807 12.517 -22.607 1.00 84.81 336 ASN A N 1
ATOM 2686 C CA . ASN A 1 336 ? 28.584 12.134 -21.225 1.00 84.81 336 ASN A CA 1
ATOM 2687 C C . ASN A 1 336 ? 27.348 12.859 -20.707 1.00 84.81 336 ASN A C 1
ATOM 2689 O O . ASN A 1 336 ? 27.429 14.042 -20.394 1.00 84.81 336 ASN A O 1
ATOM 2693 N N . GLY A 1 337 ? 26.206 12.183 -20.708 1.00 85.00 337 GLY A N 1
ATOM 2694 C CA . GLY A 1 337 ? 24.921 12.816 -20.439 1.00 85.00 337 GLY A CA 1
ATOM 2695 C C . GLY A 1 337 ? 23.772 12.109 -21.139 1.00 85.00 337 GLY A C 1
ATOM 2696 O O . GLY A 1 337 ? 23.969 11.058 -21.750 1.00 85.00 337 GLY A O 1
ATOM 2697 N N . TYR A 1 338 ? 22.581 12.696 -21.103 1.00 85.50 338 TYR A N 1
ATOM 2698 C CA . TYR A 1 338 ? 21.380 12.107 -21.695 1.00 85.50 338 TYR A CA 1
ATOM 2699 C C . TYR A 1 338 ? 20.658 13.059 -22.653 1.00 85.50 338 TYR A C 1
ATOM 2701 O O . TYR A 1 338 ? 20.891 14.269 -22.673 1.00 85.50 338 TYR A O 1
ATOM 2709 N N . VAL A 1 339 ? 19.785 12.503 -23.492 1.00 86.12 339 VAL A N 1
ATOM 2710 C CA . VAL A 1 339 ? 18.829 13.253 -24.316 1.00 86.12 339 VAL A CA 1
ATOM 2711 C C . VAL A 1 339 ? 17.419 12.858 -23.900 1.00 86.12 339 VAL A C 1
ATOM 2713 O O . VAL A 1 339 ? 17.074 11.688 -24.082 1.00 86.12 339 VAL A O 1
ATOM 2716 N N . PRO A 1 340 ? 16.586 13.812 -23.452 1.00 83.25 340 PRO A N 1
ATOM 2717 C CA . PRO A 1 340 ? 15.183 13.527 -23.209 1.00 83.25 340 PRO A CA 1
ATOM 2718 C C . PRO A 1 340 ? 14.447 13.067 -24.469 1.00 83.25 340 PRO A C 1
ATOM 2720 O O . PRO A 1 340 ? 14.445 13.792 -25.479 1.00 83.25 340 PRO A O 1
ATOM 2723 N N . LEU A 1 341 ? 13.804 11.891 -24.440 1.00 79.50 341 LEU A N 1
ATOM 2724 C CA . LEU A 1 341 ? 13.027 11.388 -25.584 1.00 79.50 341 LEU A CA 1
ATOM 2725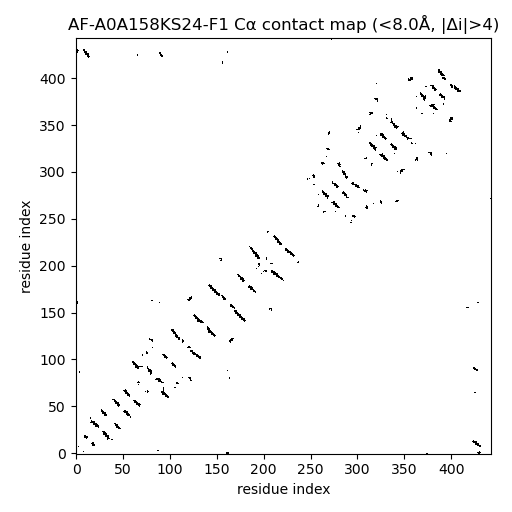 C C . LEU A 1 341 ? 11.528 11.594 -25.383 1.00 79.50 341 LEU A C 1
ATOM 2727 O O . LEU A 1 341 ? 10.738 10.656 -25.336 1.00 79.50 341 LEU A O 1
ATOM 2731 N N . THR A 1 342 ? 11.081 12.845 -25.412 1.00 68.81 342 THR A N 1
ATOM 2732 C CA . THR A 1 342 ? 9.648 13.1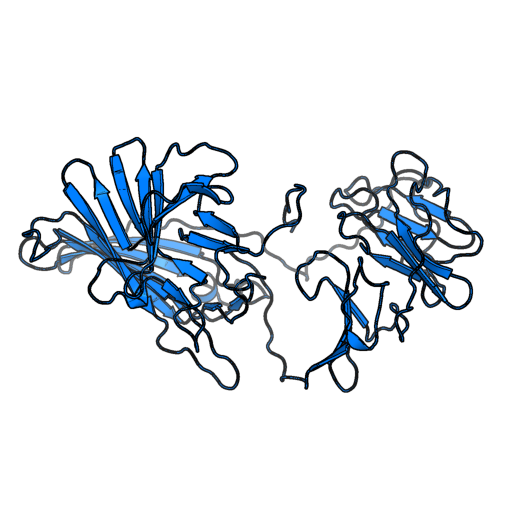10 -25.562 1.00 68.81 342 THR A CA 1
ATOM 2733 C C . THR A 1 342 ? 9.263 12.993 -27.037 1.00 68.81 342 THR A C 1
ATOM 2735 O O . THR A 1 342 ? 9.438 13.930 -27.819 1.00 68.81 342 THR A O 1
ATOM 2738 N N . VAL A 1 343 ? 8.726 11.845 -27.459 1.00 62.81 343 VAL A N 1
ATOM 2739 C CA . VAL A 1 343 ? 8.304 11.639 -28.857 1.00 62.81 343 VAL A CA 1
ATOM 2740 C C . VAL A 1 343 ? 6.906 12.226 -29.078 1.00 62.81 343 VAL A C 1
ATOM 2742 O O . VAL A 1 343 ? 5.920 11.531 -29.313 1.00 62.81 343 VAL A O 1
ATOM 2745 N N . SER A 1 344 ? 6.794 13.553 -29.046 1.00 58.88 344 SER A N 1
ATOM 2746 C CA . SER A 1 344 ? 5.567 14.243 -29.460 1.00 58.88 344 SER A CA 1
ATOM 2747 C C . SER A 1 344 ? 5.543 14.409 -30.977 1.00 58.88 344 SER A C 1
ATOM 2749 O O . SER A 1 344 ? 6.027 15.396 -31.520 1.00 58.88 344 SER A O 1
ATOM 2751 N N . GLY A 1 345 ? 4.982 13.425 -31.684 1.00 53.03 345 GLY A N 1
ATOM 2752 C CA . GLY A 1 345 ? 4.571 13.599 -33.079 1.00 53.03 345 GLY A CA 1
ATOM 2753 C C . GLY A 1 345 ? 5.677 14.018 -34.058 1.00 53.03 345 GLY A C 1
ATOM 2754 O O . GLY A 1 345 ? 5.422 14.907 -34.862 1.00 53.03 345 GLY A O 1
ATOM 2755 N N . VAL A 1 346 ? 6.818 13.301 -34.067 1.00 52.84 346 VAL A N 1
ATOM 2756 C CA . VAL A 1 346 ? 7.909 13.331 -35.089 1.00 52.84 346 VAL A CA 1
ATOM 2757 C C . VAL A 1 346 ? 9.228 14.026 -34.662 1.00 52.84 346 VAL A C 1
ATOM 2759 O O . VAL A 1 346 ? 10.081 14.281 -35.500 1.00 52.84 346 VAL A O 1
ATOM 2762 N N . LYS A 1 347 ? 9.505 14.284 -33.373 1.00 58.97 347 LYS A N 1
ATOM 2763 C CA . LYS A 1 347 ? 10.845 14.769 -32.964 1.00 58.97 347 LYS A CA 1
ATOM 2764 C C . LYS A 1 347 ? 11.210 14.382 -31.531 1.00 58.97 347 LYS A C 1
ATOM 2766 O O . LYS A 1 347 ? 10.368 14.550 -30.659 1.00 58.97 347 LYS A O 1
ATOM 2771 N N . ALA A 1 348 ? 12.448 13.939 -31.284 1.00 61.03 348 ALA A N 1
ATOM 2772 C CA . ALA A 1 348 ? 13.022 13.980 -29.940 1.00 61.03 348 ALA A CA 1
ATOM 2773 C C . ALA A 1 348 ? 13.319 15.451 -29.619 1.00 61.03 348 ALA A C 1
ATOM 2775 O O . ALA A 1 348 ? 14.143 16.098 -30.270 1.00 61.03 348 ALA A O 1
ATOM 2776 N N . THR A 1 349 ? 12.552 16.034 -28.703 1.00 61.25 349 THR A N 1
ATOM 2777 C CA . THR A 1 349 ? 12.617 17.474 -28.416 1.00 61.25 349 THR A CA 1
ATOM 2778 C C . THR A 1 349 ? 13.679 17.848 -27.386 1.00 61.25 349 THR A C 1
ATOM 2780 O O . THR A 1 349 ? 13.941 19.039 -27.212 1.00 61.25 349 THR A O 1
ATOM 2783 N N . GLY A 1 350 ? 14.300 16.866 -26.731 1.00 62.06 350 GLY A N 1
ATOM 2784 C CA . GLY A 1 350 ? 15.325 17.086 -25.721 1.00 62.06 350 GLY A CA 1
ATOM 2785 C C . GLY A 1 350 ? 16.613 17.670 -26.300 1.00 62.06 350 GLY A C 1
ATOM 2786 O O . GLY A 1 350 ? 17.136 17.209 -27.315 1.00 62.06 350 GLY A O 1
ATOM 2787 N N . ARG A 1 351 ? 17.150 18.699 -25.641 1.00 75.81 351 ARG A N 1
ATOM 2788 C CA . ARG A 1 351 ? 18.547 19.113 -25.825 1.00 75.81 351 ARG A CA 1
ATOM 2789 C C . ARG A 1 351 ? 19.417 18.134 -25.034 1.00 75.81 351 ARG A C 1
ATOM 2791 O O . ARG A 1 351 ? 19.000 17.715 -23.963 1.00 75.81 351 ARG A O 1
ATOM 2798 N N . PHE A 1 352 ? 20.600 17.793 -25.543 1.00 83.06 352 PHE A N 1
ATOM 2799 C CA . PHE A 1 352 ? 21.560 17.003 -24.769 1.00 83.06 352 PHE A CA 1
ATOM 2800 C C . PHE A 1 352 ? 21.867 17.703 -23.439 1.00 83.06 352 PHE A C 1
ATOM 2802 O O . PHE A 1 352 ? 22.134 18.911 -23.436 1.00 83.06 352 PHE A O 1
ATOM 2809 N N . VAL A 1 353 ? 21.786 16.950 -22.346 1.00 83.38 353 VAL A N 1
ATOM 2810 C CA . VAL A 1 353 ? 22.090 17.384 -20.984 1.00 83.38 353 VAL A CA 1
ATOM 2811 C C . VAL A 1 353 ? 23.409 16.739 -20.587 1.00 83.38 353 VAL A C 1
ATOM 2813 O O . VAL A 1 353 ? 23.469 15.525 -20.417 1.00 83.38 353 VAL A O 1
ATOM 2816 N N . ASP A 1 354 ? 24.464 17.546 -20.478 1.00 84.19 354 ASP A N 1
ATOM 2817 C CA . ASP A 1 354 ? 25.792 17.090 -20.069 1.00 84.19 354 ASP A CA 1
ATOM 2818 C C . ASP A 1 354 ? 25.821 16.722 -18.575 1.00 84.19 354 ASP A C 1
ATOM 2820 O O . ASP A 1 354 ? 25.380 17.497 -17.725 1.00 84.19 354 ASP A O 1
ATOM 2824 N N . TYR A 1 355 ? 26.420 15.578 -18.251 1.00 81.00 355 TYR A N 1
ATOM 2825 C CA . TYR A 1 355 ? 26.839 15.242 -16.893 1.00 81.00 355 TYR A CA 1
ATOM 2826 C C . TYR A 1 355 ? 28.263 15.729 -16.650 1.00 81.00 355 TYR A C 1
ATOM 2828 O O . TYR A 1 355 ? 29.156 15.504 -17.477 1.00 81.00 355 TYR A O 1
ATOM 2836 N N . ALA A 1 356 ? 28.516 16.334 -15.487 1.00 75.69 356 ALA A N 1
ATOM 2837 C CA . ALA A 1 356 ? 29.887 16.669 -15.109 1.00 75.69 356 ALA A CA 1
ATOM 2838 C C . ALA A 1 356 ? 30.674 15.428 -14.656 1.00 75.69 356 ALA A C 1
ATOM 2840 O O . ALA A 1 356 ? 31.900 15.424 -14.774 1.00 75.69 356 ALA A O 1
ATOM 2841 N N . ALA A 1 357 ? 29.989 14.362 -14.222 1.00 74.06 357 ALA A N 1
ATOM 2842 C CA . ALA A 1 357 ? 30.600 13.081 -13.884 1.00 74.06 357 ALA A CA 1
ATOM 2843 C C . ALA A 1 357 ? 29.872 11.905 -14.562 1.00 74.06 357 ALA A C 1
ATOM 2845 O O . ALA A 1 357 ? 28.646 11.804 -14.554 1.00 74.06 357 ALA A O 1
ATOM 2846 N N . ALA A 1 358 ? 30.649 11.048 -15.228 1.00 71.25 358 ALA A N 1
ATOM 2847 C CA . ALA A 1 358 ? 30.161 9.829 -15.866 1.00 71.25 358 ALA A CA 1
ATOM 2848 C C . ALA A 1 358 ? 30.050 8.699 -14.834 1.00 71.25 358 ALA A C 1
ATOM 2850 O O . ALA A 1 358 ? 30.900 8.635 -13.942 1.00 71.25 358 ALA A O 1
ATOM 2851 N N . PRO A 1 359 ? 29.108 7.752 -14.991 1.00 71.06 359 PRO A N 1
ATOM 2852 C CA . PRO A 1 359 ? 29.124 6.547 -14.177 1.00 71.06 359 PRO A CA 1
ATOM 2853 C C . PRO A 1 359 ? 30.469 5.816 -14.369 1.00 71.06 359 PRO A C 1
ATOM 2855 O O . PRO A 1 359 ? 30.918 5.633 -15.506 1.00 71.06 359 PRO A O 1
ATOM 2858 N N . PRO A 1 360 ? 31.141 5.374 -13.287 1.00 75.12 360 PRO A N 1
ATOM 2859 C CA . PRO A 1 360 ? 32.460 4.737 -13.374 1.00 75.12 360 PRO A CA 1
ATOM 2860 C C . PRO A 1 360 ? 32.413 3.311 -13.959 1.00 75.12 360 PRO A C 1
ATOM 2862 O O . PRO A 1 360 ? 33.434 2.626 -14.048 1.00 75.12 360 PRO A O 1
ATOM 2865 N N . PHE A 1 361 ? 31.231 2.848 -14.362 1.00 78.19 361 PHE A N 1
ATOM 2866 C CA . PHE A 1 361 ? 30.951 1.535 -14.928 1.00 78.19 361 PHE A CA 1
ATOM 2867 C C . PHE A 1 361 ? 30.039 1.668 -16.149 1.00 78.19 361 PHE A C 1
ATOM 2869 O O . PHE A 1 361 ? 29.343 2.663 -16.341 1.00 78.19 361 PHE A O 1
ATOM 2876 N N . ALA A 1 362 ? 30.030 0.632 -16.985 1.00 77.81 362 ALA A N 1
ATOM 2877 C CA . ALA A 1 362 ? 29.085 0.560 -18.086 1.00 77.81 362 ALA A CA 1
ATOM 2878 C C . ALA A 1 362 ? 27.700 0.200 -17.536 1.00 77.81 362 ALA A C 1
ATOM 2880 O O . ALA A 1 362 ? 27.549 -0.835 -16.894 1.00 77.81 362 ALA A O 1
ATOM 2881 N N . LEU A 1 363 ? 26.683 1.021 -17.801 1.00 78.12 363 LEU A N 1
ATOM 2882 C CA . LEU A 1 363 ? 25.330 0.741 -17.306 1.00 78.12 363 LEU A CA 1
ATOM 2883 C C . LEU A 1 363 ? 24.698 -0.517 -17.939 1.00 78.12 363 LEU A C 1
ATOM 2885 O O . LEU A 1 363 ? 23.841 -1.155 -17.335 1.00 78.12 363 LEU A O 1
ATOM 2889 N N . ASN A 1 364 ? 25.180 -0.925 -19.119 1.00 74.25 364 ASN A N 1
ATOM 2890 C CA . ASN A 1 364 ? 24.782 -2.169 -19.781 1.00 74.25 364 ASN A CA 1
ATOM 2891 C C . ASN A 1 364 ? 25.543 -3.416 -19.285 1.00 74.25 364 ASN A C 1
ATOM 2893 O O . ASN A 1 364 ? 25.409 -4.494 -19.872 1.00 74.25 364 ASN A O 1
ATOM 2897 N N . ASP A 1 365 ? 26.366 -3.284 -18.241 1.00 81.56 365 ASP A N 1
ATOM 2898 C CA . ASP A 1 365 ? 27.003 -4.421 -17.583 1.00 81.56 365 ASP A CA 1
ATOM 2899 C C . ASP A 1 365 ? 25.916 -5.346 -16.991 1.00 81.56 365 ASP A C 1
ATOM 2901 O O . ASP A 1 365 ? 25.009 -4.872 -16.304 1.00 81.56 365 ASP A O 1
ATOM 2905 N N . PRO A 1 366 ? 25.965 -6.671 -17.231 1.00 80.56 366 PRO A N 1
ATOM 2906 C CA . PRO A 1 366 ? 24.976 -7.609 -16.695 1.00 80.56 366 PRO A CA 1
ATOM 2907 C C . PRO A 1 366 ? 24.899 -7.641 -15.160 1.00 80.56 366 PRO A C 1
ATOM 2909 O O . PRO A 1 366 ? 23.902 -8.137 -14.622 1.00 80.56 366 PRO A O 1
ATOM 2912 N N . GLU A 1 367 ? 25.912 -7.142 -14.449 1.00 86.25 367 GLU A N 1
ATOM 2913 C CA . GLU A 1 367 ? 25.914 -6.992 -12.990 1.00 86.25 367 GLU A CA 1
ATOM 2914 C C . GLU A 1 367 ? 25.245 -5.694 -12.516 1.00 86.25 367 GLU A C 1
ATOM 2916 O O . GLU A 1 367 ? 25.024 -5.539 -11.314 1.00 86.25 367 GLU A O 1
ATOM 2921 N N . VAL A 1 368 ? 24.889 -4.782 -13.423 1.00 84.50 368 VAL A N 1
ATOM 2922 C CA . VAL A 1 368 ? 24.218 -3.516 -13.110 1.00 84.50 368 VAL A CA 1
ATOM 2923 C C . VAL A 1 368 ? 22.704 -3.664 -13.259 1.00 84.50 368 VAL A C 1
ATOM 2925 O O . VAL A 1 368 ? 22.184 -4.344 -14.150 1.00 84.50 368 VAL A O 1
ATOM 2928 N N . ARG A 1 369 ? 21.962 -3.063 -12.334 1.00 85.69 369 ARG A N 1
ATOM 2929 C CA . ARG A 1 369 ? 20.510 -2.904 -12.383 1.00 85.69 369 ARG A CA 1
ATOM 2930 C C . ARG A 1 369 ? 20.199 -1.429 -12.266 1.00 85.69 369 ARG A C 1
ATOM 2932 O O . ARG A 1 369 ? 20.692 -0.782 -11.351 1.00 85.69 369 ARG A O 1
ATOM 2939 N N . LEU A 1 370 ? 19.385 -0.944 -13.191 1.00 84.94 370 LEU A N 1
ATOM 2940 C CA . LEU A 1 370 ? 18.864 0.408 -13.162 1.00 84.94 370 LEU A CA 1
ATOM 2941 C C . LEU A 1 370 ? 17.493 0.393 -12.495 1.00 84.94 370 LEU A C 1
ATOM 2943 O O . LEU A 1 370 ? 16.610 -0.354 -12.925 1.00 84.94 370 LEU A O 1
ATOM 2947 N N . LEU A 1 371 ? 17.356 1.142 -11.411 1.00 84.38 371 LEU A N 1
ATOM 2948 C CA . LEU A 1 371 ? 16.117 1.321 -10.665 1.00 84.38 371 LEU A CA 1
ATOM 2949 C C . LEU A 1 371 ? 16.252 2.550 -9.771 1.00 84.38 371 LEU A C 1
ATOM 2951 O O . LEU A 1 371 ? 17.355 2.861 -9.354 1.00 84.38 371 LEU A O 1
ATOM 2955 N N . ASP A 1 372 ? 15.135 3.179 -9.444 1.00 81.75 372 ASP A N 1
ATOM 2956 C CA . ASP A 1 372 ? 15.049 4.191 -8.389 1.00 81.75 372 ASP A CA 1
ATOM 2957 C C . ASP A 1 372 ? 15.305 3.521 -7.020 1.00 81.75 372 ASP A C 1
ATOM 2959 O O . ASP A 1 372 ? 14.542 2.636 -6.601 1.00 81.75 372 ASP A O 1
ATOM 2963 N N . LEU A 1 373 ? 16.429 3.855 -6.376 1.00 80.50 373 LEU A N 1
ATOM 2964 C CA . LEU A 1 373 ? 16.892 3.248 -5.124 1.00 80.50 373 LEU A CA 1
ATOM 2965 C C . LEU A 1 373 ? 16.479 4.052 -3.886 1.00 80.50 373 LEU A C 1
ATOM 2967 O O . LEU A 1 373 ? 16.393 3.458 -2.805 1.00 80.50 373 LEU A O 1
ATOM 2971 N N . ASP A 1 374 ? 16.215 5.353 -4.009 1.00 72.56 374 ASP A N 1
ATOM 2972 C CA . ASP A 1 374 ? 15.918 6.241 -2.874 1.00 72.56 374 ASP A CA 1
ATOM 2973 C C . ASP A 1 374 ? 14.495 6.851 -2.885 1.00 72.56 374 ASP A C 1
ATOM 2975 O O . ASP A 1 374 ? 14.018 7.407 -1.880 1.00 72.56 374 ASP A O 1
ATOM 2979 N N . GLY A 1 375 ? 13.749 6.615 -3.960 1.00 69.31 375 GLY A N 1
ATOM 2980 C CA . GLY A 1 375 ? 12.369 7.031 -4.159 1.00 69.31 375 GLY A CA 1
ATOM 2981 C C . GLY A 1 375 ? 12.216 8.450 -4.708 1.00 69.31 375 GLY A C 1
ATOM 2982 O O . GLY A 1 375 ? 11.122 9.015 -4.560 1.00 69.31 375 GLY A O 1
ATOM 2983 N N . ASP A 1 376 ? 13.268 9.044 -5.272 1.00 73.50 376 ASP A N 1
ATOM 2984 C CA . ASP A 1 376 ? 13.247 10.370 -5.897 1.00 73.50 376 ASP A CA 1
ATOM 2985 C C . ASP A 1 376 ? 12.687 10.368 -7.337 1.00 73.50 376 ASP A C 1
ATOM 2987 O O . ASP A 1 376 ? 12.359 11.435 -7.870 1.00 73.50 376 ASP A O 1
ATOM 2991 N N . ARG A 1 377 ? 12.426 9.169 -7.890 1.00 76.31 377 ARG A N 1
ATOM 2992 C CA . ARG A 1 377 ? 11.950 8.860 -9.256 1.00 76.31 377 ARG A CA 1
ATOM 2993 C C . ARG A 1 377 ? 12.999 8.965 -10.351 1.00 76.31 377 ARG A C 1
ATOM 2995 O O . ARG A 1 377 ? 12.650 8.826 -11.520 1.00 76.31 377 ARG A O 1
ATOM 3002 N N . ILE A 1 378 ? 14.247 9.195 -9.998 1.00 81.81 378 ILE A N 1
ATOM 3003 C CA . ILE A 1 378 ? 15.363 9.217 -10.920 1.00 81.81 378 ILE A CA 1
ATOM 3004 C C . ILE A 1 378 ? 15.948 7.805 -10.991 1.00 81.81 378 ILE A C 1
ATOM 3006 O O . ILE A 1 378 ? 15.940 7.032 -10.035 1.00 81.81 378 ILE A O 1
ATOM 3010 N N . THR A 1 379 ? 16.406 7.409 -12.177 1.00 84.69 379 THR A N 1
ATOM 3011 C CA . THR A 1 379 ? 17.042 6.101 -12.338 1.00 84.69 379 THR A CA 1
ATOM 3012 C C . THR A 1 379 ? 18.439 6.083 -11.709 1.00 84.69 379 THR A C 1
ATOM 3014 O O . THR A 1 379 ? 19.374 6.661 -12.264 1.00 84.69 379 THR A O 1
ATOM 3017 N N . ASP A 1 380 ? 18.595 5.308 -10.635 1.00 83.88 380 ASP A N 1
ATOM 3018 C CA . ASP A 1 380 ? 19.881 4.988 -10.008 1.00 83.88 380 ASP A CA 1
ATOM 3019 C C . ASP A 1 380 ? 20.479 3.681 -10.545 1.00 83.88 380 ASP A C 1
ATOM 3021 O O . ASP A 1 380 ? 19.877 2.961 -11.350 1.00 83.88 380 ASP A O 1
ATOM 3025 N N . ALA A 1 381 ? 21.685 3.339 -10.081 1.00 86.00 381 ALA A N 1
ATOM 3026 C CA . ALA A 1 381 ? 22.363 2.104 -10.450 1.00 86.00 381 ALA A CA 1
ATOM 3027 C C . ALA A 1 381 ? 22.789 1.279 -9.231 1.00 86.00 381 ALA A C 1
ATOM 3029 O O . ALA A 1 381 ? 23.562 1.708 -8.375 1.00 86.00 381 ALA A O 1
ATOM 3030 N N . LEU A 1 382 ? 22.351 0.022 -9.213 1.00 86.12 382 LEU A N 1
ATOM 3031 C CA . LEU A 1 382 ? 22.822 -1.012 -8.303 1.00 86.12 382 LEU A CA 1
ATOM 3032 C C . LEU A 1 382 ? 23.774 -1.947 -9.045 1.00 86.12 382 LEU A C 1
ATOM 3034 O O . LEU A 1 382 ? 23.365 -2.639 -9.978 1.00 86.12 382 LEU A O 1
ATOM 3038 N N . ARG A 1 383 ? 25.018 -2.051 -8.585 1.00 85.81 383 ARG A N 1
ATOM 3039 C CA . ARG A 1 383 ? 25.991 -3.012 -9.107 1.00 85.81 383 ARG A CA 1
ATOM 3040 C C . ARG A 1 383 ? 26.165 -4.195 -8.160 1.00 85.81 383 ARG A C 1
ATOM 3042 O O . ARG A 1 383 ? 26.353 -4.044 -6.954 1.00 85.81 383 ARG A O 1
ATOM 3049 N N . THR A 1 384 ? 26.105 -5.394 -8.730 1.00 82.88 384 THR A N 1
ATOM 3050 C CA . THR A 1 384 ? 26.060 -6.678 -8.017 1.00 82.88 384 THR A CA 1
ATOM 3051 C C . THR A 1 384 ? 27.351 -7.480 -8.218 1.00 82.88 384 THR A C 1
ATOM 3053 O O . THR A 1 384 ? 27.359 -8.514 -8.877 1.00 82.88 384 THR A O 1
ATOM 3056 N N . GLY A 1 385 ? 28.456 -6.984 -7.652 1.00 75.69 385 GLY A N 1
ATOM 3057 C CA . GLY A 1 385 ? 29.767 -7.643 -7.694 1.00 75.69 385 GLY A CA 1
ATOM 3058 C C . GLY A 1 385 ? 30.031 -8.535 -6.471 1.00 75.69 385 GLY A C 1
ATOM 3059 O O . GLY A 1 385 ? 29.154 -9.240 -5.973 1.00 75.69 385 GLY A O 1
ATOM 3060 N N . THR A 1 386 ? 31.252 -8.486 -5.927 1.00 73.00 386 THR A N 1
ATOM 3061 C CA . THR A 1 386 ? 31.591 -9.134 -4.638 1.00 73.00 386 THR A CA 1
ATOM 3062 C C . THR A 1 386 ? 30.918 -8.466 -3.433 1.00 73.00 386 THR A C 1
ATOM 3064 O O . THR A 1 386 ? 30.816 -9.071 -2.364 1.00 73.00 386 THR A O 1
ATOM 3067 N N . GLN A 1 387 ? 30.458 -7.228 -3.610 1.00 74.12 387 GLN A N 1
ATOM 3068 C CA . GLN A 1 387 ? 29.619 -6.455 -2.702 1.00 74.12 387 GLN A CA 1
ATOM 3069 C C . GLN A 1 387 ? 28.546 -5.740 -3.530 1.00 74.12 387 GLN A C 1
ATOM 3071 O O . GLN A 1 387 ? 28.689 -5.601 -4.748 1.00 74.12 387 GLN A O 1
ATOM 3076 N N . PHE A 1 388 ? 27.477 -5.300 -2.868 1.00 75.69 388 PHE A N 1
ATOM 3077 C CA . PHE A 1 388 ? 26.507 -4.412 -3.496 1.00 75.69 388 PHE A CA 1
ATOM 3078 C C . PHE A 1 388 ? 27.046 -2.985 -3.439 1.00 75.69 388 PHE A C 1
ATOM 3080 O O . PHE A 1 388 ? 27.344 -2.484 -2.353 1.00 75.69 388 PHE A O 1
ATOM 3087 N N . GLU A 1 389 ? 27.180 -2.359 -4.602 1.00 81.81 389 GLU A N 1
ATOM 3088 C CA . GLU A 1 389 ? 27.570 -0.957 -4.749 1.00 81.81 389 GLU A CA 1
ATOM 3089 C C . GLU A 1 389 ? 26.348 -0.199 -5.279 1.00 81.81 389 GLU A C 1
ATOM 3091 O O . GLU A 1 389 ? 25.819 -0.546 -6.336 1.00 81.81 389 GLU A O 1
ATOM 3096 N N . LEU A 1 390 ? 25.863 0.782 -4.522 1.00 82.56 390 LEU A N 1
ATOM 3097 C CA . LEU A 1 390 ? 24.743 1.641 -4.902 1.00 82.56 390 LEU A CA 1
ATOM 3098 C C . LEU A 1 390 ? 25.314 2.967 -5.378 1.00 82.56 390 LEU A C 1
ATOM 3100 O O . LEU A 1 390 ? 26.186 3.507 -4.703 1.00 82.56 390 LEU A O 1
ATOM 3104 N N . TYR A 1 391 ? 24.818 3.468 -6.498 1.00 81.50 391 TYR A N 1
ATOM 3105 C CA . TYR A 1 391 ? 25.182 4.758 -7.063 1.00 81.50 391 TYR A CA 1
ATOM 3106 C C . TYR A 1 391 ? 23.898 5.544 -7.281 1.00 81.50 391 TYR A C 1
ATOM 3108 O O . TYR A 1 391 ? 23.093 5.137 -8.119 1.00 81.50 391 TYR A O 1
ATOM 3116 N N . LEU A 1 392 ? 23.714 6.613 -6.509 1.00 79.31 392 LEU A N 1
ATOM 3117 C CA . LEU A 1 392 ? 22.566 7.508 -6.635 1.00 79.31 392 LEU A CA 1
ATOM 3118 C C . LEU A 1 392 ? 22.851 8.569 -7.701 1.00 79.31 392 LEU A C 1
ATOM 3120 O O . LEU A 1 392 ? 23.995 9.011 -7.841 1.00 79.31 392 LEU A O 1
ATOM 3124 N N . HIS A 1 393 ? 21.839 8.940 -8.476 1.00 75.50 393 HIS A N 1
ATOM 3125 C CA . HIS A 1 393 ? 21.966 9.930 -9.536 1.00 75.50 393 HIS A CA 1
ATOM 3126 C C . HIS A 1 393 ? 21.452 11.298 -9.078 1.00 75.50 393 HIS A C 1
ATOM 3128 O O . HIS A 1 393 ? 20.254 11.510 -8.922 1.00 75.50 393 HIS A O 1
ATOM 3134 N N . ASP A 1 394 ? 22.351 12.277 -8.947 1.00 71.94 394 ASP A N 1
ATOM 3135 C CA . ASP A 1 394 ? 21.978 13.630 -8.534 1.00 71.94 394 ASP A CA 1
ATOM 3136 C C . ASP A 1 394 ? 21.762 14.552 -9.750 1.00 71.94 394 ASP A C 1
ATOM 3138 O O . ASP A 1 394 ? 22.702 14.968 -10.449 1.00 71.94 394 ASP A O 1
ATOM 3142 N N . ARG A 1 395 ? 20.494 14.926 -9.969 1.00 65.88 395 ARG A N 1
ATOM 3143 C CA . ARG A 1 395 ? 20.074 15.884 -11.005 1.00 65.88 395 ARG A CA 1
ATOM 3144 C C . ARG A 1 395 ? 20.623 17.295 -10.783 1.00 65.88 395 ARG A C 1
ATOM 3146 O O . ARG A 1 395 ? 20.858 18.013 -11.757 1.00 65.88 395 ARG A O 1
ATOM 3153 N N . GLU A 1 396 ? 20.774 17.724 -9.536 1.00 63.59 396 GLU A N 1
ATOM 3154 C CA . GLU A 1 396 ? 21.191 19.076 -9.164 1.00 63.59 396 GLU A CA 1
ATOM 3155 C C . GLU A 1 396 ? 22.717 19.221 -9.103 1.00 63.59 396 GLU A C 1
ATOM 3157 O O . GLU A 1 396 ? 23.230 20.307 -9.394 1.00 63.59 396 GLU A O 1
ATOM 3162 N N . GLN A 1 397 ? 23.448 18.149 -8.769 1.00 57.97 397 GLN A N 1
ATOM 3163 C CA . GLN A 1 397 ? 24.874 18.257 -8.452 1.00 57.97 397 GLN A CA 1
ATOM 3164 C C . GLN A 1 397 ? 25.867 17.821 -9.515 1.00 57.97 397 GLN A C 1
ATOM 3166 O O . GLN A 1 397 ? 26.990 18.296 -9.357 1.00 57.97 397 GLN A O 1
ATOM 3171 N N . SER A 1 398 ? 25.529 17.022 -10.552 1.00 61.91 398 SER A N 1
ATOM 3172 C CA . SER A 1 398 ? 26.317 16.808 -11.809 1.00 61.91 398 SER A CA 1
ATOM 3173 C C . SER A 1 398 ? 26.145 15.432 -12.501 1.00 61.91 398 SER A C 1
ATOM 3175 O O . SER A 1 398 ? 26.928 15.122 -13.410 1.00 61.91 398 SER A O 1
ATOM 3177 N N . GLY A 1 399 ? 25.175 14.593 -12.127 1.00 70.56 399 GLY A N 1
ATOM 3178 C CA . GLY A 1 399 ? 25.027 13.236 -12.670 1.00 70.56 399 GLY A CA 1
ATOM 3179 C C . GLY A 1 399 ? 25.467 12.159 -11.675 1.00 70.56 399 GLY A C 1
ATOM 3180 O O . GLY A 1 399 ? 24.859 12.029 -10.623 1.00 70.56 399 GLY A O 1
ATOM 3181 N N . TRP A 1 400 ? 26.508 11.379 -11.996 1.00 72.06 400 TRP A N 1
ATOM 3182 C CA . TRP A 1 400 ? 26.921 10.198 -11.214 1.00 72.06 400 TRP A CA 1
ATOM 3183 C C . TRP A 1 400 ? 28.233 10.444 -10.447 1.00 72.06 400 TRP A C 1
ATOM 3185 O O . TRP A 1 400 ? 29.273 10.587 -11.092 1.00 72.06 400 TRP A O 1
ATOM 3195 N N . SER A 1 401 ? 28.240 10.457 -9.107 1.00 63.34 401 SER A N 1
ATOM 3196 C CA . SER A 1 401 ? 29.472 10.625 -8.305 1.00 63.34 401 SER A CA 1
ATOM 3197 C C . SER A 1 401 ? 29.977 9.319 -7.670 1.00 63.34 401 SER A C 1
ATOM 3199 O O . SER A 1 401 ? 29.203 8.427 -7.333 1.00 63.34 401 SER A O 1
ATOM 3201 N N . GLU A 1 402 ? 31.296 9.209 -7.446 1.00 58.25 402 GLU A N 1
ATOM 3202 C CA . GLU A 1 402 ? 31.863 8.174 -6.558 1.00 58.25 402 GLU A CA 1
ATOM 3203 C C . GLU A 1 402 ? 31.554 8.445 -5.079 1.00 58.25 402 GLU A C 1
ATOM 3205 O O . GLU A 1 402 ? 31.508 7.497 -4.297 1.00 58.25 402 GLU A O 1
ATOM 3210 N N . ASP A 1 403 ? 31.314 9.703 -4.696 1.00 55.19 403 ASP A N 1
ATOM 3211 C CA . ASP A 1 403 ? 30.919 10.058 -3.326 1.00 55.19 403 ASP A CA 1
ATOM 3212 C C . ASP A 1 403 ? 29.497 9.563 -2.992 1.00 55.19 403 ASP A C 1
ATOM 3214 O O . ASP A 1 403 ? 29.189 9.329 -1.823 1.00 55.19 403 ASP A O 1
ATOM 3218 N N . ASP A 1 404 ? 28.674 9.292 -4.014 1.00 54.84 404 ASP A N 1
ATOM 3219 C CA . ASP A 1 404 ? 27.328 8.713 -3.878 1.00 54.84 404 ASP A CA 1
ATOM 3220 C C . ASP A 1 404 ? 27.363 7.184 -3.707 1.00 54.84 404 ASP A C 1
ATOM 3222 O O . ASP A 1 404 ? 26.326 6.528 -3.574 1.00 54.84 404 ASP A O 1
ATOM 3226 N N . ARG A 1 405 ? 28.566 6.587 -3.694 1.00 58.78 405 ARG A N 1
ATOM 3227 C CA . ARG A 1 405 ? 28.755 5.146 -3.551 1.00 58.78 405 ARG A CA 1
ATOM 3228 C C . ARG A 1 405 ? 28.462 4.686 -2.128 1.00 58.78 405 ARG A C 1
ATOM 3230 O O . ARG A 1 405 ? 29.273 4.866 -1.216 1.00 58.78 405 ARG A O 1
ATOM 3237 N N . GLN A 1 406 ? 27.400 3.907 -1.963 1.00 61.03 406 GLN A N 1
ATOM 3238 C CA . GLN A 1 406 ? 27.176 3.139 -0.736 1.00 61.03 406 GLN A CA 1
ATOM 3239 C C . GLN A 1 406 ? 27.557 1.673 -0.944 1.00 61.03 406 GLN A C 1
ATOM 3241 O O . GLN A 1 406 ? 27.185 1.050 -1.935 1.00 61.03 406 GLN A O 1
ATOM 3246 N N . SER A 1 407 ? 28.332 1.107 -0.013 1.00 51.72 407 SER A N 1
ATOM 3247 C CA . SER A 1 407 ? 28.725 -0.308 -0.053 1.00 51.72 407 SER A CA 1
ATOM 3248 C C . SER A 1 407 ? 27.952 -1.087 1.003 1.00 51.72 407 SER A C 1
ATOM 3250 O O . SER A 1 407 ? 28.148 -0.878 2.201 1.00 51.72 407 SER A O 1
ATOM 3252 N N . LEU A 1 408 ? 27.093 -2.008 0.567 1.00 53.19 408 LEU A N 1
ATOM 3253 C CA . LEU A 1 408 ? 26.385 -2.922 1.460 1.00 53.19 408 LEU A CA 1
ATOM 3254 C C . LEU A 1 408 ? 27.070 -4.292 1.447 1.00 53.19 408 LEU A C 1
ATOM 3256 O O . LEU A 1 408 ? 27.323 -4.891 0.397 1.00 53.19 408 LEU A O 1
ATOM 3260 N N . THR A 1 409 ? 27.354 -4.818 2.640 1.00 39.72 409 THR A N 1
ATOM 3261 C CA . THR A 1 409 ? 27.791 -6.213 2.777 1.00 39.72 409 THR A CA 1
ATOM 3262 C C . THR A 1 409 ? 26.587 -7.108 2.509 1.00 39.72 409 THR A C 1
ATOM 3264 O O . THR A 1 409 ? 25.534 -6.904 3.109 1.00 39.72 409 THR A O 1
ATOM 3267 N N . ALA A 1 410 ? 26.729 -8.080 1.605 1.00 33.72 410 ALA A N 1
ATOM 3268 C CA . ALA A 1 410 ? 25.642 -8.960 1.194 1.00 33.72 410 ALA A CA 1
ATOM 3269 C C . ALA A 1 410 ? 24.965 -9.636 2.400 1.00 33.72 410 ALA A C 1
ATOM 3271 O O . ALA A 1 410 ? 25.509 -10.566 2.998 1.00 33.72 410 ALA A O 1
ATOM 3272 N N . LEU A 1 411 ? 23.757 -9.184 2.739 1.00 37.06 411 LEU A N 1
ATOM 3273 C CA . LEU A 1 411 ? 22.837 -9.941 3.577 1.00 37.06 411 LEU A CA 1
ATOM 3274 C C . LEU A 1 411 ? 22.348 -11.141 2.755 1.00 37.06 411 LEU A C 1
ATOM 3276 O O . LEU A 1 411 ? 21.985 -11.004 1.584 1.00 37.06 411 LEU A O 1
ATOM 3280 N N . GLN A 1 412 ? 22.393 -12.339 3.341 1.00 29.09 412 GLN A N 1
ATOM 3281 C CA . GLN A 1 412 ? 21.873 -13.555 2.713 1.00 29.09 412 GLN A CA 1
ATOM 3282 C C . GLN A 1 412 ? 20.423 -13.338 2.251 1.00 29.09 412 GLN A C 1
ATOM 3284 O O . GLN A 1 412 ? 19.592 -12.852 3.013 1.00 29.09 412 GLN A O 1
ATOM 3289 N N . LYS A 1 413 ? 20.141 -13.715 0.996 1.00 26.03 413 LYS A N 1
ATOM 3290 C CA . LYS A 1 413 ? 18.830 -13.603 0.333 1.00 26.03 413 LYS A CA 1
ATOM 3291 C C . LYS A 1 413 ? 17.652 -14.004 1.235 1.00 26.03 413 LYS A C 1
ATOM 3293 O O . LYS A 1 413 ? 17.623 -15.151 1.685 1.00 26.03 413 LYS A O 1
ATOM 3298 N N . PRO A 1 414 ? 16.587 -13.187 1.260 1.00 27.05 414 PRO A N 1
ATOM 3299 C CA . PRO A 1 414 ? 15.221 -13.670 1.375 1.00 27.05 414 PRO A CA 1
ATOM 3300 C C . PRO A 1 414 ? 14.495 -13.583 0.023 1.00 27.05 414 PRO A C 1
ATOM 3302 O O . PRO A 1 414 ? 14.663 -12.660 -0.769 1.00 27.05 414 PRO A O 1
ATOM 3305 N N . THR A 1 415 ? 13.688 -14.600 -0.240 1.00 28.53 415 THR A N 1
ATOM 3306 C CA . THR A 1 415 ? 12.721 -14.715 -1.335 1.00 28.53 415 THR A CA 1
ATOM 3307 C C . THR A 1 415 ? 11.406 -14.018 -0.970 1.00 28.53 415 THR A C 1
ATOM 3309 O O . THR A 1 415 ? 10.875 -14.317 0.095 1.00 28.53 415 THR A O 1
ATOM 3312 N N . GLY A 1 416 ? 10.825 -13.205 -1.861 1.00 28.39 416 GLY A N 1
ATOM 3313 C CA . GLY A 1 416 ? 9.403 -12.820 -1.786 1.00 28.39 416 GLY A CA 1
ATOM 3314 C C . GLY A 1 416 ? 9.099 -11.400 -2.268 1.00 28.39 416 GLY A C 1
ATOM 3315 O O . GLY A 1 416 ? 9.618 -10.443 -1.715 1.00 28.39 416 GLY A O 1
ATOM 3316 N N . SER A 1 417 ? 8.266 -11.297 -3.306 1.00 29.58 417 SER A N 1
ATOM 3317 C CA . SER A 1 417 ? 7.863 -10.085 -4.033 1.00 29.58 417 SER A CA 1
ATOM 3318 C C . SER A 1 417 ? 6.554 -9.453 -3.529 1.00 29.58 417 SER A C 1
ATOM 3320 O O . SER A 1 417 ? 5.703 -10.140 -2.965 1.00 29.58 417 SER A O 1
ATOM 3322 N N . ASP A 1 418 ? 6.402 -8.167 -3.852 1.00 30.12 418 ASP A N 1
ATOM 3323 C CA . ASP A 1 418 ? 5.436 -7.156 -3.396 1.00 30.12 418 ASP A CA 1
ATOM 3324 C C . ASP A 1 418 ? 3.929 -7.369 -3.658 1.00 30.12 418 ASP A C 1
ATOM 3326 O O . ASP A 1 418 ? 3.510 -8.038 -4.605 1.00 30.12 418 ASP A O 1
ATOM 3330 N N . GLY A 1 419 ? 3.109 -6.654 -2.867 1.00 27.02 419 GLY A N 1
ATOM 3331 C CA . GLY A 1 419 ? 1.719 -6.297 -3.195 1.00 27.02 419 GLY A CA 1
ATOM 3332 C C . GLY A 1 419 ? 0.840 -5.924 -1.986 1.00 27.02 419 GLY A C 1
ATOM 3333 O O . GLY A 1 419 ? 0.431 -6.794 -1.224 1.00 27.02 419 GLY A O 1
ATOM 3334 N N . LEU A 1 420 ? 0.513 -4.632 -1.836 1.00 29.06 420 LEU A N 1
ATOM 3335 C CA . LEU A 1 420 ? -0.246 -4.008 -0.731 1.00 29.06 420 LEU A CA 1
ATOM 3336 C C . LEU A 1 420 ? -1.773 -3.921 -0.966 1.00 29.06 420 LEU A C 1
ATOM 3338 O O . LEU A 1 420 ? -2.223 -3.715 -2.090 1.00 29.06 420 LEU A O 1
ATOM 3342 N N . MET A 1 421 ? -2.544 -3.926 0.131 1.00 25.42 421 MET A N 1
ATOM 3343 C CA . MET A 1 421 ? -3.891 -3.333 0.283 1.00 25.42 421 MET A CA 1
ATOM 3344 C C . MET A 1 421 ? -3.988 -2.708 1.696 1.00 25.42 421 MET A C 1
ATOM 3346 O O . MET A 1 421 ? -3.508 -3.345 2.634 1.00 25.42 421 MET A O 1
ATOM 3350 N N . PRO A 1 422 ? -4.573 -1.507 1.894 1.00 30.62 422 PRO A N 1
ATOM 3351 C CA . PRO A 1 422 ? -4.547 -0.821 3.190 1.00 30.62 422 PRO A CA 1
ATOM 3352 C C . PRO A 1 422 ? -5.820 -1.002 4.038 1.00 30.62 422 PRO A C 1
ATOM 3354 O O . PRO A 1 422 ? -6.931 -1.140 3.524 1.00 30.62 422 PRO A O 1
ATOM 3357 N N . THR A 1 423 ? -5.642 -0.903 5.356 1.00 35.19 423 THR A N 1
ATOM 3358 C CA . THR A 1 423 ? -6.659 -0.566 6.368 1.00 35.19 423 THR A CA 1
ATOM 3359 C C . THR A 1 423 ? -6.594 0.931 6.711 1.00 35.19 423 THR A C 1
ATOM 3361 O O . THR A 1 423 ? -5.590 1.590 6.449 1.00 35.19 423 THR A O 1
ATOM 3364 N N . GLN A 1 424 ? -7.675 1.492 7.264 1.00 46.72 424 GLN A N 1
ATOM 3365 C CA . GLN A 1 424 ? -7.811 2.935 7.509 1.00 46.72 424 GLN A CA 1
ATOM 3366 C C . GLN A 1 424 ? -6.887 3.437 8.634 1.00 46.72 424 GLN A C 1
ATOM 3368 O O . GLN A 1 424 ? -7.040 3.039 9.787 1.00 46.72 424 GLN A O 1
ATOM 3373 N N . ALA A 1 425 ? -5.962 4.338 8.298 1.00 66.38 425 ALA A N 1
ATOM 3374 C CA . ALA A 1 425 ? -5.051 5.014 9.222 1.00 66.38 425 ALA A CA 1
ATOM 3375 C C . ALA A 1 425 ? -4.672 6.409 8.690 1.00 66.38 425 ALA A C 1
ATOM 3377 O O . ALA A 1 425 ? -4.898 6.713 7.512 1.00 66.38 425 ALA A O 1
ATOM 3378 N N . PHE A 1 426 ? -4.078 7.240 9.545 1.00 76.62 426 PHE A N 1
ATOM 3379 C CA . PHE A 1 426 ? -3.215 8.327 9.081 1.00 76.62 426 PHE A CA 1
ATOM 3380 C C . PHE A 1 426 ? -1.815 7.777 8.807 1.00 76.62 426 PHE A C 1
ATOM 3382 O O . PHE A 1 426 ? -1.362 6.926 9.568 1.00 76.62 426 PHE A O 1
ATOM 3389 N N . GLN A 1 427 ? -1.144 8.240 7.752 1.00 78.38 427 GLN A N 1
ATOM 3390 C CA . GLN A 1 427 ? 0.212 7.808 7.376 1.00 78.38 427 GLN A CA 1
ATOM 3391 C C . GLN A 1 427 ? 1.097 9.005 7.022 1.00 78.38 427 GLN A C 1
ATOM 3393 O O . GLN A 1 427 ? 0.581 10.023 6.563 1.00 78.38 427 GLN A O 1
ATOM 3398 N N . ILE A 1 428 ? 2.411 8.869 7.198 1.00 73.62 428 ILE A N 1
ATOM 3399 C CA . ILE A 1 428 ? 3.402 9.860 6.754 1.00 73.62 428 ILE A CA 1
ATOM 3400 C C . ILE A 1 428 ? 3.971 9.471 5.377 1.00 73.62 428 ILE A C 1
ATOM 3402 O O . ILE A 1 428 ? 4.342 8.321 5.155 1.00 73.62 428 ILE A O 1
ATOM 3406 N N . GLU A 1 429 ? 4.075 10.427 4.455 1.00 67.50 429 GLU A N 1
ATOM 3407 C CA . GLU A 1 429 ? 4.848 10.333 3.212 1.00 67.50 429 GLU A CA 1
ATOM 3408 C C . GLU A 1 429 ? 5.915 11.435 3.148 1.00 67.50 429 GLU A C 1
ATOM 3410 O O . GLU A 1 429 ? 5.772 12.496 3.750 1.00 67.50 429 GLU A O 1
ATOM 3415 N N . ALA A 1 430 ? 6.966 11.197 2.360 1.00 49.53 430 ALA A N 1
ATOM 3416 C CA . ALA A 1 430 ? 7.968 12.214 2.049 1.00 49.53 430 ALA A CA 1
ATOM 3417 C C . ALA A 1 430 ? 7.344 13.409 1.294 1.00 49.53 430 ALA A C 1
ATOM 3419 O O . ALA A 1 430 ? 6.389 13.208 0.525 1.00 49.53 430 ALA A O 1
ATOM 3420 N N . PRO A 1 431 ? 7.902 14.626 1.418 1.00 39.97 431 PRO A N 1
ATOM 3421 C CA . PRO A 1 431 ? 7.501 15.755 0.587 1.00 39.97 431 PRO A CA 1
ATOM 3422 C C . PRO A 1 431 ? 7.661 15.408 -0.895 1.00 39.97 431 PRO A C 1
ATOM 3424 O O . PRO A 1 431 ? 8.744 15.069 -1.363 1.00 39.97 431 PRO A O 1
ATOM 3427 N N . ARG A 1 432 ? 6.569 15.493 -1.662 1.00 46.31 432 ARG A N 1
ATOM 3428 C CA . ARG A 1 432 ? 6.643 15.379 -3.123 1.00 46.31 432 ARG A CA 1
ATOM 3429 C C . ARG A 1 432 ? 7.008 16.742 -3.695 1.00 46.31 432 ARG A C 1
ATOM 3431 O O . ARG A 1 432 ? 6.204 17.672 -3.593 1.00 46.31 432 ARG A O 1
ATOM 3438 N N . GLY A 1 433 ? 8.171 16.832 -4.342 1.00 31.02 433 GLY A N 1
ATOM 3439 C CA . GLY A 1 433 ? 8.460 17.900 -5.297 1.00 31.02 433 GLY A CA 1
ATOM 3440 C C . GLY A 1 433 ? 7.286 18.024 -6.271 1.00 31.02 433 GLY A C 1
ATOM 3441 O O . GLY A 1 433 ? 6.767 17.026 -6.779 1.00 31.02 433 GLY A O 1
ATOM 3442 N N . GLY A 1 434 ? 6.755 19.235 -6.410 1.00 27.28 434 GLY A N 1
ATOM 3443 C CA . GLY A 1 434 ? 5.489 19.462 -7.093 1.00 27.28 434 GLY A CA 1
ATOM 3444 C C . GLY A 1 434 ? 5.544 19.068 -8.567 1.00 27.28 434 GLY A C 1
ATOM 3445 O O . GLY A 1 434 ? 6.260 19.697 -9.329 1.00 27.28 434 GLY A O 1
ATOM 3446 N N . LEU A 1 435 ? 4.739 18.076 -8.956 1.00 27.05 435 LEU A N 1
ATOM 3447 C CA . LEU A 1 435 ? 3.778 18.082 -10.070 1.00 27.05 435 LEU A CA 1
ATOM 3448 C C . LEU A 1 435 ? 3.151 16.675 -10.185 1.00 27.05 435 LEU A C 1
ATOM 3450 O O . LEU A 1 435 ? 3.804 15.647 -10.015 1.00 27.05 435 LEU A O 1
ATOM 3454 N N . ASN A 1 436 ? 1.830 16.648 -10.361 1.00 28.69 436 ASN A N 1
ATOM 3455 C CA . ASN A 1 436 ? 1.000 15.443 -10.425 1.00 28.69 436 ASN A CA 1
ATOM 3456 C C . ASN A 1 436 ? 1.327 14.602 -11.664 1.00 28.69 436 ASN A C 1
ATOM 3458 O O . ASN A 1 436 ? 1.316 15.168 -12.744 1.00 28.69 436 ASN A O 1
ATOM 3462 N N . HIS A 1 437 ? 1.414 13.273 -11.525 1.00 25.95 437 HIS A N 1
ATOM 3463 C CA . HIS A 1 437 ? 0.676 12.320 -12.366 1.00 25.95 437 HIS A CA 1
ATOM 3464 C C . HIS A 1 437 ? 0.526 10.965 -11.650 1.00 25.95 437 HIS A C 1
ATOM 3466 O O . HIS A 1 437 ? 1.310 10.587 -10.781 1.00 25.95 437 HIS A O 1
ATOM 3472 N N . ALA A 1 438 ? -0.596 10.306 -11.934 1.00 24.17 438 ALA A N 1
ATOM 3473 C CA . ALA A 1 438 ? -1.112 9.138 -11.240 1.00 24.17 438 ALA A CA 1
ATOM 3474 C C . ALA A 1 438 ? -0.346 7.862 -11.621 1.00 24.17 438 ALA A C 1
ATOM 3476 O O . ALA A 1 438 ? -0.333 7.472 -12.784 1.00 24.17 438 ALA A O 1
ATOM 3477 N N . PHE A 1 439 ? 0.204 7.165 -10.625 1.00 22.73 439 PHE A N 1
ATOM 3478 C CA . PHE A 1 439 ? 0.646 5.782 -10.781 1.00 22.73 439 PHE A CA 1
ATOM 3479 C C . PHE A 1 439 ? -0.586 4.875 -10.887 1.00 22.73 439 PHE A C 1
ATOM 3481 O O . PHE A 1 439 ? -1.215 4.531 -9.885 1.00 22.73 439 PHE A O 1
ATOM 3488 N N . HIS A 1 440 ? -0.931 4.478 -12.111 1.00 22.05 440 HIS A N 1
ATOM 3489 C CA . HIS A 1 440 ? -1.716 3.273 -12.338 1.00 22.05 440 HIS A CA 1
ATOM 3490 C C . HIS A 1 440 ? -0.752 2.088 -12.380 1.00 22.05 440 HIS A C 1
ATOM 3492 O O . HIS A 1 440 ? -0.017 1.905 -13.344 1.00 22.05 440 HIS A O 1
ATOM 3498 N N . ALA A 1 441 ? -0.770 1.277 -11.323 1.00 20.56 441 ALA A N 1
ATOM 3499 C CA . ALA A 1 441 ? -0.168 -0.048 -11.340 1.00 20.56 441 ALA A CA 1
ATOM 3500 C C . ALA A 1 441 ? -0.824 -0.879 -12.459 1.00 20.56 441 ALA A C 1
ATOM 3502 O O . ALA A 1 441 ? -2.012 -1.206 -12.369 1.00 20.56 441 ALA A O 1
ATOM 3503 N N . MET A 1 442 ? -0.074 -1.194 -13.517 1.00 22.92 442 MET A N 1
ATOM 3504 C CA . MET A 1 442 ? -0.456 -2.227 -14.478 1.00 22.92 442 MET A CA 1
ATOM 3505 C C . MET A 1 442 ? 0.070 -3.584 -14.005 1.00 22.92 442 MET A C 1
ATOM 3507 O O . MET A 1 442 ? 1.192 -3.703 -13.517 1.00 22.92 442 MET A O 1
ATOM 3511 N N . ARG A 1 443 ? -0.819 -4.572 -14.107 1.00 25.41 443 ARG A N 1
ATOM 3512 C CA . ARG A 1 443 ? -0.542 -6.007 -14.026 1.00 25.41 443 ARG A CA 1
ATOM 3513 C C . ARG A 1 443 ? 0.163 -6.503 -15.277 1.00 25.41 443 ARG A C 1
ATOM 3515 O O . ARG A 1 443 ? -0.105 -5.910 -16.344 1.00 25.41 443 ARG A O 1
#

InterPro domains:
  IPR003284 Salmonella virulence plasmid 65kDa B protein [PF03534] (1-134)
  IPR013517 FG-GAP repeat [PF13517] (268-329)
  IPR028994 Integrin alpha, N-terminal [SSF69318] (264-412)

Secondary structure (DSSP, 8-state):
---S-TTT-EEEETTS-BEEEEEEEETTEEEEEESS--S--EEEEEE-SS-EEEEEE-TTS-EEEES-S-SS-GGGGEEEETTEEEEEEEEEEEEEE-TT--EEEEEEEE-S--EETTEEB--EEEEEEEEEE-SBTTB--EEEEEEEEEEEEEEEEEE-TTSSBEEEEEEEEEEEEEEESSSEEEEEEEEEEEHHHH-GGGS-TT----EEEEEEEEEETTEEEEPPPEE-------GGG-------S-TTSS-SS-TTSTTEEEE-TTSSS-PEEEEESSSEEEE-EEETTEEPPPEE--SPPTT--TTSTTEEEE-SSSSSS-EEEEESSS-EEEEE--BSSS-B-PPPEE-SB--SS-TT-TTEEEE-SSSSSS-EEEEESSSEEEEEEETTTTEEEEEEEEEE-------------PPSEEEEEPPPPS---------

Solvent-accessible surface area (backbone atoms only — not comparable to full-atom values): 25424 Å² total; per-residue (Å²): 85,38,82,81,41,85,92,58,37,33,43,34,41,63,96,57,44,53,43,40,83,75,49,65,90,47,94,48,33,41,29,38,41,44,72,68,79,80,72,75,45,52,34,34,42,38,44,58,100,88,43,69,26,34,42,38,35,40,77,86,49,37,36,37,26,17,24,46,92,73,58,103,62,52,75,33,31,45,36,32,39,74,92,40,76,86,45,61,43,30,30,25,62,32,36,39,35,40,81,87,66,55,41,37,40,40,39,47,39,55,56,92,71,44,69,60,90,94,47,56,30,32,41,62,42,76,31,35,40,36,29,62,61,76,45,50,98,92,52,78,36,49,38,32,40,40,38,48,41,69,41,79,46,98,56,61,49,71,47,54,70,63,71,46,44,36,49,50,52,62,40,72,37,33,42,39,34,30,39,40,86,90,55,84,36,65,40,37,37,38,38,48,40,36,31,54,80,77,39,61,86,72,30,50,96,86,51,56,86,42,73,29,33,42,40,40,33,43,37,58,88,90,48,74,48,70,54,84,63,50,75,56,85,75,92,81,89,59,80,88,73,67,76,91,73,79,78,76,86,60,100,73,27,66,77,95,60,63,73,86,39,59,35,35,48,77,44,37,52,74,62,74,88,50,58,16,46,39,33,31,44,101,55,47,32,33,26,49,51,72,56,97,78,39,47,37,59,72,41,65,53,42,73,68,72,87,91,55,33,44,56,41,83,27,32,48,79,46,31,72,82,43,83,70,42,36,18,43,36,32,43,58,100,90,41,39,32,34,29,46,34,54,58,70,89,71,32,33,72,37,66,77,44,77,32,80,33,60,65,97,59,54,70,79,39,90,51,42,43,79,44,55,84,73,71,83,52,34,48,15,40,40,34,61,65,101,42,38,39,36,34,51,56,36,89,88,81,37,35,32,50,79,87,45,53,44,79,45,78,79,72,82,85,80,89,85,85,89,88,89,83,86,79,75,32,35,37,57,37,38,64,73,79,88,74,91,78,83,87,76,86,78,134

Sequence (443 aa):
MPIYDDEQDVFLLSGAEQLVPVSAPSPGITRYRPRTEGLFARISHIRSEQDDYWEVRSRSGLTSLYGQPAPTDPELAVVCHPDDSQRIFAWHLTQTVDPFGNRIEYLYERDPSREDGPHRWDQIYLKTIRYGDYGSPSAPQFMVTVDFVYETRPDPFSTYKSGFEIRTMRRCARIEISTHAGVARLTRVYRLIYRDQTDPRAAPANGASLLHSIEVEGVDGEAREKLPPLEFGYTRFDPTRRVYQAMSDSSASEPERSLGHPDFELADLFGRGLPDVVQIGDTTRYWRNLGDGRFDVPRPIDGLPPGVRLGDRGVQLADFDGDGHIDLLMSGARFNGYVPLTVSGVKATGRFVDYAAAPPFALNDPEVRLLDLDGDRITDALRTGTQFELYLHDREQSGWSEDDRQSLTALQKPTGSDGLMPTQAFQIEAPRGGLNHAFHAMR

Organism: NCBI:txid1226301

pLDDT: mean 81.73, std 17.17, range [20.56, 98.75]

Foldseek 3Di:
DDPLDPVFWWKDFVVAATWDWDDDPDPQKTWIAGPDHDQPWTWIFGDDPVDTKIWIQTPQRKIWIWQDDDDPDSLQQFFAAQVDSSRTFWTHTAWIAGPVGWIKGWDKDWDPDQDDPVAGGTDIDTAKIFGPWPDDPVDTDGQKIKGWDKDFAPAKDWDCLSVHTHIDGIDTQKIWMWGPPPDTDTFKMKGFDWPCNVPVVQQAPQSDTHGAWIWMWTDDPPDIDTDDIDGDDDDHDDCVPDDDDPLDPDDAQDDPDDCPPQQWDFFPQALPPGTWIFGDAPFGWIWDDPDPSDTDGIAHEPDDDPPDGSNDFQWDWDAAPLPSHIWITHADDPAHFIFQRNPDPHYSPGDTDGFPDHAPDGCPPPQWDWDDPPPLSHTWIWGHDQWTWTWDADPPPGGTDPVSTDTDHDDPDDDHDDDDDDDTIMGIGGRDDDDDDDDDDDD

Nearest PDB structures (foldseek):
  6sue-assembly1_F  TM=6.974E-01  e=2.497E-19  Photorhabdus luminescens
  6l7i-assembly1_F  TM=6.914E-01  e=8.294E-19  Photorhabdus luminescens
  4igl-assembly2_C  TM=5.719E-01  e=3.684E-17  Yersinia entomophaga
  6sup-assembly1_A  TM=5.991E-01  e=1.978E-16  Photorhabdus luminescens

Radius of gyration: 27.6 Å; Cα contacts (8 Å, |Δi|>4): 930; chains: 1; bounding box: 62×55×78 Å

=== Feature glossary ===
The record interleaves many kinds of information about one protein. Here is each kind framed as the question it answers.

Q: What does the local fold look like, residue by residue?
A: The Foldseek 3Di string encodes local tertiary geometry as a 20-letter alphabet — one character per residue — derived from the relative positions of nearby Cα atoms. Unlike the amino-acid sequence, 3Di is a direct function of the 3D structure, so two proteins with the same fold have similar 3Di strings even at low sequence identity.

Q: Which residues are in helices, strands, or loops?
A: The SS8 string is DSSP's per-residue secondary-structure call. α-helix (H) means an i→i+4 H-bond ladder; β-strand (E) means the residue participates in a β-sheet; 3₁₀ (G) and π (I) are tighter and wider helices; T/S are turns/bends; '-' is loop.

Q: How big and how compact is the whole molecule?
A: Radius of gyration (Rg) is the root-mean-square distance of Cα atoms from their centroid — a single number for overall size and compactness. A globular domain of N residues has Rg ≈ 2.2·N^0.38 Å; an extended or disordered chain has a much larger Rg. The Cα contact count is the number of residue pairs whose Cα atoms are within 8 Å and are more than four positions apart in sequence — a standard proxy for tertiary packing density. The bounding box is the smallest axis-aligned box enclosing all Cα atoms.

Q: Where is each backbone atom in 3D?
A: Structure coordinates are given as an mmCIF _atom_site loop: one row per atom with element, residue name, chain id, sequence number, and x/y/z position in Å. Only the four main-chain atoms per residue are included here; side chains are omitted to keep the record compact.

Q: What is the amino-acid chain?
A: Primary structure: the covalent order of the twenty standard amino acids along the backbone. Two proteins with the same sequence will (almost always) fold to the same structure; two with 30% identity often share a fold but not the details.

Q: What if only a Cα trace is available?
A: Three-state secondary structure (P-SEA) collapses the eight DSSP classes into helix (a), strand (b), and coil (c). P-SEA assigns these from Cα geometry alone — distances and angles — without requiring backbone oxygens, so it works on any Cα trace.

Q: What family and function is it annotated with?
A: Database cross-references. InterPro integrates a dozen domain/family signature databases into unified entries with residue-range hits. GO terms attach function/process/location labels with evidence codes. CATH codes position the fold in a four-level structural taxonomy. Organism is the NCBI-taxonomy species name.

Q: How confident is the AlphaFold model at each residue?
A: pLDDT is the predicted lDDT-Cα score: AlphaFold's confidence that the local environment of each residue (all inter-atomic distances within 15 Å) is correctly placed. It is a per-residue number between 0 and 100, with higher meaning more reliable.

Q: How mobile is each atom in the crystal?
A: B-factor (Debye–Waller factor) reflects atomic displacement in the crystal lattice. It is an experimental observable (units Å²), not a prediction; low values mean the atom is pinned down, high values mean it moves or is heterogeneous across the crystal.

Q: Which residues are buried vs exposed?
A: SASA measures how much of the protein is reachable by solvent. It is computed by rolling a water-sized probe over the atomic surface and summing the exposed area (Å²). Per-residue SASA distinguishes core (buried, low SASA) from surface (exposed, high SASA) residues; total SASA is a whole-molecule size measure.

Q: What do the diagnostic plots show?
A: Plot images: a contact map (which residues are close in 3D, as an N×N binary image), a Ramachandran scatter (backbone torsion angles, revealing secondary-structure composition at a glance), and — for AlphaFold structures — a PAE heatmap (pairwise prediction confidence).

Q: What known structures does this most resemble?
A: The Foldseek neighbor list gives the closest experimentally determined structures in the PDB, ranked by structural alignment. TM-score near 1 means near-identical fold; near 0.3 means only rough topology match. This is how one finds what a novel AlphaFold prediction most resembles in the solved-structure universe.

Q: Are the domains correctly placed relative to each other?
A: Predicted aligned error is AlphaFold's pairwise confidence. Unlike pLDDT (per-residue), PAE is per-residue-pair and captures whether two parts of the structure are correctly placed relative to each other. Units are ångströms of expected positional error.

Q: What do the rendered images show?
A: Structure images are PyMOL renders from six orthogonal camera directions. Cartoon representation draws helices as coils and strands as arrows; sticks shows the backbone as bonds; surface shows the solvent-excluded envelope. Rainbow coloring maps sequence position to hue (blue→red, N→C); chain coloring assigns a distinct color per polypeptide.

Q: What are the backbone torsion angles?
A: φ (phi) and ψ (psi) are the two rotatable backbone dihedrals per residue: φ is the C(i-1)–N–Cα–C torsion, ψ is the N–Cα–C–N(i+1) torsion, both in degrees on (−180°, 180°]. α-helical residues cluster near (−60°, −45°); β-strand residues near (−120°, +130°). A Ramachandran plot is simply a scatter of (φ, ψ) for every residue.